Protein AF-A0A182UXP3-F1 (afdb_monomer)

Structure (mmCIF, N/CA/C/O backbone):
data_AF-A0A182UXP3-F1
#
_entry.id   AF-A0A182UXP3-F1
#
loop_
_atom_site.group_PDB
_atom_site.id
_atom_site.type_symbol
_atom_site.label_atom_id
_atom_site.label_alt_id
_atom_site.label_comp_id
_atom_site.label_asym_id
_atom_site.label_entity_id
_atom_site.label_seq_id
_atom_site.pdbx_PDB_ins_code
_atom_site.Cartn_x
_atom_site.Cartn_y
_atom_site.Cartn_z
_atom_site.occupancy
_atom_site.B_iso_or_equiv
_atom_site.auth_seq_id
_atom_site.auth_comp_id
_atom_site.auth_asym_id
_atom_site.auth_atom_id
_atom_site.pdbx_PDB_model_num
ATOM 1 N N . MET A 1 1 ? 19.948 -19.173 -11.809 1.00 62.03 1 MET A N 1
ATOM 2 C CA . MET A 1 1 ? 19.025 -18.063 -12.138 1.00 62.03 1 MET A CA 1
ATOM 3 C C . MET A 1 1 ? 19.729 -16.770 -11.766 1.00 62.03 1 MET A C 1
ATOM 5 O O . MET A 1 1 ? 20.438 -16.775 -10.772 1.00 62.03 1 MET A O 1
ATOM 9 N N . HIS A 1 2 ? 19.605 -15.715 -12.572 1.00 82.38 2 HIS A N 1
ATOM 10 C CA . HIS A 1 2 ? 20.210 -14.409 -12.286 1.00 82.38 2 HIS A CA 1
ATOM 11 C C . HIS A 1 2 ? 19.103 -13.373 -12.166 1.00 82.38 2 HIS A C 1
ATOM 13 O O . HIS A 1 2 ? 18.172 -13.402 -12.971 1.00 82.38 2 HIS A O 1
ATOM 19 N N . TYR A 1 3 ? 19.229 -12.465 -11.202 1.00 86.94 3 TYR A N 1
ATOM 20 C CA . TYR A 1 3 ? 18.337 -11.322 -11.067 1.00 86.94 3 TYR A CA 1
ATOM 21 C C . TYR A 1 3 ? 18.344 -10.472 -12.348 1.00 86.94 3 TYR A C 1
ATOM 23 O O . TYR A 1 3 ? 19.385 -10.322 -12.998 1.00 86.94 3 TYR A O 1
ATOM 31 N N . LYS A 1 4 ? 17.167 -9.976 -12.743 1.00 88.31 4 LYS A N 1
ATOM 32 C CA . LYS A 1 4 ? 16.987 -9.187 -13.972 1.00 8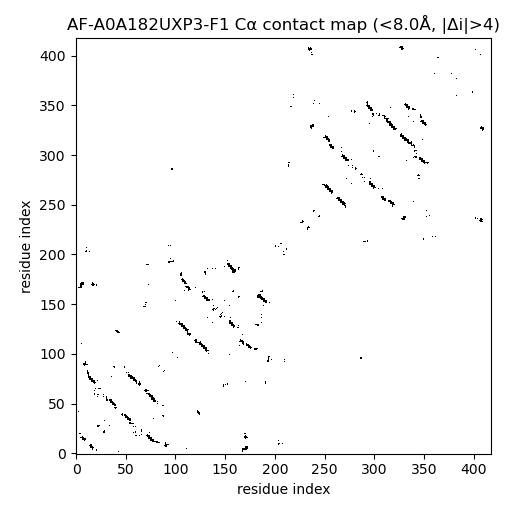8.31 4 LYS A CA 1
ATOM 33 C C . LYS A 1 4 ? 16.250 -7.881 -13.736 1.00 88.31 4 LYS A C 1
ATOM 35 O O . LYS A 1 4 ? 16.727 -6.858 -14.206 1.00 88.31 4 LYS A O 1
ATOM 40 N N . CYS A 1 5 ? 15.129 -7.937 -13.029 1.00 91.06 5 CYS A N 1
ATOM 41 C CA . CYS A 1 5 ? 14.286 -6.789 -12.739 1.00 91.06 5 CYS A CA 1
ATOM 42 C C . CYS A 1 5 ? 13.566 -6.969 -11.405 1.00 91.06 5 CYS A C 1
ATOM 44 O O . CYS A 1 5 ? 13.410 -8.093 -10.919 1.00 91.06 5 CYS A O 1
ATOM 46 N N . GLY A 1 6 ? 13.103 -5.852 -10.855 1.00 92.50 6 GLY A N 1
ATOM 47 C CA . GLY A 1 6 ? 12.132 -5.807 -9.776 1.00 92.50 6 GLY A CA 1
ATOM 48 C C . GLY A 1 6 ? 10.692 -5.964 -10.268 1.00 92.50 6 GLY A C 1
ATOM 49 O O . GLY A 1 6 ? 10.398 -6.070 -11.463 1.00 92.50 6 GLY A O 1
ATOM 50 N N . GLY A 1 7 ? 9.787 -5.976 -9.301 1.00 94.00 7 GLY A N 1
ATOM 51 C CA . GLY A 1 7 ? 8.348 -6.023 -9.501 1.00 94.00 7 GLY A CA 1
ATOM 52 C C . GLY A 1 7 ? 7.636 -5.756 -8.181 1.00 94.00 7 GLY A C 1
ATOM 53 O O . GLY A 1 7 ? 8.225 -5.926 -7.113 1.00 94.00 7 GLY A O 1
ATOM 54 N N . SER A 1 8 ? 6.379 -5.339 -8.255 1.00 92.62 8 SER A N 1
ATOM 55 C CA . SER A 1 8 ? 5.533 -5.082 -7.089 1.00 92.62 8 SER A CA 1
ATOM 56 C C . SER A 1 8 ? 4.389 -6.085 -7.048 1.00 92.62 8 SER A C 1
ATOM 58 O O . SER A 1 8 ? 3.711 -6.288 -8.052 1.00 92.62 8 SER A O 1
ATOM 60 N N . ILE A 1 9 ? 4.171 -6.715 -5.897 1.00 90.75 9 ILE A N 1
ATOM 61 C CA . ILE A 1 9 ? 3.018 -7.593 -5.676 1.00 90.75 9 ILE A CA 1
ATOM 62 C C . ILE A 1 9 ? 1.778 -6.705 -5.612 1.00 90.75 9 ILE A C 1
ATOM 64 O O . ILE A 1 9 ? 1.746 -5.800 -4.786 1.00 90.75 9 ILE A O 1
ATOM 68 N N . ILE A 1 10 ? 0.781 -6.941 -6.462 1.00 81.50 10 ILE A N 1
ATOM 69 C CA . ILE A 1 10 ? -0.471 -6.159 -6.450 1.00 81.50 10 ILE A CA 1
ATOM 70 C C . ILE A 1 10 ? -1.686 -6.992 -6.023 1.00 81.50 10 ILE A C 1
ATOM 72 O O . ILE A 1 10 ? -2.678 -6.430 -5.579 1.00 81.50 10 ILE A O 1
ATOM 76 N N . ASP A 1 11 ? -1.593 -8.323 -6.102 1.00 77.94 11 ASP A N 1
ATOM 77 C CA . ASP A 1 11 ? -2.537 -9.271 -5.499 1.00 77.94 11 ASP A CA 1
ATOM 78 C C . ASP A 1 11 ? -1.846 -10.627 -5.232 1.00 77.94 11 ASP A C 1
ATOM 80 O O . ASP A 1 11 ? -0.632 -10.766 -5.398 1.00 77.94 11 ASP A O 1
ATOM 84 N N . GLU A 1 12 ? -2.611 -11.644 -4.822 1.00 81.31 12 GLU A N 1
ATOM 85 C CA . GLU A 1 12 ? -2.111 -12.994 -4.517 1.00 81.31 12 GLU A CA 1
ATOM 86 C C . GLU A 1 12 ? -1.378 -13.693 -5.668 1.00 81.31 12 GLU A C 1
ATOM 88 O O . GLU A 1 12 ? -0.625 -14.626 -5.423 1.00 81.31 12 GLU A O 1
ATOM 93 N N . SER A 1 13 ? -1.573 -13.298 -6.920 1.00 86.88 13 SER A N 1
ATOM 94 C CA . SER A 1 13 ? -1.021 -14.011 -8.077 1.00 86.88 13 SER A CA 1
ATOM 95 C C . SER A 1 13 ? -0.477 -13.089 -9.165 1.00 86.88 13 SER A C 1
ATOM 97 O O . SER A 1 13 ? -0.181 -13.557 -10.266 1.00 86.88 13 SER A O 1
ATOM 99 N N . THR A 1 14 ? -0.321 -11.795 -8.879 1.00 86.00 14 THR A N 1
ATOM 100 C CA . THR A 1 14 ? -0.002 -10.787 -9.892 1.00 86.00 14 THR A CA 1
ATOM 101 C C . THR A 1 14 ? 1.121 -9.873 -9.448 1.00 86.00 14 THR A C 1
ATOM 103 O O . THR A 1 14 ? 1.072 -9.259 -8.381 1.00 86.00 14 THR A O 1
ATOM 106 N N . ILE A 1 15 ? 2.114 -9.745 -10.325 1.00 95.88 15 ILE A N 1
ATOM 107 C CA . ILE A 1 15 ? 3.226 -8.813 -10.182 1.00 95.88 15 ILE A CA 1
ATOM 108 C C . ILE A 1 15 ? 3.107 -7.727 -11.244 1.00 95.88 15 ILE A C 1
ATOM 110 O O . ILE A 1 15 ? 3.004 -8.033 -12.432 1.00 95.88 15 ILE A O 1
ATOM 114 N N . LEU A 1 16 ? 3.173 -6.472 -10.820 1.00 91.56 16 LEU A N 1
ATOM 115 C CA . LEU A 1 16 ? 3.361 -5.321 -11.692 1.00 91.56 16 LEU A CA 1
ATOM 116 C C . LEU A 1 16 ? 4.857 -5.094 -11.925 1.00 91.56 16 LEU A C 1
ATOM 118 O O . LEU A 1 16 ? 5.638 -5.087 -10.976 1.00 91.56 16 LEU A O 1
ATOM 122 N N . THR A 1 17 ? 5.266 -4.917 -13.176 1.00 94.25 17 THR A N 1
ATOM 123 C CA . THR A 1 17 ? 6.661 -4.656 -13.560 1.00 94.25 17 THR A CA 1
ATOM 124 C C . THR A 1 17 ? 6.715 -3.796 -14.828 1.00 94.25 17 THR A C 1
ATOM 126 O O . THR A 1 17 ? 5.683 -3.366 -15.341 1.00 94.25 17 THR A O 1
ATOM 129 N N . ALA A 1 18 ? 7.912 -3.536 -15.347 1.00 89.56 18 ALA A N 1
ATOM 130 C CA . ALA A 1 18 ? 8.109 -2.821 -16.603 1.00 89.56 18 ALA A CA 1
ATOM 131 C C . ALA A 1 18 ? 8.052 -3.777 -17.808 1.00 89.56 18 ALA A C 1
ATOM 133 O O . ALA A 1 18 ? 8.523 -4.917 -17.746 1.00 89.56 18 ALA A O 1
ATOM 134 N N . SER A 1 19 ? 7.531 -3.310 -18.941 1.00 89.38 19 SER A N 1
ATOM 135 C CA . SER A 1 19 ? 7.472 -4.092 -20.182 1.00 89.38 19 SER A CA 1
ATOM 136 C C . SER A 1 19 ? 8.856 -4.504 -20.672 1.00 89.38 19 SER A C 1
ATOM 138 O O . SER A 1 19 ? 9.049 -5.648 -21.094 1.00 89.38 19 SER A O 1
ATOM 140 N N . HIS A 1 20 ? 9.854 -3.622 -20.574 1.00 89.19 20 HIS A N 1
ATOM 141 C CA . HIS A 1 20 ? 11.214 -3.922 -21.025 1.00 89.19 20 HIS A CA 1
ATOM 142 C C . HIS A 1 20 ? 11.888 -5.061 -20.237 1.00 89.19 20 HIS A C 1
ATOM 144 O O . HIS A 1 20 ? 12.834 -5.672 -20.737 1.00 89.19 20 HIS A O 1
ATOM 150 N N . CYS A 1 21 ? 11.391 -5.393 -19.040 1.00 91.38 21 CYS A N 1
ATOM 151 C CA . CYS A 1 21 ? 11.876 -6.522 -18.242 1.00 91.38 21 CYS A CA 1
ATOM 152 C C . CYS A 1 21 ? 11.464 -7.882 -18.814 1.00 91.38 21 CYS A C 1
ATOM 154 O O . CYS A 1 21 ? 12.150 -8.884 -18.608 1.00 91.38 21 CYS A O 1
ATOM 156 N N . VAL A 1 22 ? 10.350 -7.919 -19.546 1.00 92.06 22 VAL A N 1
ATOM 157 C CA . VAL A 1 22 ? 9.732 -9.148 -20.062 1.00 92.06 22 VAL A CA 1
ATOM 158 C C . VAL A 1 22 ? 9.630 -9.177 -21.589 1.00 92.06 22 VAL A C 1
ATOM 160 O O . VAL A 1 22 ? 9.131 -10.150 -22.154 1.00 92.06 22 VAL A O 1
ATOM 163 N N . TYR A 1 23 ? 10.133 -8.145 -22.273 1.00 89.19 23 TYR A N 1
ATOM 164 C CA . TYR A 1 23 ? 10.050 -7.982 -23.723 1.00 89.19 23 TYR A CA 1
ATOM 165 C C . TYR A 1 23 ? 11.433 -7.757 -24.356 1.00 89.19 23 TYR A C 1
ATOM 167 O O . TYR A 1 23 ? 12.206 -6.882 -23.969 1.00 89.19 23 TYR A O 1
ATOM 175 N N . THR A 1 24 ? 11.755 -8.538 -25.386 1.00 88.00 24 THR A N 1
ATOM 176 C CA . THR A 1 24 ? 13.035 -8.485 -26.113 1.00 88.00 24 THR A CA 1
ATOM 177 C C . THR A 1 24 ? 12.837 -8.070 -27.571 1.00 88.00 24 THR A C 1
ATOM 179 O O . THR A 1 24 ? 11.728 -7.782 -28.003 1.00 88.00 24 THR A O 1
ATOM 182 N N . GLN A 1 25 ? 13.912 -8.036 -28.372 1.00 81.62 25 GLN A N 1
ATOM 183 C CA . GLN A 1 25 ? 13.764 -7.824 -29.824 1.00 81.62 25 GLN A CA 1
ATOM 184 C C . GLN A 1 25 ? 12.939 -8.938 -30.489 1.00 81.62 25 GLN A C 1
ATOM 186 O O . GLN A 1 25 ? 12.302 -8.700 -31.506 1.00 81.62 25 GLN A O 1
ATOM 191 N N . SER A 1 26 ? 12.923 -10.132 -29.893 1.00 85.81 26 SER A N 1
ATOM 192 C CA . SER A 1 26 ? 12.168 -11.291 -30.371 1.00 85.81 26 SER A CA 1
ATOM 193 C C . SER A 1 26 ? 10.737 -11.349 -29.820 1.00 85.81 26 SER A C 1
ATOM 195 O O . SER A 1 26 ? 10.078 -12.372 -29.977 1.00 85.81 26 SER A O 1
ATOM 197 N N . GLY A 1 27 ? 10.262 -10.287 -29.159 1.00 88.69 27 GLY A N 1
ATOM 198 C CA . GLY A 1 27 ? 8.958 -10.250 -28.497 1.00 88.69 27 GLY A CA 1
ATOM 199 C C . GLY A 1 27 ? 9.014 -10.619 -27.014 1.00 88.69 27 GLY A C 1
ATOM 200 O O . GLY A 1 27 ? 10.079 -10.576 -26.383 1.00 88.69 27 GLY A O 1
ATOM 201 N N . VAL A 1 28 ? 7.847 -10.966 -26.463 1.00 91.25 28 VAL A N 1
ATOM 202 C CA . VAL A 1 28 ? 7.668 -11.384 -25.063 1.00 91.25 28 VAL A CA 1
ATOM 203 C C . VAL A 1 28 ? 8.527 -12.617 -24.763 1.00 91.25 28 VAL A C 1
ATOM 205 O O . VAL A 1 28 ? 8.575 -13.570 -25.543 1.00 91.25 28 VAL A O 1
ATOM 208 N N . ILE A 1 29 ? 9.233 -12.603 -23.633 1.00 93.25 29 ILE A N 1
ATOM 209 C CA . ILE A 1 29 ? 10.074 -13.720 -23.192 1.00 93.25 29 ILE A CA 1
ATOM 210 C C . ILE A 1 29 ? 9.187 -14.925 -22.849 1.00 93.25 29 ILE A C 1
ATOM 212 O O . ILE A 1 29 ? 8.133 -14.782 -22.238 1.00 93.25 29 ILE A O 1
ATOM 216 N N . SER A 1 30 ? 9.636 -16.136 -23.193 1.00 94.31 30 SER A N 1
ATOM 217 C CA . SER A 1 30 ? 8.952 -17.370 -22.782 1.00 94.31 30 SER A CA 1
ATOM 218 C C . SER A 1 30 ? 8.782 -17.438 -21.261 1.00 94.31 30 SER A C 1
ATOM 220 O O . SER A 1 30 ? 9.770 -17.332 -20.532 1.00 94.31 30 SER A O 1
ATOM 222 N N . ILE A 1 31 ? 7.562 -17.721 -20.792 1.00 93.81 31 ILE A N 1
ATOM 223 C CA . ILE A 1 31 ? 7.227 -17.859 -19.363 1.00 93.81 31 ILE A CA 1
ATOM 224 C C . ILE A 1 31 ? 8.121 -18.874 -18.635 1.00 93.81 31 ILE A C 1
ATOM 226 O O . ILE A 1 31 ? 8.457 -18.686 -17.474 1.00 93.81 31 ILE A O 1
ATOM 230 N N . SER A 1 32 ? 8.601 -19.911 -19.335 1.00 93.69 32 SER A N 1
ATOM 231 C CA . SER A 1 32 ? 9.517 -20.923 -18.782 1.00 93.69 32 SER A CA 1
ATOM 232 C C . SER A 1 32 ? 10.904 -20.384 -18.417 1.00 93.69 32 SER A C 1
ATOM 234 O O . SER A 1 32 ? 11.661 -21.056 -17.718 1.00 93.69 32 SER A O 1
ATOM 236 N N . ARG A 1 33 ? 11.257 -19.188 -18.900 1.00 93.06 33 ARG A N 1
ATOM 237 C CA . ARG A 1 33 ? 12.532 -18.512 -18.624 1.00 93.06 33 ARG A CA 1
ATOM 238 C C . ARG A 1 33 ? 12.428 -17.483 -17.500 1.00 93.06 33 ARG A C 1
ATOM 240 O O . ARG A 1 33 ? 13.441 -16.860 -17.185 1.00 93.06 33 ARG A O 1
ATOM 247 N N . VAL A 1 34 ? 11.239 -17.292 -16.933 1.00 94.12 34 VAL A N 1
ATOM 248 C CA . VAL A 1 34 ? 10.964 -16.295 -15.898 1.00 94.12 34 VAL A CA 1
ATOM 249 C C . VAL A 1 34 ? 10.492 -17.009 -14.633 1.00 94.12 34 VAL A C 1
ATOM 251 O O . VAL A 1 34 ? 9.607 -17.862 -14.672 1.00 94.12 34 VAL A O 1
ATOM 254 N N . SER A 1 35 ? 11.092 -16.652 -13.504 1.00 94.81 35 SER A N 1
ATOM 255 C CA . SER A 1 35 ? 10.607 -16.984 -12.167 1.00 94.81 35 SER A CA 1
ATOM 256 C C . SER A 1 35 ? 10.473 -15.693 -11.371 1.00 94.81 35 SER A C 1
ATOM 258 O O . SER A 1 35 ? 11.198 -14.729 -11.623 1.00 94.81 35 SER A O 1
ATOM 260 N N . VAL A 1 36 ? 9.535 -15.677 -10.433 1.00 96.25 36 VAL A N 1
ATOM 261 C CA . VAL A 1 36 ? 9.325 -14.562 -9.513 1.00 96.25 36 VAL A CA 1
ATOM 262 C C . VAL A 1 36 ? 9.659 -15.044 -8.112 1.00 96.25 36 VAL A C 1
ATOM 264 O O . VAL A 1 36 ? 9.061 -16.006 -7.636 1.00 96.25 36 VAL A O 1
ATOM 267 N N . ASP A 1 37 ? 10.575 -14.346 -7.451 1.00 94.81 37 ASP A N 1
ATOM 268 C CA . ASP A 1 37 ? 10.960 -14.625 -6.072 1.00 94.81 37 ASP A CA 1
ATOM 269 C C . ASP A 1 37 ? 10.480 -13.452 -5.204 1.00 94.81 37 ASP A C 1
ATOM 271 O O . ASP A 1 37 ? 10.926 -12.319 -5.390 1.00 94.81 37 ASP A O 1
ATOM 275 N N . VAL A 1 38 ? 9.561 -13.714 -4.272 1.00 94.25 38 VAL A N 1
ATOM 276 C CA . VAL A 1 38 ? 9.027 -12.721 -3.321 1.00 94.25 38 VAL A CA 1
ATOM 277 C C . VAL A 1 38 ? 9.599 -12.946 -1.923 1.00 94.25 38 VAL A C 1
ATOM 279 O O . VAL A 1 38 ? 10.053 -14.046 -1.609 1.00 94.25 38 VAL A O 1
ATOM 282 N N . GLY A 1 39 ? 9.600 -11.909 -1.077 1.00 91.62 39 GLY A N 1
ATOM 283 C CA . GLY A 1 39 ? 10.169 -12.001 0.273 1.00 91.62 39 GLY A CA 1
ATOM 284 C C . GLY A 1 39 ? 11.678 -12.260 0.255 1.00 91.62 39 GLY A C 1
ATOM 285 O O . GLY A 1 39 ? 12.181 -13.100 0.997 1.00 91.6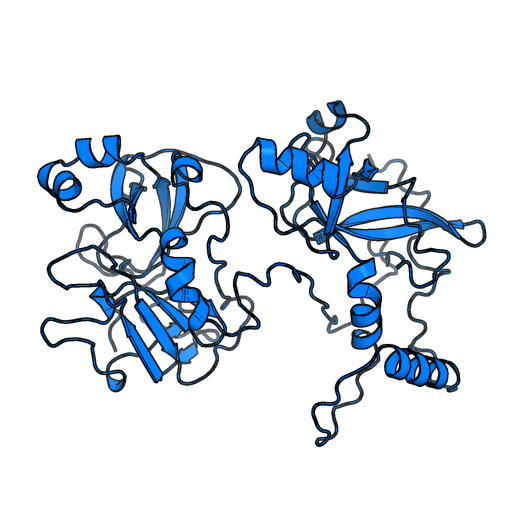2 39 GLY A O 1
ATOM 286 N N . ARG A 1 40 ? 12.417 -11.608 -0.648 1.00 90.44 40 ARG A N 1
ATOM 287 C CA . ARG A 1 40 ? 13.870 -11.771 -0.764 1.00 90.44 40 ARG A CA 1
ATOM 288 C C . ARG A 1 40 ? 14.584 -10.479 -0.379 1.00 90.44 40 ARG A C 1
ATOM 290 O O . ARG A 1 40 ? 14.295 -9.429 -0.939 1.00 90.44 40 ARG A O 1
ATOM 297 N N . ILE A 1 41 ? 15.538 -10.584 0.548 1.00 89.94 41 ILE A N 1
ATOM 298 C CA . ILE A 1 41 ? 16.388 -9.465 0.994 1.00 89.94 41 ILE A CA 1
ATOM 299 C C . ILE A 1 41 ? 17.864 -9.620 0.602 1.00 89.94 41 ILE A C 1
ATOM 301 O O . ILE A 1 41 ? 18.580 -8.624 0.594 1.00 89.94 41 ILE A O 1
ATOM 305 N N . HIS A 1 42 ? 18.296 -10.840 0.260 1.00 90.50 42 HIS A N 1
ATOM 306 C CA . HIS A 1 42 ? 19.625 -11.159 -0.265 1.00 90.50 42 HIS A CA 1
ATOM 307 C C . HIS A 1 42 ? 19.476 -11.957 -1.566 1.00 90.50 42 HIS A C 1
ATOM 309 O O . HIS A 1 42 ? 18.630 -12.849 -1.646 1.00 90.50 42 HIS A O 1
ATOM 315 N N . LEU A 1 43 ? 20.259 -11.650 -2.600 1.00 87.19 43 LEU A N 1
ATOM 316 C CA . LEU A 1 43 ? 20.188 -12.352 -3.887 1.00 87.19 43 LEU A CA 1
ATOM 317 C C . LEU A 1 43 ? 20.867 -13.722 -3.845 1.00 87.19 43 LEU A C 1
ATOM 319 O O . LEU A 1 43 ? 20.407 -14.654 -4.508 1.00 87.19 43 LEU A O 1
ATOM 323 N N . ASN A 1 44 ? 21.940 -13.841 -3.068 1.00 86.94 44 ASN A N 1
ATOM 324 C CA . ASN A 1 44 ? 22.767 -15.039 -2.982 1.00 86.94 44 ASN A CA 1
ATOM 325 C C . ASN A 1 44 ? 22.316 -16.015 -1.885 1.00 86.94 44 ASN A C 1
ATOM 327 O O . ASN A 1 44 ? 22.809 -17.141 -1.839 1.00 86.94 44 ASN A O 1
ATOM 331 N N . GLU A 1 45 ? 21.371 -15.615 -1.030 1.00 85.88 45 GLU A N 1
ATOM 332 C CA . GLU A 1 45 ? 20.872 -16.419 0.086 1.00 85.88 45 GLU A CA 1
ATOM 333 C C . GLU A 1 45 ? 19.338 -16.485 0.088 1.00 85.88 45 GLU A C 1
ATOM 335 O O . GLU A 1 45 ? 18.638 -15.488 -0.103 1.00 85.88 45 GLU A O 1
ATOM 340 N N . SER A 1 46 ? 18.790 -17.684 0.294 1.00 78.56 46 SER A N 1
ATOM 341 C CA . SER A 1 46 ? 17.356 -17.874 0.519 1.00 78.56 46 SER A CA 1
ATOM 342 C C . SER A 1 46 ? 17.031 -17.732 1.999 1.00 78.56 46 SER A C 1
ATOM 344 O O . SER A 1 46 ? 17.677 -18.361 2.832 1.00 78.56 46 SER A O 1
ATOM 346 N N . SER A 1 47 ? 15.980 -16.984 2.310 1.00 84.75 47 SER A N 1
ATOM 347 C CA . SER A 1 47 ? 15.438 -16.890 3.666 1.00 84.75 47 SER A CA 1
ATOM 348 C C . SER A 1 47 ? 14.207 -17.786 3.839 1.00 84.75 47 SER A C 1
ATOM 350 O O . SER A 1 47 ? 13.614 -18.221 2.851 1.00 84.75 47 SER A O 1
ATOM 352 N N . GLU A 1 48 ? 13.783 -18.022 5.082 1.00 86.25 48 GLU A N 1
ATOM 353 C CA . GLU A 1 48 ? 12.583 -18.821 5.396 1.00 86.25 48 GLU A CA 1
ATOM 354 C C . GLU A 1 48 ? 11.276 -18.236 4.827 1.00 86.25 48 GLU A C 1
ATOM 356 O O . GLU A 1 48 ? 10.298 -18.955 4.649 1.00 86.25 48 GLU A O 1
ATOM 361 N N . TYR A 1 49 ? 11.260 -16.938 4.519 1.00 85.81 49 TYR A N 1
ATOM 362 C CA . TYR A 1 49 ? 10.103 -16.218 3.983 1.00 85.81 49 TYR A CA 1
ATOM 363 C C . TYR A 1 49 ? 10.185 -15.988 2.466 1.00 85.81 49 TYR A C 1
ATOM 365 O O . TYR A 1 49 ? 9.273 -15.391 1.889 1.00 85.81 49 TYR A O 1
ATOM 373 N N . THR A 1 50 ? 11.244 -16.472 1.806 1.00 93.19 50 THR A N 1
ATOM 374 C CA . THR A 1 50 ? 11.383 -16.388 0.350 1.00 93.19 50 THR A CA 1
ATOM 375 C C . THR A 1 50 ? 10.485 -17.417 -0.334 1.00 93.19 50 THR A C 1
ATOM 377 O O . THR A 1 50 ? 10.585 -18.612 -0.067 1.00 93.19 50 THR A O 1
ATOM 380 N N . GLN A 1 51 ? 9.643 -16.966 -1.264 1.00 94.38 51 GLN A N 1
ATOM 381 C CA . GLN A 1 51 ? 8.753 -17.833 -2.043 1.00 94.38 51 GLN A CA 1
ATOM 382 C C . GLN A 1 51 ? 9.060 -17.682 -3.533 1.00 94.38 51 GLN A C 1
ATOM 384 O O . GLN A 1 51 ? 9.077 -16.569 -4.057 1.00 94.38 51 GLN A O 1
ATOM 389 N N . MET A 1 52 ? 9.308 -18.801 -4.216 1.00 95.25 52 MET A N 1
ATOM 390 C CA . MET A 1 52 ? 9.546 -18.839 -5.661 1.00 95.25 52 MET A CA 1
ATOM 391 C C . MET A 1 52 ? 8.277 -19.287 -6.386 1.00 95.25 52 MET A C 1
ATOM 393 O O . MET A 1 52 ? 7.744 -20.364 -6.117 1.00 95.25 52 MET A O 1
ATOM 397 N N . HIS A 1 53 ? 7.851 -18.504 -7.370 1.00 96.38 53 HIS A N 1
ATOM 398 C CA . HIS A 1 53 ? 6.681 -18.768 -8.196 1.00 96.38 53 HIS A CA 1
ATOM 399 C C . HIS A 1 53 ? 7.070 -18.865 -9.671 1.00 96.38 53 HIS A C 1
ATOM 401 O O . HIS A 1 53 ? 7.867 -18.077 -10.192 1.00 96.38 53 HIS A O 1
ATOM 407 N N . ARG A 1 54 ? 6.481 -19.841 -10.369 1.00 96.38 54 ARG A N 1
ATOM 408 C CA . ARG A 1 54 ? 6.553 -19.906 -11.832 1.00 96.38 54 ARG A CA 1
ATOM 409 C C . ARG A 1 54 ? 5.536 -18.950 -12.438 1.00 96.38 54 AR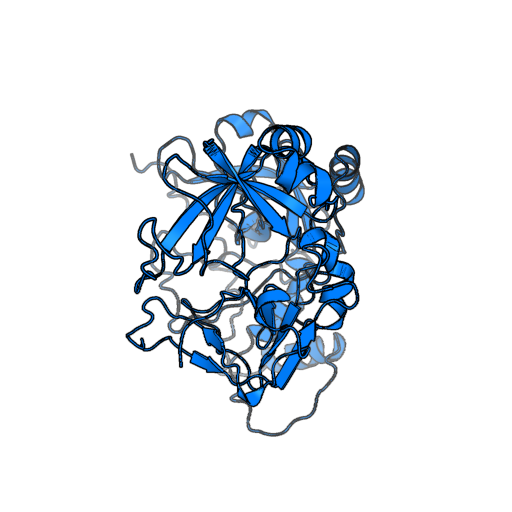G A C 1
ATOM 411 O O . ARG A 1 54 ? 4.507 -18.641 -11.836 1.00 96.38 54 ARG A O 1
ATOM 418 N N . VAL A 1 55 ? 5.821 -18.519 -13.658 1.00 96.62 55 VAL A N 1
ATOM 419 C CA . VAL A 1 55 ? 4.942 -17.638 -14.420 1.00 96.62 55 VAL A CA 1
ATOM 420 C C . VAL A 1 55 ? 3.926 -18.460 -15.211 1.00 96.62 55 VAL A C 1
ATOM 422 O O . VAL A 1 55 ? 4.288 -19.407 -15.908 1.00 96.62 55 VAL A O 1
ATOM 425 N N . ARG A 1 56 ? 2.651 -18.084 -15.096 1.00 92.94 56 ARG A N 1
ATOM 426 C CA . ARG A 1 56 ? 1.527 -18.585 -15.896 1.00 92.94 56 ARG A CA 1
ATOM 427 C C . ARG A 1 56 ? 1.355 -17.774 -17.176 1.00 92.94 56 ARG A C 1
ATOM 429 O O . ARG A 1 56 ? 1.136 -18.357 -18.231 1.00 92.94 56 ARG A O 1
ATOM 436 N N . GLU A 1 57 ? 1.446 -16.452 -17.079 1.00 92.88 57 GLU A N 1
ATOM 437 C CA . GLU A 1 57 ? 1.181 -15.537 -18.191 1.00 92.88 57 GLU A CA 1
ATOM 438 C C . GLU A 1 57 ? 1.961 -14.230 -18.018 1.00 92.88 57 GLU A C 1
ATOM 440 O O . GLU A 1 57 ? 2.199 -13.782 -16.897 1.00 92.88 57 GLU A O 1
ATOM 445 N N . ILE A 1 58 ? 2.359 -13.624 -19.136 1.00 94.44 58 ILE A N 1
ATOM 446 C CA . ILE A 1 58 ? 2.976 -12.297 -19.182 1.00 94.44 58 ILE A CA 1
ATOM 447 C C . ILE A 1 58 ? 2.099 -11.423 -20.071 1.00 94.44 58 ILE A C 1
ATOM 449 O O . ILE A 1 58 ? 1.884 -11.749 -21.237 1.00 94.44 58 ILE A O 1
ATOM 453 N N . ILE A 1 59 ? 1.632 -10.307 -19.523 1.00 89.12 59 ILE A N 1
ATOM 454 C CA . ILE A 1 59 ? 0.714 -9.377 -20.174 1.00 89.12 59 ILE A CA 1
ATOM 455 C C . ILE A 1 59 ? 1.448 -8.047 -20.327 1.00 89.12 59 ILE A C 1
ATOM 457 O O . ILE A 1 59 ? 1.628 -7.303 -19.366 1.00 89.12 59 ILE A O 1
ATOM 461 N N . VAL A 1 60 ? 1.911 -7.764 -21.540 1.00 88.31 60 VAL A N 1
ATOM 462 C CA . VAL A 1 60 ? 2.584 -6.503 -21.884 1.00 88.31 60 VAL A CA 1
ATOM 463 C C . VAL A 1 60 ? 1.538 -5.496 -22.346 1.00 88.31 60 VAL A C 1
ATOM 465 O O . VAL A 1 60 ? 0.623 -5.870 -23.083 1.00 88.31 60 VAL A O 1
ATOM 468 N N . HIS A 1 61 ? 1.659 -4.230 -21.937 1.00 83.50 61 HIS A N 1
ATOM 469 C CA . HIS A 1 61 ? 0.737 -3.198 -22.405 1.00 83.50 61 HIS A CA 1
ATOM 470 C C . HIS A 1 61 ? 0.729 -3.139 -23.947 1.00 83.50 61 HIS A C 1
ATOM 472 O O . HIS A 1 61 ? 1.796 -3.055 -24.559 1.00 83.50 61 HIS A O 1
ATOM 478 N N . PRO A 1 62 ? -0.442 -3.153 -24.613 1.00 81.38 62 PRO A N 1
ATOM 479 C CA . PRO A 1 62 ? -0.526 -3.275 -26.074 1.00 81.38 62 PRO A CA 1
ATOM 480 C C . PRO A 1 62 ? 0.101 -2.091 -26.822 1.00 81.38 62 PRO A C 1
ATOM 482 O O . PRO A 1 62 ? 0.535 -2.231 -27.961 1.00 81.38 62 PRO A O 1
ATOM 485 N N . GLY A 1 63 ? 0.161 -0.925 -26.176 1.00 76.69 63 GLY A N 1
ATOM 486 C CA . GLY A 1 63 ? 0.835 0.267 -26.694 1.00 76.69 63 GLY A CA 1
ATOM 487 C C . GLY A 1 63 ? 2.351 0.314 -26.454 1.00 76.69 63 GLY A C 1
ATOM 488 O O . GLY A 1 63 ? 2.964 1.325 -26.791 1.00 76.69 63 GLY A O 1
ATOM 489 N N . PHE A 1 64 ? 2.958 -0.706 -25.834 1.00 78.69 64 PHE A N 1
ATOM 490 C CA . PHE A 1 64 ? 4.406 -0.754 -25.624 1.00 78.69 64 PHE A CA 1
ATOM 491 C C . PHE A 1 64 ? 5.143 -1.110 -26.918 1.00 78.69 64 PHE A C 1
ATOM 493 O O . PHE A 1 64 ? 4.752 -2.009 -27.662 1.00 78.69 64 PHE A O 1
ATOM 500 N N . SER A 1 65 ? 6.271 -0.447 -27.154 1.00 76.19 65 SER A N 1
ATOM 501 C CA . SER A 1 65 ? 7.202 -0.782 -28.229 1.00 76.19 65 SER A CA 1
ATOM 502 C C . SER A 1 65 ? 8.622 -0.637 -27.717 1.00 76.19 65 SER A C 1
ATOM 504 O O . SER A 1 65 ? 8.949 0.375 -27.120 1.00 76.19 65 SER A O 1
ATOM 506 N N . LYS A 1 66 ? 9.502 -1.598 -28.016 1.00 73.00 66 LYS A N 1
ATOM 507 C CA . LYS A 1 66 ? 10.893 -1.601 -27.528 1.00 73.00 66 LYS A CA 1
ATOM 508 C C . LYS A 1 66 ? 11.725 -0.380 -27.966 1.00 73.00 66 LYS A C 1
ATOM 510 O O . LYS A 1 66 ? 12.743 -0.086 -27.348 1.00 73.00 66 LYS A O 1
ATOM 515 N N . ASN A 1 67 ? 11.313 0.316 -29.025 1.00 70.38 67 ASN A N 1
ATOM 516 C CA . ASN A 1 67 ? 11.976 1.539 -29.497 1.00 70.38 67 ASN A CA 1
ATOM 517 C C . ASN A 1 67 ? 11.455 2.807 -28.798 1.00 70.38 67 ASN A C 1
ATOM 519 O O . ASN A 1 67 ? 11.843 3.913 -29.163 1.00 70.38 67 ASN A O 1
ATOM 523 N N . SER A 1 68 ? 10.548 2.647 -27.839 1.00 69.25 68 SER A N 1
ATOM 524 C CA . SER A 1 68 ? 9.919 3.704 -27.067 1.00 69.25 68 SER A CA 1
ATOM 525 C C . SER A 1 68 ? 9.982 3.348 -25.585 1.00 69.25 68 SER A C 1
ATOM 527 O O . SER A 1 68 ? 9.979 2.176 -25.218 1.00 69.25 68 SER A O 1
ATOM 529 N N . ILE A 1 69 ? 10.021 4.361 -24.728 1.00 69.75 69 ILE A N 1
ATOM 530 C CA . ILE A 1 69 ? 9.841 4.175 -23.282 1.00 69.75 69 ILE A CA 1
ATOM 531 C C . ILE A 1 69 ? 8.372 4.343 -22.864 1.00 69.75 69 ILE A C 1
ATOM 533 O O . ILE A 1 69 ? 8.037 4.192 -21.697 1.00 69.75 69 ILE A O 1
ATOM 537 N N . VAL A 1 70 ? 7.481 4.652 -23.812 1.00 75.88 70 VAL A N 1
ATOM 538 C CA . VAL A 1 70 ? 6.043 4.843 -23.574 1.00 75.88 70 VAL A CA 1
ATOM 539 C C . VAL A 1 70 ? 5.359 3.506 -23.297 1.00 75.88 70 VAL A C 1
ATOM 541 O O . VAL A 1 70 ? 5.667 2.503 -23.946 1.00 75.88 70 VAL A O 1
ATOM 544 N N . ASN A 1 71 ? 4.392 3.508 -22.373 1.00 77.75 71 ASN A N 1
ATOM 545 C CA . ASN A 1 71 ? 3.651 2.322 -21.941 1.00 77.75 71 ASN A CA 1
ATOM 546 C C . ASN A 1 71 ? 4.551 1.197 -21.403 1.00 77.75 71 ASN A C 1
ATOM 548 O O . ASN A 1 71 ? 4.280 0.011 -21.613 1.00 77.75 71 ASN A O 1
ATOM 552 N N . ASP A 1 72 ? 5.651 1.552 -20.738 1.00 80.12 72 ASP A N 1
ATOM 553 C CA . ASP A 1 72 ? 6.591 0.595 -20.157 1.00 80.12 72 ASP A CA 1
ATOM 554 C C . ASP A 1 72 ? 6.049 -0.001 -18.847 1.00 80.12 72 ASP A C 1
ATOM 556 O O . ASP A 1 72 ? 6.538 0.266 -17.750 1.00 80.12 72 ASP A O 1
ATOM 560 N N . ILE A 1 73 ? 4.981 -0.788 -18.978 1.00 85.50 73 ILE A N 1
ATOM 561 C CA . ILE A 1 73 ? 4.242 -1.429 -17.892 1.00 85.50 73 ILE A CA 1
ATOM 562 C C . ILE A 1 73 ? 3.708 -2.799 -18.332 1.00 85.50 73 ILE A C 1
ATOM 564 O O . ILE A 1 73 ? 3.115 -2.956 -19.401 1.00 85.50 73 ILE A O 1
ATOM 568 N N . ALA A 1 74 ? 3.920 -3.810 -17.496 1.00 89.44 74 ALA A N 1
ATOM 569 C CA . ALA A 1 74 ? 3.505 -5.182 -17.744 1.00 89.44 74 ALA A CA 1
ATOM 570 C C . ALA A 1 74 ? 3.034 -5.863 -16.456 1.00 89.44 74 ALA A C 1
ATOM 572 O O . ALA A 1 74 ? 3.463 -5.524 -15.352 1.00 89.44 74 ALA A O 1
ATOM 573 N N . LEU A 1 75 ? 2.174 -6.866 -16.613 1.00 91.56 75 LEU A N 1
ATOM 574 C CA . LEU A 1 75 ? 1.738 -7.750 -15.541 1.00 91.56 75 LEU A CA 1
ATOM 575 C C . LEU A 1 75 ? 2.324 -9.146 -15.749 1.00 91.56 75 LEU A C 1
ATOM 577 O O . LEU A 1 75 ? 2.369 -9.663 -16.867 1.00 91.56 75 LEU A O 1
ATOM 581 N N . ILE A 1 76 ? 2.733 -9.782 -14.658 1.00 96.12 76 ILE A N 1
ATOM 582 C CA . ILE A 1 76 ? 3.108 -11.194 -14.624 1.00 96.12 76 ILE A CA 1
ATOM 583 C C . ILE A 1 76 ? 2.090 -11.921 -13.754 1.00 96.12 76 ILE A C 1
ATOM 585 O O . ILE A 1 76 ? 1.973 -11.635 -12.562 1.00 96.12 76 ILE A O 1
ATOM 589 N N . LYS A 1 77 ? 1.379 -12.884 -14.342 1.00 91.50 77 LYS A N 1
ATOM 590 C CA . LYS A 1 77 ? 0.499 -13.806 -13.622 1.00 91.50 77 LYS A CA 1
ATOM 591 C C . LYS A 1 77 ? 1.275 -15.028 -13.178 1.00 91.50 77 LYS A C 1
ATOM 593 O O . LYS A 1 77 ? 1.959 -15.664 -13.982 1.00 91.50 77 LYS A O 1
ATOM 598 N N . LEU A 1 78 ? 1.141 -15.384 -11.912 1.00 93.12 78 LEU A N 1
ATOM 599 C CA . LEU A 1 78 ? 1.811 -16.518 -11.295 1.00 93.12 78 LEU A CA 1
ATOM 600 C C . LEU A 1 78 ? 0.988 -17.799 -11.463 1.00 93.12 78 LEU A C 1
ATOM 602 O O . LEU A 1 78 ? -0.235 -17.776 -11.586 1.00 93.12 78 LEU A O 1
ATOM 606 N N . SER A 1 79 ? 1.668 -18.945 -11.482 1.00 92.50 79 SER A N 1
ATOM 607 C CA . SER A 1 79 ? 1.019 -20.261 -11.556 1.00 92.50 79 SER A CA 1
ATOM 608 C C . SER A 1 79 ? 0.408 -20.721 -10.230 1.00 92.50 79 SER A C 1
ATOM 610 O O . SER A 1 79 ? -0.350 -21.685 -10.215 1.00 92.50 79 SER A O 1
ATOM 612 N N . SER A 1 80 ? 0.785 -20.083 -9.124 1.00 91.06 80 SER A N 1
ATOM 613 C CA . SER A 1 80 ? 0.329 -20.382 -7.766 1.00 91.06 80 SER A CA 1
ATOM 614 C C . SER A 1 80 ? 0.263 -19.099 -6.946 1.00 91.06 80 SER A C 1
ATOM 616 O O . SER A 1 80 ? 1.093 -18.207 -7.148 1.00 91.06 80 SER A O 1
ATOM 618 N N . ASN A 1 81 ? -0.691 -19.033 -6.015 1.00 89.00 81 ASN A N 1
ATOM 619 C CA . ASN A 1 81 ? -0.865 -17.878 -5.141 1.00 89.00 81 ASN A CA 1
ATOM 620 C C . ASN A 1 81 ? 0.316 -17.732 -4.176 1.00 89.00 81 ASN A C 1
ATOM 622 O O . ASN A 1 81 ? 0.834 -18.718 -3.647 1.00 89.00 81 ASN A O 1
ATOM 626 N N . ILE A 1 82 ? 0.713 -16.488 -3.948 1.00 90.25 82 ILE A N 1
ATOM 627 C CA . ILE A 1 82 ? 1.658 -16.046 -2.934 1.00 90.25 82 ILE A CA 1
ATOM 628 C C . ILE A 1 82 ? 1.008 -16.218 -1.564 1.00 90.25 82 ILE A C 1
ATOM 630 O O . ILE A 1 82 ? -0.126 -15.799 -1.338 1.0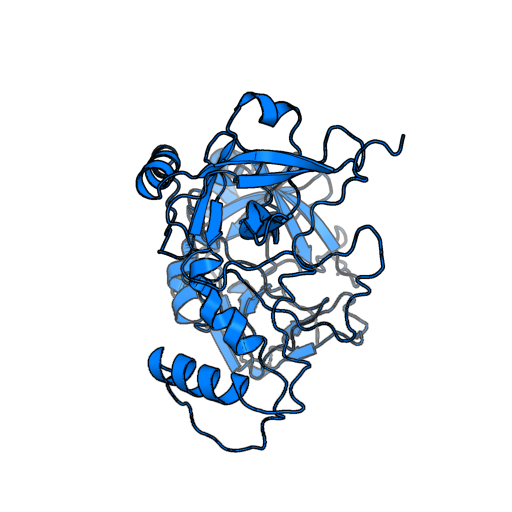0 90.25 82 ILE A O 1
ATOM 634 N N . THR A 1 83 ? 1.751 -16.796 -0.625 1.00 88.19 83 THR A N 1
ATOM 635 C CA . THR A 1 83 ? 1.322 -16.882 0.770 1.00 88.19 83 THR A CA 1
ATOM 636 C C . THR A 1 83 ? 1.669 -15.576 1.476 1.00 88.19 83 THR A C 1
ATOM 638 O O . THR A 1 83 ? 2.834 -15.331 1.806 1.00 88.19 83 THR A O 1
ATOM 641 N N . MET A 1 84 ? 0.665 -14.726 1.695 1.00 82.44 84 MET A N 1
ATOM 642 C CA . MET A 1 84 ? 0.854 -13.439 2.365 1.00 82.44 84 MET A CA 1
ATOM 643 C C . MET A 1 84 ? 1.227 -13.632 3.834 1.00 82.44 84 MET A C 1
ATOM 645 O O . MET A 1 84 ? 0.694 -14.496 4.529 1.00 82.44 84 MET A O 1
ATOM 649 N N . ASN A 1 85 ? 2.169 -12.824 4.309 1.00 79.50 85 ASN A N 1
ATOM 650 C CA . ASN A 1 85 ? 2.635 -12.826 5.691 1.00 79.50 85 ASN A CA 1
ATOM 651 C C . ASN A 1 85 ? 3.284 -11.472 6.024 1.00 79.50 85 ASN A C 1
ATOM 653 O O . ASN A 1 85 ? 3.304 -10.565 5.201 1.00 79.50 85 ASN A O 1
ATOM 657 N N . LYS A 1 86 ? 3.855 -11.324 7.222 1.00 79.81 86 LYS A N 1
ATOM 658 C CA . LYS A 1 86 ? 4.484 -10.063 7.658 1.00 79.81 86 LYS A CA 1
ATOM 659 C C . LYS A 1 86 ? 5.680 -9.586 6.805 1.00 79.81 86 LYS A C 1
ATOM 661 O O . LYS A 1 86 ? 6.101 -8.450 6.965 1.00 79.81 86 LYS A O 1
ATOM 666 N N . TYR A 1 87 ? 6.247 -10.439 5.947 1.00 83.62 87 TYR A N 1
ATOM 667 C CA . TYR A 1 87 ? 7.357 -10.127 5.034 1.00 83.62 87 TYR A CA 1
ATOM 668 C C . TYR A 1 87 ? 6.930 -10.029 3.564 1.00 83.62 87 TYR A C 1
ATOM 670 O O . TYR A 1 87 ? 7.692 -9.531 2.738 1.00 83.62 87 TYR A O 1
ATOM 678 N N . VAL A 1 88 ? 5.750 -10.552 3.220 1.00 85.38 88 VAL A N 1
ATOM 679 C CA . VAL A 1 88 ? 5.257 -10.647 1.843 1.00 85.38 88 VAL A CA 1
ATOM 680 C C . VAL A 1 88 ? 3.822 -10.149 1.818 1.00 85.38 88 VAL A C 1
ATOM 682 O O . VAL A 1 88 ? 2.916 -10.841 2.281 1.00 85.38 88 VAL A O 1
ATOM 685 N N . GLN A 1 89 ? 3.632 -8.935 1.308 1.00 81.06 89 GLN A N 1
ATOM 686 C CA . GLN A 1 89 ? 2.342 -8.252 1.241 1.00 81.06 89 GLN A CA 1
ATOM 687 C C . GLN A 1 89 ? 2.199 -7.531 -0.105 1.00 81.06 89 GLN A C 1
ATOM 689 O O . GLN A 1 89 ? 3.217 -7.142 -0.690 1.00 81.06 89 GLN A O 1
ATOM 694 N N . PRO A 1 90 ? 0.965 -7.352 -0.610 1.00 80.00 90 PRO A N 1
ATOM 695 C CA . PRO A 1 90 ? 0.728 -6.534 -1.786 1.00 80.00 90 PRO A CA 1
ATOM 696 C C . PRO A 1 90 ? 0.906 -5.045 -1.466 1.00 80.00 90 PRO A C 1
ATOM 698 O O . PRO A 1 90 ? 0.678 -4.602 -0.340 1.00 80.00 90 PRO A O 1
ATOM 701 N N . VAL A 1 91 ? 1.281 -4.266 -2.477 1.00 80.19 91 VAL A N 1
ATOM 702 C CA . VAL A 1 91 ? 1.240 -2.804 -2.434 1.00 80.19 91 VAL A CA 1
ATOM 703 C C . VAL A 1 91 ? -0.147 -2.306 -2.839 1.00 80.19 91 VAL A C 1
ATOM 705 O O . VAL A 1 91 ? -0.802 -2.890 -3.703 1.00 80.19 91 VAL A O 1
ATOM 708 N N . CYS A 1 92 ? -0.574 -1.181 -2.269 1.00 70.69 92 CYS A N 1
ATOM 709 C CA . CYS A 1 92 ? -1.726 -0.442 -2.770 1.00 70.69 92 CYS A CA 1
ATOM 710 C C . CYS A 1 92 ? -1.408 0.222 -4.117 1.00 70.69 92 CYS A C 1
ATOM 712 O O . CYS A 1 92 ? -0.349 0.826 -4.297 1.00 70.69 92 CYS A O 1
ATOM 714 N N . LEU A 1 93 ? -2.359 0.174 -5.047 1.00 69.88 93 LEU A N 1
ATOM 715 C CA . LEU A 1 93 ? -2.304 0.979 -6.263 1.00 69.88 93 LEU A CA 1
ATOM 716 C C . LEU A 1 93 ? -2.833 2.386 -5.973 1.00 69.88 93 LEU A C 1
ATOM 718 O O . LEU A 1 93 ? -3.727 2.562 -5.150 1.00 69.88 93 LEU A O 1
ATOM 722 N N . TRP A 1 94 ? -2.266 3.400 -6.624 1.00 68.94 94 TRP A N 1
ATOM 723 C CA . TRP A 1 94 ? -2.699 4.784 -6.440 1.00 68.94 94 TRP A CA 1
ATOM 724 C C . TRP A 1 94 ? -4.058 4.991 -7.104 1.00 68.94 94 TRP A C 1
ATOM 726 O O . TRP A 1 94 ? -4.128 5.072 -8.322 1.00 68.94 94 TRP A O 1
ATOM 736 N N . THR A 1 95 ? -5.127 5.046 -6.313 1.00 56.25 95 THR A N 1
ATOM 737 C CA . THR A 1 95 ? -6.523 5.130 -6.795 1.00 56.25 95 THR A CA 1
ATOM 738 C C . THR A 1 95 ? -7.091 6.543 -6.766 1.00 56.25 95 THR A C 1
ATOM 740 O O . THR A 1 95 ? -8.196 6.787 -7.246 1.00 56.25 95 THR A O 1
ATOM 743 N N . MET A 1 96 ? -6.338 7.459 -6.157 1.00 58.12 96 MET A N 1
ATOM 744 C CA . MET A 1 96 ? -6.689 8.865 -6.049 1.00 58.12 96 MET A CA 1
ATOM 745 C C . MET A 1 96 ? -6.574 9.536 -7.423 1.00 58.12 96 MET A C 1
ATOM 747 O O . MET A 1 96 ? -6.212 8.910 -8.419 1.00 58.12 96 MET A O 1
ATOM 751 N N . ASP A 1 97 ? -6.858 10.835 -7.474 1.00 63.66 97 ASP A N 1
ATOM 752 C CA . ASP A 1 97 ? -6.722 11.623 -8.696 1.00 63.66 97 ASP A CA 1
ATOM 753 C C . ASP A 1 97 ? -5.340 11.407 -9.355 1.00 63.66 97 ASP A C 1
ATOM 755 O O . ASP A 1 97 ? -4.289 11.433 -8.706 1.00 63.66 97 ASP A O 1
ATOM 759 N N . SER A 1 98 ? -5.381 11.141 -10.664 1.00 65.88 98 SER A N 1
ATOM 760 C CA . SER A 1 98 ? -4.215 10.930 -11.528 1.00 65.88 98 SER A CA 1
ATOM 761 C C . SER A 1 98 ? -3.500 12.238 -11.884 1.00 65.88 98 SER A C 1
ATOM 763 O O . SER A 1 98 ? -2.593 12.257 -12.718 1.00 65.88 98 SER A O 1
ATOM 765 N N . ASN A 1 99 ? -3.939 13.367 -11.330 1.00 72.81 99 ASN A N 1
ATOM 766 C CA . ASN A 1 99 ? -3.251 14.632 -11.467 1.00 72.81 99 ASN A CA 1
ATOM 767 C C . ASN A 1 99 ? -1.877 14.563 -10.785 1.00 72.81 99 ASN A C 1
ATOM 769 O O . ASN A 1 99 ? -1.762 14.584 -9.559 1.00 72.81 99 ASN A O 1
ATOM 773 N N . GLN A 1 100 ? -0.827 14.520 -11.604 1.00 72.25 100 GLN A N 1
ATOM 774 C CA . GLN A 1 100 ? 0.564 14.424 -11.169 1.00 72.25 100 GLN A CA 1
ATOM 775 C C . GLN A 1 100 ? 0.972 15.568 -10.226 1.00 72.25 100 GLN A C 1
ATOM 777 O O . GLN A 1 100 ? 1.822 15.371 -9.361 1.00 72.25 100 GLN A O 1
ATOM 782 N N . GLU A 1 101 ? 0.330 16.738 -10.310 1.00 75.31 101 GLU A N 1
ATOM 783 C CA . GLU A 1 101 ? 0.557 17.861 -9.385 1.00 75.31 101 GLU A CA 1
ATOM 784 C C . GLU A 1 101 ? 0.352 17.470 -7.910 1.00 75.31 101 GLU A C 1
ATOM 786 O O . GLU A 1 101 ? 0.941 18.063 -7.010 1.00 75.31 101 GLU A O 1
ATOM 791 N N . LEU A 1 102 ? -0.439 16.427 -7.636 1.00 70.81 102 LEU A N 1
ATOM 792 C CA . LEU A 1 102 ? -0.641 15.911 -6.282 1.00 70.81 102 LEU A CA 1
ATOM 793 C C . LEU A 1 102 ? 0.592 15.222 -5.702 1.00 70.81 102 LEU A C 1
ATOM 795 O O . LEU A 1 102 ? 0.661 15.050 -4.480 1.00 70.81 102 LEU A O 1
ATOM 799 N N . ILE A 1 103 ? 1.530 14.794 -6.545 1.00 79.81 103 ILE A N 1
ATOM 800 C CA . ILE A 1 103 ? 2.769 14.133 -6.132 1.00 79.81 103 ILE A CA 1
ATOM 801 C C . ILE A 1 103 ? 4.010 14.992 -6.365 1.00 79.81 103 ILE A C 1
ATOM 803 O O . ILE A 1 103 ? 5.021 14.718 -5.728 1.00 79.81 103 ILE A O 1
ATOM 807 N N . VAL A 1 104 ? 3.944 16.048 -7.184 1.00 84.50 104 VAL A N 1
ATOM 808 C CA . VAL A 1 104 ? 5.061 16.989 -7.379 1.00 84.50 104 VAL A CA 1
ATOM 809 C C . VAL A 1 104 ? 5.546 17.545 -6.035 1.00 84.50 104 VAL A C 1
ATOM 811 O O . VAL A 1 104 ? 4.766 17.935 -5.165 1.00 84.50 104 VAL A O 1
ATOM 814 N N . GLY A 1 105 ? 6.865 17.528 -5.839 1.00 82.56 105 GLY A N 1
ATOM 815 C CA . GLY A 1 105 ? 7.532 17.925 -4.602 1.00 82.56 105 GLY A CA 1
ATOM 816 C C . GLY A 1 105 ? 7.468 16.888 -3.476 1.00 82.56 105 GLY A C 1
ATOM 817 O O . GLY A 1 105 ? 8.199 17.031 -2.497 1.00 82.56 105 GLY A O 1
ATOM 818 N N . LYS A 1 106 ? 6.647 15.833 -3.578 1.00 83.38 106 LYS A N 1
ATOM 819 C CA . LYS A 1 106 ? 6.617 14.747 -2.587 1.00 83.38 106 LYS A CA 1
ATOM 820 C C . LYS A 1 106 ? 7.773 13.783 -2.798 1.00 83.38 106 LYS A C 1
ATOM 822 O O . LYS A 1 106 ? 8.233 13.574 -3.915 1.00 83.38 106 LYS A O 1
ATOM 827 N N . ASN A 1 107 ? 8.199 13.140 -1.719 1.00 82.38 107 ASN A N 1
ATOM 828 C CA . ASN A 1 107 ? 9.154 12.047 -1.807 1.00 82.38 107 ASN A CA 1
ATOM 829 C C . ASN A 1 107 ? 8.431 10.714 -1.945 1.00 82.38 107 ASN A C 1
ATOM 831 O O . ASN A 1 107 ? 7.500 10.439 -1.192 1.00 82.38 107 ASN A O 1
ATOM 835 N N . GLY A 1 108 ? 8.921 9.876 -2.849 1.00 85.62 108 GLY A N 1
ATOM 836 C CA . GLY A 1 108 ? 8.650 8.448 -2.852 1.00 85.62 108 GLY A CA 1
ATOM 837 C C . GLY A 1 108 ? 9.911 7.650 -2.530 1.00 85.62 108 GLY A C 1
ATOM 838 O O . GLY A 1 108 ? 11.039 8.129 -2.667 1.00 85.62 108 GLY A O 1
ATOM 839 N N . THR A 1 109 ? 9.706 6.418 -2.098 1.00 87.44 109 THR A N 1
ATOM 840 C CA . THR A 1 109 ? 10.744 5.438 -1.808 1.00 87.44 109 THR A CA 1
ATOM 841 C C . THR A 1 109 ? 10.849 4.474 -2.978 1.00 87.44 109 THR A C 1
ATOM 843 O O . THR A 1 109 ? 9.854 3.874 -3.374 1.00 87.44 109 THR A O 1
ATOM 846 N N . ILE A 1 110 ? 12.050 4.296 -3.515 1.00 87.12 110 ILE A N 1
ATOM 847 C CA . ILE A 1 110 ? 12.366 3.204 -4.441 1.00 87.12 110 ILE A CA 1
ATOM 848 C C . ILE A 1 110 ? 13.087 2.098 -3.680 1.00 87.12 110 ILE A C 1
ATOM 850 O O . ILE A 1 110 ? 13.833 2.376 -2.737 1.00 87.12 110 ILE A O 1
ATOM 854 N N . VAL A 1 111 ? 12.865 0.852 -4.086 1.00 87.75 111 VAL A N 1
ATOM 855 C CA . VAL A 1 111 ? 13.453 -0.331 -3.452 1.00 87.75 111 VAL A CA 1
ATOM 856 C C . VAL A 1 111 ? 13.984 -1.263 -4.533 1.00 87.75 111 VAL A C 1
ATOM 858 O O . VAL A 1 111 ? 13.277 -1.560 -5.495 1.00 87.75 111 VAL A O 1
ATOM 861 N N . GLY A 1 112 ? 15.215 -1.745 -4.372 1.00 87.38 112 GLY A N 1
ATOM 862 C CA . GLY A 1 112 ? 15.836 -2.608 -5.368 1.00 87.38 112 GLY A CA 1
ATOM 863 C C . GLY A 1 112 ? 17.227 -3.100 -4.992 1.00 87.38 112 GLY A C 1
ATOM 864 O O . GLY A 1 112 ? 17.789 -2.759 -3.947 1.00 87.38 112 GLY A O 1
ATOM 865 N N . PHE A 1 113 ? 17.768 -3.957 -5.853 1.00 86.44 113 PHE A N 1
ATOM 866 C CA . PHE A 1 113 ? 19.124 -4.504 -5.743 1.00 86.44 113 PHE A CA 1
ATOM 867 C C . PHE A 1 113 ? 20.112 -3.765 -6.654 1.00 86.44 113 PHE A C 1
ATOM 869 O O . PHE A 1 113 ? 21.179 -4.303 -6.952 1.00 86.44 113 PHE A O 1
ATOM 876 N N . GLY A 1 114 ? 19.737 -2.566 -7.118 1.00 77.81 114 GLY A N 1
ATOM 877 C CA . GLY A 1 114 ? 20.394 -1.815 -8.175 1.00 77.81 114 GLY A CA 1
ATOM 878 C C . GLY A 1 114 ? 21.919 -1.788 -8.122 1.00 77.81 114 GLY A C 1
ATOM 879 O O . GLY A 1 114 ? 22.562 -1.886 -7.069 1.00 77.81 114 GLY A O 1
ATOM 880 N N . TYR A 1 115 ? 22.501 -1.657 -9.308 1.00 74.75 115 TYR A N 1
ATOM 881 C CA . TYR A 1 115 ? 23.936 -1.527 -9.491 1.00 74.75 115 TYR A CA 1
ATOM 882 C C . TYR A 1 115 ? 24.445 -0.232 -8.844 1.00 74.75 115 TYR A C 1
ATOM 884 O O . TYR A 1 115 ? 23.827 0.829 -8.956 1.00 74.75 115 TYR A O 1
ATOM 892 N N . ASN A 1 116 ? 25.587 -0.317 -8.162 1.00 69.31 116 ASN A N 1
ATOM 893 C CA . ASN A 1 116 ? 26.284 0.869 -7.669 1.00 69.31 116 ASN A CA 1
ATOM 894 C C . ASN A 1 116 ? 27.044 1.592 -8.801 1.00 69.31 116 ASN A C 1
ATOM 896 O O . ASN A 1 116 ? 27.055 1.153 -9.948 1.00 69.31 116 ASN A O 1
ATOM 900 N N . GLU A 1 117 ? 27.736 2.685 -8.469 1.00 66.00 117 GLU A N 1
ATOM 901 C CA . GLU A 1 117 ? 28.539 3.475 -9.421 1.00 66.00 117 GLU A CA 1
ATOM 902 C C . GLU A 1 117 ? 29.693 2.688 -10.084 1.00 66.00 117 GLU A C 1
ATOM 904 O O . GLU A 1 117 ? 30.330 3.194 -11.004 1.00 66.00 117 GLU A O 1
ATOM 909 N N . GLN A 1 118 ? 29.986 1.471 -9.616 1.00 67.50 118 GLN A N 1
ATOM 910 C CA . GLN A 1 118 ? 31.002 0.567 -10.163 1.00 67.50 118 GLN A CA 1
ATOM 911 C C . GLN A 1 118 ? 30.388 -0.596 -10.964 1.00 67.50 118 GLN A C 1
ATOM 913 O O . GLN A 1 118 ? 31.083 -1.578 -11.223 1.00 67.50 118 GLN A O 1
ATOM 918 N N . ASP A 1 119 ? 29.101 -0.519 -11.324 1.00 72.12 119 ASP A N 1
ATOM 919 C CA . ASP A 1 119 ? 28.354 -1.588 -12.000 1.00 72.12 119 ASP A CA 1
ATOM 920 C C . ASP A 1 119 ? 28.384 -2.927 -11.236 1.00 72.12 119 ASP A C 1
ATOM 922 O O . ASP A 1 119 ? 28.326 -4.016 -11.815 1.00 72.12 119 ASP A O 1
ATOM 926 N N . ILE A 1 120 ? 28.405 -2.864 -9.899 1.00 76.75 120 ILE A N 1
ATOM 927 C CA . ILE A 1 120 ? 28.292 -4.034 -9.021 1.00 76.75 120 ILE A CA 1
ATOM 928 C C . ILE A 1 120 ? 26.865 -4.126 -8.482 1.00 76.75 120 ILE A C 1
ATOM 930 O O . ILE A 1 120 ? 26.384 -3.208 -7.814 1.00 76.75 120 ILE A O 1
ATOM 934 N N . LEU A 1 121 ? 26.201 -5.251 -8.770 1.00 82.94 121 LEU A N 1
ATOM 935 C CA . LEU A 1 121 ? 24.860 -5.555 -8.271 1.00 82.94 121 LEU A CA 1
ATOM 936 C C . LEU A 1 121 ? 24.906 -5.725 -6.751 1.00 82.94 121 LEU A C 1
ATOM 938 O O . LEU A 1 121 ? 25.761 -6.444 -6.228 1.00 82.94 121 LEU A O 1
ATOM 942 N N . SER A 1 122 ? 23.983 -5.081 -6.042 1.00 85.62 122 SER A N 1
ATOM 943 C CA . SER A 1 122 ? 23.888 -5.224 -4.594 1.00 85.62 122 SER A CA 1
ATOM 944 C C . SER A 1 122 ? 23.315 -6.595 -4.250 1.00 85.62 122 SER A C 1
ATOM 946 O O . SER A 1 122 ? 22.230 -6.937 -4.705 1.00 85.62 122 SER A O 1
ATOM 948 N N . ASP A 1 123 ? 24.011 -7.380 -3.425 1.00 88.00 123 ASP A N 1
ATOM 949 C CA . ASP A 1 123 ? 23.434 -8.626 -2.906 1.00 88.00 123 ASP A CA 1
ATOM 950 C C . ASP A 1 123 ? 22.269 -8.337 -1.955 1.00 88.00 123 ASP A C 1
ATOM 952 O O . ASP A 1 123 ? 21.243 -9.000 -2.015 1.00 88.00 123 ASP A O 1
ATOM 956 N N . GLN A 1 124 ? 22.410 -7.308 -1.121 1.00 90.25 124 GLN A N 1
ATOM 957 C CA . GLN A 1 124 ? 21.393 -6.887 -0.166 1.00 90.25 124 GLN A CA 1
ATOM 958 C C . GLN A 1 124 ? 20.432 -5.869 -0.787 1.00 90.25 124 GLN A C 1
ATOM 960 O O . GLN A 1 124 ? 20.868 -4.944 -1.486 1.00 90.25 124 GLN A O 1
ATOM 965 N N . LEU A 1 125 ? 19.142 -6.012 -0.479 1.00 89.19 125 LEU A N 1
ATOM 966 C CA . LEU A 1 125 ? 18.090 -5.088 -0.889 1.00 89.19 125 LEU A CA 1
ATOM 967 C C . LEU A 1 125 ? 18.325 -3.708 -0.266 1.00 89.19 125 LEU A C 1
ATOM 969 O O . LEU A 1 125 ? 18.616 -3.588 0.927 1.00 89.19 125 LEU A O 1
ATOM 973 N N . LYS A 1 126 ? 18.190 -2.662 -1.077 1.00 88.31 126 LYS A N 1
ATOM 974 C CA . LYS A 1 126 ? 18.378 -1.270 -0.670 1.00 88.31 126 LYS A CA 1
ATOM 975 C C . LYS A 1 126 ? 17.121 -0.463 -0.935 1.00 88.31 126 LYS A C 1
ATOM 977 O O . LYS A 1 126 ? 16.308 -0.817 -1.783 1.00 88.31 126 LYS A O 1
ATOM 982 N N . GLN A 1 127 ? 17.006 0.649 -0.219 1.00 88.50 127 GLN A N 1
ATOM 983 C CA . GLN A 1 127 ? 15.964 1.640 -0.439 1.00 88.50 127 GLN A CA 1
ATOM 984 C C . GLN A 1 127 ? 16.561 3.039 -0.561 1.00 88.50 127 GLN A C 1
ATOM 986 O O . GLN A 1 127 ? 17.597 3.335 0.044 1.00 88.50 127 GLN A O 1
ATOM 991 N N . ALA A 1 128 ? 15.887 3.906 -1.308 1.00 84.19 128 ALA A N 1
ATOM 992 C CA . ALA A 1 128 ? 16.291 5.291 -1.495 1.00 84.19 128 ALA A CA 1
ATOM 993 C C . ALA A 1 128 ? 15.080 6.222 -1.606 1.00 84.19 128 ALA A C 1
ATOM 995 O O . ALA A 1 128 ? 14.048 5.844 -2.152 1.00 84.19 128 ALA A O 1
ATOM 996 N N . LEU A 1 129 ? 15.225 7.452 -1.106 1.00 85.12 129 LEU A N 1
ATOM 997 C CA . LEU A 1 129 ? 14.212 8.502 -1.225 1.00 85.12 129 LEU A CA 1
ATOM 998 C C . LEU A 1 129 ? 14.467 9.352 -2.469 1.00 85.12 129 LEU A C 1
ATOM 1000 O O . LEU A 1 129 ? 15.574 9.863 -2.664 1.00 85.12 129 LEU A O 1
ATOM 1004 N N . ILE A 1 130 ? 13.416 9.530 -3.261 1.00 84.44 130 ILE A N 1
ATOM 1005 C CA . ILE A 1 130 ? 13.403 10.242 -4.533 1.00 84.44 130 ILE A CA 1
ATOM 1006 C C . ILE A 1 130 ? 12.278 11.284 -4.481 1.00 84.44 130 ILE A C 1
ATOM 1008 O O . ILE A 1 130 ? 11.124 10.933 -4.256 1.00 84.44 130 ILE A O 1
ATOM 1012 N N . GLY A 1 131 ? 12.599 12.562 -4.673 1.00 86.94 131 GLY A N 1
ATOM 1013 C CA . GLY A 1 131 ? 11.616 13.648 -4.737 1.00 86.94 131 GLY A CA 1
ATOM 1014 C C . GLY A 1 131 ? 11.028 13.782 -6.136 1.00 86.94 131 GLY A C 1
ATOM 1015 O O . GLY A 1 131 ? 11.780 13.806 -7.101 1.00 86.94 131 GLY A O 1
ATOM 1016 N N . VAL A 1 132 ? 9.710 13.858 -6.277 1.00 87.50 132 VAL A N 1
ATOM 1017 C CA . VAL A 1 132 ? 9.057 14.056 -7.578 1.00 87.50 132 VAL A CA 1
ATOM 1018 C C . VAL A 1 132 ? 9.275 15.488 -8.051 1.00 87.50 132 VAL A C 1
ATOM 1020 O O . VAL A 1 132 ? 9.044 16.441 -7.309 1.00 87.50 132 VAL A O 1
ATOM 1023 N N . GLU A 1 133 ? 9.686 15.630 -9.302 1.00 86.44 133 GLU A N 1
ATOM 1024 C CA . GLU A 1 133 ? 9.931 16.905 -9.970 1.00 86.44 133 GLU A CA 1
ATOM 1025 C C . GLU A 1 133 ? 8.824 17.210 -10.975 1.00 86.44 133 GLU A C 1
ATOM 1027 O O . GLU A 1 133 ? 8.219 16.305 -11.563 1.00 86.44 133 GLU A O 1
ATOM 1032 N N . ASP A 1 134 ? 8.583 18.498 -11.205 1.00 87.50 134 ASP A N 1
ATOM 1033 C CA . ASP A 1 134 ? 7.667 18.915 -12.256 1.00 87.50 134 ASP A CA 1
ATOM 1034 C C . ASP A 1 134 ? 8.241 18.598 -13.649 1.00 87.50 134 ASP A C 1
ATOM 1036 O O . ASP A 1 134 ? 9.456 18.556 -13.886 1.00 87.50 134 ASP A O 1
ATOM 1040 N N . THR A 1 135 ? 7.339 18.372 -14.600 1.00 83.44 135 THR A N 1
ATOM 1041 C CA . THR A 1 135 ? 7.671 17.937 -15.960 1.00 83.44 135 THR A CA 1
ATOM 1042 C C . THR A 1 135 ? 8.589 18.925 -16.685 1.00 83.44 135 THR A C 1
ATOM 1044 O O . THR A 1 135 ? 9.498 18.505 -17.407 1.00 83.44 135 THR A O 1
ATOM 1047 N N . PHE A 1 136 ? 8.408 20.234 -16.490 1.00 83.50 136 PHE A N 1
ATOM 1048 C CA . PHE A 1 136 ? 9.209 21.243 -17.184 1.00 83.50 136 PHE A CA 1
ATOM 1049 C C . PHE A 1 136 ? 10.629 21.313 -16.632 1.00 83.50 136 PHE A C 1
ATOM 1051 O O . PHE A 1 136 ? 11.579 21.357 -17.420 1.00 83.50 136 PHE A O 1
ATOM 1058 N N . SER A 1 137 ? 10.792 21.255 -15.310 1.00 86.69 137 SER A N 1
ATOM 1059 C CA . SER A 1 137 ? 12.102 21.148 -14.661 1.00 86.69 137 SER A CA 1
ATOM 1060 C C . SER A 1 137 ? 12.828 19.873 -15.084 1.00 86.69 137 SER A C 1
ATOM 1062 O O . SER A 1 137 ? 14.032 19.905 -15.363 1.00 86.69 137 SER A O 1
ATOM 1064 N N . CYS A 1 138 ? 12.100 18.762 -15.234 1.00 84.94 138 CYS A N 1
ATOM 1065 C CA . CYS A 1 138 ? 12.672 17.525 -15.748 1.00 84.94 138 CYS A CA 1
ATOM 1066 C C . CYS A 1 138 ? 13.185 17.666 -17.186 1.00 84.94 138 CYS A C 1
ATOM 1068 O O . CYS A 1 138 ? 14.356 17.390 -17.454 1.00 84.94 138 CYS A O 1
ATOM 1070 N N . ILE A 1 139 ? 12.363 18.184 -18.101 1.00 83.38 139 ILE A N 1
ATOM 1071 C CA . ILE A 1 139 ? 12.765 18.422 -19.496 1.00 83.38 139 ILE A CA 1
ATOM 1072 C C . ILE A 1 139 ? 13.944 19.396 -19.576 1.00 83.38 139 ILE A C 1
ATOM 1074 O O . ILE A 1 139 ? 14.861 19.202 -20.372 1.00 83.38 139 ILE A O 1
ATOM 1078 N N . ALA A 1 140 ? 13.947 20.443 -18.750 1.00 86.06 140 ALA A N 1
ATOM 1079 C CA . ALA A 1 140 ? 15.028 21.419 -18.714 1.00 86.06 140 ALA A CA 1
ATOM 1080 C C . ALA A 1 140 ? 16.362 20.813 -18.251 1.00 86.06 140 ALA A C 1
ATOM 1082 O O . ALA A 1 140 ? 17.411 21.289 -18.683 1.00 86.06 140 ALA A O 1
ATOM 1083 N N . SER A 1 141 ? 16.328 19.770 -17.414 1.00 83.31 141 SER A N 1
ATOM 1084 C CA . SER A 1 141 ? 17.535 19.121 -16.892 1.00 83.31 141 SER A CA 1
ATOM 1085 C C . SER A 1 141 ? 18.338 18.366 -17.953 1.00 83.31 141 SER A C 1
ATOM 1087 O O . SER A 1 141 ? 19.566 18.390 -17.912 1.00 83.31 141 SER A O 1
ATOM 1089 N N . ASP A 1 142 ? 17.658 17.744 -18.919 1.00 80.19 142 ASP A N 1
ATOM 1090 C CA . ASP A 1 142 ? 18.267 17.116 -20.090 1.00 80.19 142 ASP A CA 1
ATOM 1091 C C . ASP A 1 142 ? 17.253 17.096 -21.239 1.00 80.19 142 ASP A C 1
ATOM 1093 O O . ASP A 1 142 ? 16.435 16.185 -21.383 1.00 80.19 142 ASP A O 1
ATOM 1097 N N . ARG A 1 143 ? 17.305 18.132 -22.079 1.00 83.69 143 ARG A N 1
ATOM 1098 C CA . ARG A 1 143 ? 16.384 18.272 -23.214 1.00 83.69 143 ARG A CA 1
ATOM 1099 C C . ARG A 1 143 ? 16.580 17.201 -24.282 1.00 83.69 143 ARG A C 1
ATOM 1101 O O . ARG A 1 143 ? 15.635 16.929 -25.015 1.00 83.69 143 ARG A O 1
ATOM 1108 N N . GLY A 1 144 ? 17.783 16.636 -24.400 1.00 76.56 144 GLY A N 1
ATOM 1109 C CA . GLY A 1 144 ? 18.076 15.611 -25.400 1.00 76.56 144 GLY A CA 1
ATOM 1110 C C . GLY A 1 144 ? 17.379 14.296 -25.068 1.00 76.56 144 GLY A C 1
ATOM 1111 O O . GLY A 1 144 ? 16.814 13.664 -25.959 1.00 76.56 144 GLY A O 1
ATOM 1112 N N . VAL A 1 145 ? 17.376 13.937 -23.782 1.00 74.88 145 VAL A N 1
ATOM 1113 C CA . VAL A 1 145 ? 16.753 12.710 -23.271 1.00 74.88 145 VAL A CA 1
ATOM 1114 C C . VAL A 1 145 ? 15.273 12.924 -22.958 1.00 74.88 145 VAL A C 1
ATOM 1116 O O . VAL A 1 145 ? 14.414 12.248 -23.515 1.00 74.88 145 VAL A O 1
ATOM 1119 N N . PHE A 1 146 ? 14.935 13.874 -22.088 1.00 77.69 146 PHE A N 1
ATOM 1120 C CA . PHE A 1 146 ? 13.561 14.019 -21.600 1.00 77.69 146 PHE A CA 1
ATOM 1121 C C . PHE A 1 146 ? 12.665 14.797 -22.563 1.00 77.69 146 PHE A C 1
ATOM 1123 O O . PHE A 1 146 ? 11.470 14.531 -22.627 1.00 77.69 146 PHE A O 1
ATOM 1130 N N . GLY A 1 147 ? 13.219 15.717 -23.358 1.00 75.19 147 GLY A N 1
ATOM 1131 C CA . GLY A 1 147 ? 12.427 16.526 -24.292 1.00 75.19 147 GLY A CA 1
ATOM 1132 C C . GLY A 1 147 ? 11.796 15.733 -25.441 1.00 75.19 147 GLY A C 1
ATOM 1133 O O . GLY A 1 147 ? 10.829 16.198 -26.036 1.00 75.19 147 GLY A O 1
ATOM 1134 N N . THR A 1 148 ? 12.328 14.552 -25.756 1.00 74.00 148 THR A N 1
ATOM 1135 C CA . THR A 1 148 ? 11.856 13.690 -26.853 1.00 74.00 148 THR A CA 1
ATOM 1136 C C . THR A 1 148 ? 11.096 12.455 -26.368 1.00 74.00 148 THR A C 1
ATOM 1138 O O . THR A 1 148 ? 10.352 11.862 -27.148 1.00 74.00 148 THR A O 1
ATOM 1141 N N . HIS A 1 149 ? 11.273 12.067 -25.102 1.00 71.88 149 HIS A N 1
ATOM 1142 C CA . HIS A 1 149 ? 10.798 10.784 -24.586 1.00 71.88 149 HIS A CA 1
ATOM 1143 C C . HIS A 1 149 ? 9.830 10.882 -23.399 1.00 71.88 149 HIS A C 1
ATOM 1145 O O . HIS A 1 149 ? 9.083 9.931 -23.172 1.00 71.88 149 HIS A O 1
ATOM 1151 N N . LEU A 1 150 ? 9.811 11.994 -22.652 1.00 77.75 150 LEU A N 1
ATOM 1152 C CA . LEU A 1 150 ? 8.896 12.164 -21.522 1.00 77.75 150 LEU A CA 1
ATOM 1153 C C . LEU A 1 150 ? 7.467 12.427 -22.026 1.00 77.75 150 LEU A C 1
ATOM 1155 O O . LEU A 1 150 ? 7.254 13.252 -22.914 1.00 77.75 150 LEU A O 1
ATOM 1159 N N . THR A 1 151 ? 6.484 11.730 -21.455 1.00 78.19 151 THR A N 1
ATOM 1160 C CA . THR A 1 151 ? 5.059 11.835 -21.827 1.00 78.19 151 THR A CA 1
ATOM 1161 C C . THR A 1 151 ? 4.191 12.120 -20.603 1.00 78.19 151 THR A C 1
ATOM 1163 O O . THR A 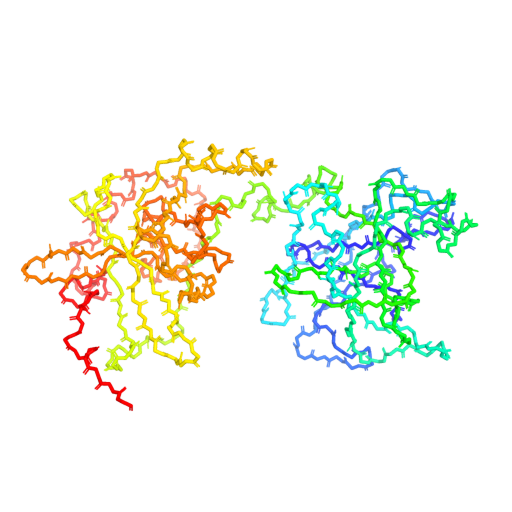1 151 ? 4.683 12.074 -19.482 1.00 78.19 151 THR A O 1
ATOM 1166 N N . SER A 1 152 ? 2.897 12.400 -20.803 1.00 78.56 152 SER A N 1
ATOM 1167 C CA . SER A 1 152 ? 1.931 12.609 -19.710 1.00 78.56 152 SER A CA 1
ATOM 1168 C C . SER A 1 152 ? 1.650 11.362 -18.868 1.00 78.56 152 SER A C 1
ATOM 1170 O O . SER A 1 152 ? 1.014 11.473 -17.824 1.00 78.56 152 SER A O 1
ATOM 1172 N N . ASP A 1 153 ? 2.102 10.193 -19.326 1.00 76.56 153 ASP A N 1
ATOM 1173 C CA . ASP A 1 153 ? 1.963 8.917 -18.620 1.00 76.56 153 ASP A CA 1
ATOM 1174 C C . ASP A 1 153 ? 3.209 8.587 -17.784 1.00 76.56 153 ASP A C 1
ATOM 1176 O O . ASP A 1 153 ? 3.429 7.440 -17.385 1.00 76.56 153 ASP A O 1
ATOM 1180 N N . MET A 1 154 ? 4.066 9.589 -17.568 1.00 80.31 154 MET A N 1
ATOM 1181 C CA . MET A 1 154 ? 5.317 9.495 -16.831 1.00 80.31 154 MET A CA 1
ATOM 1182 C C . MET A 1 154 ? 5.491 10.701 -15.922 1.00 80.31 154 MET A C 1
ATOM 1184 O O . MET A 1 154 ? 5.150 11.823 -16.289 1.00 80.31 154 MET A O 1
ATOM 1188 N N . PHE A 1 155 ? 6.148 10.488 -14.789 1.00 86.56 155 PHE A N 1
ATOM 1189 C CA . PHE A 1 155 ? 6.635 11.568 -13.941 1.00 86.56 155 PHE A CA 1
ATOM 1190 C C . PHE A 1 155 ? 8.135 11.428 -13.712 1.00 86.56 155 PHE A C 1
ATOM 1192 O O . PHE A 1 155 ? 8.705 10.344 -13.846 1.00 86.56 155 PHE A O 1
ATOM 1199 N N . CYS A 1 156 ? 8.793 12.528 -13.357 1.00 84.69 156 CYS A N 1
ATOM 1200 C CA . CYS A 1 156 ? 10.205 12.500 -13.011 1.00 84.69 156 CYS A CA 1
ATOM 1201 C C . CYS A 1 156 ? 10.399 12.520 -11.503 1.00 84.69 156 CYS A C 1
ATOM 1203 O O . CYS A 1 156 ? 9.682 13.199 -10.778 1.00 84.69 156 CYS A O 1
ATOM 1205 N N . GLY A 1 157 ? 11.410 11.803 -11.036 1.00 85.12 157 GLY A N 1
ATOM 1206 C CA . GLY A 1 157 ? 11.867 11.835 -9.661 1.00 85.12 157 GLY A CA 1
ATOM 1207 C C . GLY A 1 157 ? 13.364 12.090 -9.586 1.00 85.12 157 GLY A C 1
ATOM 1208 O O . GLY A 1 157 ? 14.114 11.753 -10.499 1.00 85.12 157 GLY A O 1
ATOM 1209 N N . LYS A 1 158 ? 13.803 12.680 -8.484 1.00 81.06 158 LYS A N 1
ATOM 1210 C CA . LYS A 1 158 ? 15.148 13.180 -8.276 1.00 81.06 158 LYS A CA 1
ATOM 1211 C C . LYS A 1 158 ? 15.702 12.726 -6.933 1.00 81.06 158 LYS A C 1
ATOM 1213 O O . LYS A 1 158 ? 15.092 12.978 -5.901 1.00 81.06 158 LYS A O 1
ATOM 1218 N N . GLY A 1 159 ? 16.825 12.007 -6.937 1.00 75.25 159 GLY A N 1
ATOM 1219 C CA . GLY A 1 159 ? 17.450 11.430 -5.732 1.00 75.25 159 GLY A CA 1
ATOM 1220 C C . GLY A 1 159 ? 18.599 12.277 -5.176 1.00 75.25 159 GLY A C 1
ATOM 1221 O O . GLY A 1 159 ? 19.050 13.199 -5.843 1.00 75.25 159 GLY A O 1
ATOM 1222 N N . ARG A 1 160 ? 19.056 12.050 -3.926 1.00 71.69 160 ARG A N 1
ATOM 1223 C CA . ARG A 1 160 ? 20.193 12.796 -3.299 1.00 71.69 160 ARG A CA 1
ATOM 1224 C C . ARG A 1 160 ? 21.472 12.645 -4.113 1.00 71.69 160 ARG A C 1
ATOM 1226 O O . ARG A 1 160 ? 21.605 11.739 -4.918 1.00 71.69 160 ARG A O 1
ATOM 1233 N N . LYS A 1 161 ? 22.458 13.523 -3.898 1.00 66.81 161 LYS A N 1
ATOM 1234 C CA . LYS A 1 161 ? 23.770 13.356 -4.540 1.00 66.81 161 LYS A CA 1
ATOM 1235 C C . LYS A 1 161 ? 24.324 11.961 -4.203 1.00 66.81 161 LYS A C 1
ATOM 1237 O O . LYS A 1 161 ? 24.481 11.649 -3.027 1.00 66.81 161 LYS A O 1
ATOM 1242 N N . GLY A 1 162 ? 24.606 11.156 -5.229 1.00 62.19 162 GLY A N 1
ATOM 1243 C CA . GLY A 1 162 ? 25.030 9.752 -5.089 1.00 62.19 162 GLY A CA 1
ATOM 1244 C C . GLY A 1 162 ? 23.880 8.745 -4.935 1.00 62.19 162 GLY A C 1
ATOM 1245 O O . GLY A 1 162 ? 24.126 7.577 -4.662 1.00 62.19 162 GLY A O 1
ATOM 1246 N N . VAL A 1 163 ? 22.629 9.187 -5.089 1.00 66.56 163 VAL A N 1
ATOM 1247 C CA . VAL A 1 163 ? 21.412 8.374 -5.008 1.00 66.56 163 VAL A CA 1
ATOM 1248 C C . VAL A 1 163 ? 20.581 8.617 -6.265 1.00 66.56 163 VAL A C 1
ATOM 1250 O O . VAL A 1 163 ? 20.068 9.711 -6.483 1.00 66.56 163 VAL A O 1
ATOM 1253 N N . SER A 1 164 ? 20.426 7.591 -7.088 1.00 64.69 164 SER A N 1
ATOM 1254 C CA . SER A 1 164 ? 19.554 7.586 -8.263 1.00 64.69 164 SER A CA 1
ATOM 1255 C C . SER A 1 164 ? 18.983 6.189 -8.452 1.00 64.69 164 SER A C 1
ATOM 1257 O O . SER A 1 164 ? 19.567 5.227 -7.954 1.00 64.69 164 SER A O 1
ATOM 1259 N N . ALA A 1 165 ? 17.880 6.071 -9.190 1.00 65.00 165 ALA A N 1
ATOM 1260 C CA . ALA A 1 165 ? 17.523 4.777 -9.753 1.00 65.00 165 ALA A CA 1
ATOM 1261 C C . ALA A 1 165 ? 18.601 4.386 -10.770 1.00 65.00 165 ALA A C 1
ATOM 1263 O O . ALA A 1 165 ? 19.028 5.214 -11.583 1.00 65.00 165 ALA A O 1
ATOM 1264 N N . CYS A 1 166 ? 19.060 3.145 -10.697 1.00 62.81 166 CYS A N 1
ATOM 1265 C CA . CYS A 1 166 ? 20.108 2.629 -11.563 1.00 62.81 166 CYS A CA 1
ATOM 1266 C C . CYS A 1 166 ? 19.625 1.374 -12.290 1.00 62.81 166 CYS A C 1
ATOM 1268 O O . CYS A 1 166 ? 18.510 0.880 -12.095 1.00 62.81 166 CYS A O 1
ATOM 1270 N N . ASN A 1 167 ? 20.500 0.821 -13.134 1.00 57.78 167 ASN A N 1
ATOM 1271 C CA . ASN A 1 167 ? 20.305 -0.528 -13.649 1.00 57.78 167 ASN A CA 1
ATOM 1272 C C . ASN A 1 167 ? 20.003 -1.476 -12.472 1.00 57.78 167 ASN A C 1
ATOM 1274 O O . ASN A 1 167 ? 20.579 -1.335 -11.393 1.00 57.78 167 ASN A O 1
ATOM 1278 N N . GLY A 1 168 ? 19.126 -2.456 -12.677 1.00 57.22 168 GLY A N 1
ATOM 1279 C CA . GLY A 1 168 ? 18.737 -3.407 -11.630 1.00 57.22 168 GLY A CA 1
ATOM 1280 C C . GLY A 1 168 ? 17.584 -2.946 -10.733 1.00 57.22 168 GLY A C 1
ATOM 1281 O O . GLY A 1 168 ? 16.996 -3.795 -10.083 1.00 57.22 168 GLY A O 1
ATOM 1282 N N . ASP A 1 169 ? 17.179 -1.674 -10.753 1.00 70.88 169 ASP A N 1
ATOM 1283 C CA . ASP A 1 169 ? 15.922 -1.240 -10.112 1.00 70.88 169 ASP A CA 1
ATOM 1284 C C . ASP A 1 169 ? 14.726 -1.290 -11.085 1.00 70.88 169 ASP A C 1
ATOM 1286 O O . ASP A 1 169 ? 13.572 -1.155 -10.682 1.00 70.88 169 ASP A O 1
ATOM 1290 N N . SER A 1 170 ? 14.997 -1.525 -12.376 1.00 80.69 170 SER A N 1
ATOM 1291 C CA . SER A 1 170 ? 14.012 -1.653 -13.456 1.00 80.69 170 SER A CA 1
ATOM 1292 C C . SER A 1 170 ? 12.831 -2.547 -13.086 1.00 80.69 170 SER A C 1
ATOM 1294 O O . SER A 1 170 ? 13.014 -3.681 -12.643 1.00 80.69 170 SER A O 1
ATOM 1296 N N . GLY A 1 171 ? 11.614 -2.049 -13.304 1.00 80.19 171 GLY A N 1
ATOM 1297 C CA . GLY A 1 171 ? 10.374 -2.757 -12.977 1.00 80.19 171 GLY A CA 1
ATOM 1298 C C . GLY A 1 171 ? 10.010 -2.763 -11.488 1.00 80.19 171 GLY A C 1
ATOM 1299 O O . GLY A 1 171 ? 8.900 -3.169 -11.151 1.00 80.19 171 GLY A O 1
ATOM 1300 N N . GLY A 1 172 ? 10.898 -2.298 -10.602 1.00 84.00 172 GLY A N 1
ATOM 1301 C CA . GLY A 1 172 ? 10.572 -1.978 -9.215 1.00 84.00 172 GLY A CA 1
ATOM 1302 C C . GLY A 1 172 ? 9.646 -0.761 -9.113 1.00 84.00 172 GLY A C 1
ATOM 1303 O O . GLY A 1 172 ? 9.633 0.105 -9.988 1.00 84.00 172 GLY A O 1
ATOM 1304 N N . GLY A 1 173 ? 8.840 -0.714 -8.053 1.00 85.31 173 GLY A N 1
ATOM 1305 C CA . GLY A 1 173 ? 7.913 0.389 -7.801 1.00 85.31 173 GLY A CA 1
ATOM 1306 C C . GLY A 1 173 ? 8.576 1.590 -7.123 1.00 85.31 173 GLY A C 1
ATOM 1307 O O . GLY A 1 173 ? 9.590 1.458 -6.434 1.00 85.31 173 GLY A O 1
ATOM 1308 N N . MET A 1 174 ? 7.954 2.759 -7.284 1.00 87.12 174 MET A N 1
ATOM 1309 C CA . MET A 1 174 ? 8.158 3.915 -6.412 1.00 87.12 174 MET A CA 1
ATOM 1310 C C . MET A 1 174 ? 6.931 4.054 -5.511 1.00 87.12 174 MET A C 1
ATOM 1312 O O . MET A 1 174 ? 5.802 4.122 -5.994 1.00 87.12 174 MET A O 1
ATOM 1316 N N . PHE A 1 175 ? 7.157 4.068 -4.203 1.00 86.19 175 PHE A N 1
ATOM 1317 C CA . PHE A 1 175 ? 6.117 3.980 -3.184 1.00 86.19 175 PHE A CA 1
ATOM 1318 C C . PHE A 1 175 ? 6.004 5.298 -2.428 1.00 86.19 175 PHE A C 1
ATOM 1320 O O . PHE A 1 175 ? 7.014 5.858 -2.012 1.00 86.19 175 PHE A O 1
ATOM 1327 N N . PHE A 1 176 ? 4.789 5.790 -2.211 1.00 78.19 176 PHE A N 1
ATOM 1328 C CA . PHE A 1 176 ? 4.558 7.021 -1.461 1.00 78.19 176 PHE A CA 1
ATOM 1329 C C . PHE A 1 176 ? 3.906 6.695 -0.123 1.00 78.19 176 PHE A C 1
ATOM 1331 O O . PHE A 1 176 ? 2.801 6.157 -0.084 1.00 78.19 176 PHE A O 1
ATOM 1338 N N . GLU A 1 177 ? 4.565 7.065 0.973 1.00 68.06 177 GLU A N 1
ATOM 1339 C CA . GLU A 1 177 ? 3.883 7.201 2.257 1.00 68.06 177 GLU A CA 1
ATOM 1340 C C . GLU A 1 177 ? 3.095 8.513 2.239 1.00 68.06 177 GLU A C 1
ATOM 1342 O O . GLU A 1 177 ? 3.608 9.570 1.858 1.00 68.06 177 GLU A O 1
ATOM 1347 N N . ILE A 1 178 ? 1.827 8.474 2.644 1.00 57.81 178 ILE A N 1
ATOM 1348 C CA . ILE A 1 178 ? 1.002 9.678 2.764 1.00 57.81 178 ILE A CA 1
ATOM 1349 C C . ILE A 1 178 ? 1.430 10.407 4.055 1.00 57.81 178 ILE A C 1
ATOM 1351 O O . ILE A 1 178 ? 0.751 10.353 5.074 1.00 57.81 178 ILE A O 1
ATOM 1355 N N . GLY A 1 179 ? 2.606 11.053 4.026 1.00 35.66 179 GLY A N 1
ATOM 1356 C CA . GLY A 1 179 ? 3.189 11.774 5.164 1.00 35.66 179 GLY A CA 1
ATOM 1357 C C . GLY A 1 179 ? 4.683 12.134 5.030 1.00 35.66 179 GLY A C 1
ATOM 1358 O O . GLY A 1 179 ? 5.541 11.337 5.372 1.00 35.66 179 GLY A O 1
ATOM 1359 N N . ALA A 1 180 ? 4.955 13.400 4.669 1.00 28.45 180 ALA A N 1
ATOM 1360 C CA . ALA A 1 180 ? 6.211 14.183 4.780 1.00 28.45 180 ALA A CA 1
ATOM 1361 C C . ALA A 1 180 ? 7.368 14.032 3.743 1.00 28.45 180 ALA A C 1
ATOM 1363 O O . ALA A 1 180 ? 7.717 12.959 3.268 1.00 28.45 180 ALA A O 1
ATOM 1364 N N . LEU A 1 181 ? 7.961 15.202 3.421 1.00 27.42 181 LEU A N 1
ATOM 1365 C CA . LEU A 1 181 ? 8.905 15.557 2.334 1.00 27.42 181 LEU A CA 1
ATOM 1366 C C . LEU A 1 181 ? 10.377 15.718 2.790 1.00 27.42 181 LEU A C 1
ATOM 1368 O O . LEU A 1 181 ? 10.597 16.100 3.937 1.00 27.42 181 LEU A O 1
ATOM 1372 N N . CYS A 1 182 ? 11.349 15.607 1.854 1.00 28.05 182 CYS A N 1
ATOM 1373 C CA . CYS A 1 182 ? 12.582 16.434 1.736 1.00 28.05 182 CYS A CA 1
ATOM 1374 C C . CYS A 1 182 ? 13.450 16.156 0.458 1.00 28.05 182 CYS A C 1
ATOM 1376 O O . CYS A 1 182 ? 13.923 15.035 0.265 1.00 28.05 182 CYS A O 1
ATOM 1378 N N . ASP A 1 183 ? 13.746 17.234 -0.286 1.00 32.06 183 ASP A N 1
ATOM 1379 C CA . ASP A 1 183 ? 14.464 17.485 -1.573 1.00 32.06 183 ASP A CA 1
ATOM 1380 C C . ASP A 1 183 ? 15.783 16.740 -1.902 1.00 32.06 183 ASP A C 1
ATOM 1382 O O . ASP A 1 183 ? 16.623 16.524 -1.008 1.00 32.06 183 ASP A O 1
ATOM 1386 N N . PRO A 1 184 ? 15.977 16.353 -3.192 1.00 38.69 184 PRO A N 1
ATOM 1387 C CA . PRO A 1 184 ? 17.338 16.236 -3.745 1.00 38.69 184 PRO A CA 1
ATOM 1388 C C . PRO A 1 184 ? 17.623 16.423 -5.286 1.00 38.69 184 PRO A C 1
ATOM 1390 O O . PRO A 1 184 ? 16.887 17.098 -5.981 1.00 38.69 184 PRO A O 1
ATOM 1393 N N . LEU A 1 185 ? 18.772 15.929 -5.833 1.00 49.34 185 LEU A N 1
ATOM 1394 C CA . LEU A 1 185 ? 19.421 16.248 -7.137 1.00 49.34 185 LEU A CA 1
ATOM 1395 C C . LEU A 1 185 ? 19.806 15.056 -8.084 1.00 49.34 185 LEU A C 1
ATOM 1397 O O . LEU A 1 185 ? 20.708 14.293 -7.752 1.00 49.34 185 LEU A O 1
ATOM 1401 N N . LYS A 1 186 ? 19.291 15.073 -9.336 1.00 45.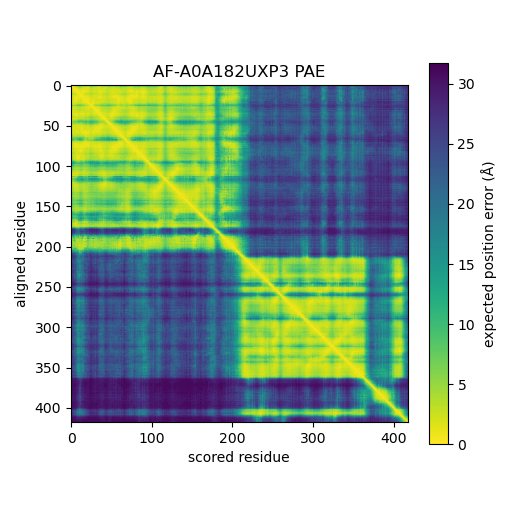69 186 LYS A N 1
ATOM 1402 C CA . LYS A 1 186 ? 19.425 14.195 -10.549 1.00 45.69 186 LYS A CA 1
ATOM 1403 C C . LYS A 1 186 ? 18.144 13.427 -10.910 1.00 45.69 186 LYS A C 1
ATOM 1405 O O . LYS A 1 186 ? 17.695 12.610 -10.119 1.00 45.69 186 LYS A O 1
ATOM 1410 N N . ASN A 1 187 ? 17.614 13.668 -12.113 1.00 46.66 187 ASN A N 1
ATOM 1411 C CA . ASN A 1 187 ? 16.278 13.236 -12.543 1.00 46.66 187 ASN A CA 1
ATOM 1412 C C . ASN A 1 187 ? 16.260 11.832 -13.174 1.00 46.66 187 ASN A C 1
ATOM 1414 O O . ASN A 1 187 ? 17.173 11.457 -13.902 1.00 46.66 187 ASN A O 1
ATOM 1418 N N . THR A 1 188 ? 15.196 11.077 -12.914 1.00 59.22 188 THR A N 1
ATOM 1419 C CA . THR A 1 188 ? 14.851 9.756 -13.466 1.00 59.22 188 THR A CA 1
ATOM 1420 C C . THR A 1 188 ? 13.366 9.770 -13.826 1.00 59.22 188 THR A C 1
ATOM 1422 O O . THR A 1 188 ? 12.575 10.260 -13.027 1.00 59.22 188 THR A O 1
ATOM 1425 N N . ALA A 1 189 ? 12.971 9.244 -14.987 1.00 64.00 189 ALA A N 1
ATOM 1426 C CA . ALA A 1 189 ? 11.559 9.100 -15.352 1.00 64.00 189 ALA A CA 1
ATOM 1427 C C . ALA A 1 189 ? 10.978 7.763 -14.852 1.00 64.00 189 ALA A C 1
ATOM 1429 O O . ALA A 1 189 ? 11.647 6.733 -14.919 1.00 64.00 189 ALA A O 1
ATOM 1430 N N . TYR A 1 190 ? 9.728 7.791 -14.395 1.00 69.75 190 TYR A N 1
ATOM 1431 C CA . TYR A 1 190 ? 8.948 6.646 -13.925 1.00 69.75 190 TYR A CA 1
ATOM 1432 C C . TYR A 1 190 ? 7.631 6.578 -14.699 1.00 69.75 190 TYR A C 1
ATOM 1434 O O . TYR A 1 190 ? 7.050 7.617 -15.011 1.00 69.75 190 TYR A O 1
ATOM 1442 N N . THR A 1 191 ? 7.135 5.370 -14.975 1.00 66.69 191 THR A N 1
ATOM 1443 C CA . THR A 1 191 ? 5.774 5.172 -15.495 1.00 66.69 191 THR A CA 1
ATOM 1444 C C . THR A 1 191 ? 4.753 5.535 -14.413 1.00 66.69 191 THR A C 1
ATOM 1446 O O . THR A 1 191 ? 4.811 5.000 -13.304 1.00 66.69 191 THR A O 1
ATOM 1449 N N . ASP A 1 192 ? 3.802 6.416 -14.727 1.00 73.56 192 ASP A N 1
ATOM 1450 C CA . ASP A 1 192 ? 2.736 6.807 -13.804 1.00 73.56 192 ASP A CA 1
ATOM 1451 C C . ASP A 1 192 ? 1.644 5.730 -13.749 1.00 73.56 192 ASP A C 1
ATOM 1453 O O . ASP A 1 192 ? 0.709 5.724 -14.547 1.00 73.56 192 ASP A O 1
ATOM 1457 N N . VAL A 1 193 ? 1.750 4.808 -12.788 1.00 73.19 193 VAL A N 1
ATOM 1458 C CA . VAL A 1 193 ? 0.804 3.693 -12.606 1.00 73.19 193 VAL A CA 1
ATOM 1459 C C . VAL A 1 193 ? -0.648 4.172 -12.451 1.00 73.19 193 VAL A C 1
ATOM 1461 O O . VAL A 1 193 ? -1.560 3.464 -12.885 1.00 73.19 193 VAL A O 1
ATOM 1464 N N . ALA A 1 194 ? -0.886 5.380 -11.919 1.00 68.44 194 ALA A N 1
ATOM 1465 C CA . ALA A 1 194 ? -2.233 5.934 -11.772 1.00 68.44 194 ALA A CA 1
ATOM 1466 C C . ALA A 1 194 ? -2.933 6.150 -13.128 1.00 68.44 194 ALA A C 1
ATOM 1468 O O . ALA A 1 194 ? -4.158 6.078 -13.217 1.00 68.44 194 ALA A O 1
ATOM 1469 N N . LYS A 1 195 ? -2.171 6.355 -14.211 1.00 75.81 195 LYS A N 1
ATOM 1470 C CA . LYS A 1 195 ? -2.703 6.502 -15.579 1.00 75.81 195 LYS A CA 1
ATOM 1471 C C . LYS A 1 195 ? -3.137 5.179 -16.205 1.00 75.81 195 LYS A C 1
ATOM 1473 O O . LYS A 1 195 ? -3.931 5.178 -17.140 1.00 75.81 195 LYS A O 1
ATOM 1478 N N . TYR A 1 196 ? -2.666 4.054 -15.669 1.00 68.25 196 TYR A N 1
ATOM 1479 C CA . TYR A 1 196 ? -2.912 2.721 -16.224 1.00 68.25 196 TYR A CA 1
ATOM 1480 C C . TYR A 1 196 ? -3.950 1.918 -15.440 1.00 68.25 196 TYR A C 1
ATOM 1482 O O . TYR A 1 196 ? -4.187 0.760 -15.780 1.00 68.25 196 TYR A O 1
ATOM 1490 N N . LEU A 1 197 ? -4.603 2.495 -14.424 1.00 68.75 197 LEU A N 1
ATOM 1491 C CA . LEU A 1 197 ? -5.567 1.764 -13.591 1.00 68.75 197 LEU A CA 1
ATOM 1492 C C . LEU A 1 197 ? -6.665 1.090 -14.421 1.00 68.75 197 LEU A C 1
ATOM 1494 O O . LEU A 1 197 ? -6.954 -0.077 -14.189 1.00 68.75 197 LEU A O 1
ATOM 1498 N N . GLU A 1 198 ? -7.224 1.772 -15.425 1.00 73.94 198 GLU A N 1
ATOM 1499 C CA . GLU A 1 198 ? -8.247 1.193 -16.314 1.00 73.94 198 GLU A CA 1
ATOM 1500 C C . GLU A 1 198 ? -7.737 -0.013 -17.110 1.00 73.94 198 GLU A C 1
ATOM 1502 O O . GLU A 1 198 ? -8.486 -0.955 -17.361 1.00 73.94 198 GLU A O 1
ATOM 1507 N N . TRP A 1 199 ? -6.453 -0.024 -17.470 1.00 75.38 199 TRP A N 1
ATOM 1508 C CA . TRP A 1 199 ? -5.828 -1.165 -18.133 1.00 75.38 199 TRP A CA 1
ATOM 1509 C C . TRP A 1 199 ? -5.499 -2.298 -17.152 1.00 75.38 199 TRP A C 1
ATOM 1511 O O . TRP A 1 199 ? -5.629 -3.462 -17.518 1.00 75.38 199 TRP A O 1
ATOM 1521 N N . ILE A 1 200 ? -5.097 -1.987 -15.915 1.00 66.50 200 ILE A N 1
ATOM 1522 C CA . ILE A 1 200 ? -4.727 -2.986 -14.899 1.00 66.50 200 ILE A CA 1
ATOM 1523 C C . ILE A 1 200 ? -5.972 -3.699 -14.340 1.00 66.50 200 ILE A C 1
ATOM 1525 O O . ILE A 1 200 ? -5.947 -4.915 -14.142 1.00 66.50 200 ILE A O 1
ATOM 1529 N N . LYS A 1 201 ? -7.061 -2.955 -14.099 1.00 68.75 201 LYS A N 1
ATOM 1530 C CA . LYS A 1 201 ? -8.287 -3.412 -13.415 1.00 68.75 201 LYS A CA 1
ATOM 1531 C C . LYS A 1 201 ? -8.832 -4.764 -13.894 1.00 68.75 201 LYS A C 1
ATOM 1533 O O . LYS A 1 201 ? -9.064 -5.607 -13.032 1.00 68.75 201 LYS A O 1
ATOM 1538 N N . PRO A 1 202 ? -9.004 -5.031 -15.207 1.00 73.81 202 PRO A N 1
ATOM 1539 C CA . PRO A 1 202 ? -9.585 -6.288 -15.690 1.00 73.81 202 PRO A CA 1
ATOM 1540 C C . PRO A 1 202 ? -8.759 -7.528 -15.345 1.00 73.81 202 PRO A C 1
ATOM 1542 O O . PRO A 1 202 ? -9.246 -8.648 -15.475 1.00 73.81 202 PRO A O 1
ATOM 1545 N N . TYR A 1 203 ? -7.499 -7.335 -14.958 1.00 74.56 203 TYR A N 1
ATOM 1546 C CA . TYR A 1 203 ? -6.598 -8.423 -14.645 1.00 74.56 203 TYR A CA 1
ATOM 1547 C C . TYR A 1 203 ? -6.507 -8.686 -13.144 1.00 74.56 203 TYR A C 1
ATOM 1549 O O . TYR A 1 203 ? -6.125 -9.791 -12.798 1.00 74.56 203 TYR A O 1
ATOM 1557 N N . ILE A 1 204 ? -6.834 -7.758 -12.245 1.00 62.25 204 ILE A N 1
ATOM 1558 C CA . ILE A 1 204 ? -6.725 -7.992 -10.791 1.00 62.25 204 ILE A CA 1
ATOM 1559 C C . ILE A 1 204 ? -7.889 -8.870 -10.298 1.00 62.25 204 ILE A C 1
ATOM 1561 O O . ILE A 1 204 ? -9.012 -8.744 -10.780 1.00 62.25 204 ILE A O 1
ATOM 1565 N N . ASP A 1 205 ? -7.625 -9.764 -9.338 1.00 57.31 205 ASP A N 1
ATOM 1566 C CA . ASP A 1 205 ? -8.676 -10.534 -8.647 1.00 57.31 205 ASP A CA 1
ATOM 1567 C C . ASP A 1 205 ? -9.714 -9.583 -8.015 1.00 57.31 205 ASP A C 1
ATOM 1569 O O . ASP A 1 205 ? -9.352 -8.610 -7.355 1.00 57.31 205 ASP A O 1
ATOM 1573 N N . GLU A 1 206 ? -11.011 -9.858 -8.195 1.00 53.28 206 GLU A N 1
ATOM 1574 C CA . GLU A 1 206 ? -12.108 -8.998 -7.722 1.00 53.28 206 GLU A CA 1
ATOM 1575 C C . GLU A 1 206 ? -12.011 -8.635 -6.228 1.00 53.28 206 GLU A C 1
ATOM 1577 O O . GLU A 1 206 ? -12.415 -7.539 -5.839 1.00 53.28 206 GLU A O 1
ATOM 1582 N N . ARG A 1 207 ? -11.418 -9.506 -5.396 1.00 48.81 207 ARG A N 1
ATOM 1583 C CA . ARG A 1 207 ? -11.192 -9.264 -3.958 1.00 48.81 207 ARG A CA 1
ATOM 1584 C C . ARG A 1 207 ? -10.175 -8.155 -3.675 1.00 48.81 207 ARG A C 1
ATOM 1586 O O . ARG A 1 207 ? -10.240 -7.533 -2.622 1.00 48.81 207 ARG A O 1
ATOM 1593 N N . PHE A 1 208 ? -9.254 -7.913 -4.604 1.00 48.97 208 PHE A N 1
ATOM 1594 C CA . PHE A 1 208 ? -8.227 -6.865 -4.548 1.00 48.97 208 PHE A CA 1
ATOM 1595 C C . PHE A 1 208 ? -8.522 -5.732 -5.539 1.00 48.97 208 PHE A C 1
ATOM 1597 O O . PHE A 1 208 ? -7.674 -4.872 -5.784 1.00 48.97 208 PHE A O 1
ATOM 1604 N N . ASN A 1 209 ? -9.718 -5.735 -6.141 1.00 46.03 209 ASN A N 1
ATOM 1605 C CA . ASN A 1 209 ? -10.105 -4.730 -7.109 1.00 46.03 209 ASN A CA 1
ATOM 1606 C C . ASN A 1 209 ? -10.106 -3.347 -6.452 1.00 46.03 209 ASN A C 1
ATOM 1608 O O . ASN A 1 209 ? -10.741 -3.095 -5.433 1.00 46.03 209 ASN A O 1
ATOM 1612 N N . ILE A 1 210 ? -9.391 -2.450 -7.111 1.00 45.75 210 ILE A N 1
ATOM 1613 C CA . ILE A 1 210 ? -9.092 -1.069 -6.752 1.00 45.75 210 ILE A CA 1
ATOM 1614 C C . ILE A 1 210 ? -10.367 -0.232 -6.535 1.00 45.75 210 ILE A C 1
ATOM 1616 O O . ILE A 1 210 ? -10.370 0.715 -5.752 1.00 45.75 210 ILE A O 1
ATOM 1620 N N . ASN A 1 211 ? -11.463 -0.610 -7.200 1.00 41.97 211 ASN A N 1
ATOM 1621 C CA . ASN A 1 211 ? -12.778 0.015 -7.045 1.00 41.97 211 ASN A CA 1
ATOM 1622 C C . ASN A 1 211 ? -13.572 -0.514 -5.833 1.00 41.97 211 ASN A C 1
ATOM 1624 O O . ASN A 1 211 ? -14.613 0.041 -5.504 1.00 41.97 211 ASN A O 1
ATOM 1628 N N . ASN A 1 212 ? -13.109 -1.577 -5.170 1.00 46.25 212 ASN A N 1
ATOM 1629 C CA . ASN A 1 212 ? -13.759 -2.165 -3.999 1.00 46.25 212 ASN A CA 1
ATOM 1630 C C . ASN A 1 212 ? -13.066 -1.744 -2.692 1.00 46.25 212 ASN A C 1
ATOM 1632 O O . ASN A 1 212 ? -13.042 -2.487 -1.714 1.00 46.25 212 ASN A O 1
ATOM 1636 N N . SER A 1 213 ? -12.503 -0.530 -2.655 1.00 49.19 213 SER A N 1
ATOM 1637 C CA . SER A 1 213 ? -12.035 0.090 -1.408 1.00 49.19 213 SER A CA 1
ATOM 1638 C C . SER A 1 213 ? -13.184 0.434 -0.454 1.00 49.19 213 SER A C 1
ATOM 1640 O O . SER A 1 213 ? -12.919 0.856 0.669 1.00 49.19 213 SER A O 1
ATOM 1642 N N . THR A 1 214 ? -14.445 0.227 -0.870 1.00 56.66 214 THR A N 1
ATOM 1643 C CA . THR A 1 214 ? -15.645 0.359 -0.031 1.00 56.66 214 THR A CA 1
ATOM 1644 C C . THR A 1 214 ? -15.552 -0.447 1.254 1.00 56.66 214 THR A C 1
ATOM 1646 O O . THR A 1 214 ? -16.087 -0.006 2.267 1.00 56.66 214 THR A O 1
ATOM 1649 N N . ASP A 1 215 ? -14.871 -1.595 1.213 1.00 67.06 215 ASP A N 1
ATOM 1650 C CA . ASP A 1 215 ? -14.774 -2.566 2.299 1.00 67.06 215 ASP A CA 1
ATOM 1651 C C . ASP A 1 215 ? -13.343 -2.650 2.856 1.00 67.06 215 ASP A C 1
ATOM 1653 O O . ASP A 1 215 ? -12.624 -3.619 2.633 1.00 67.06 215 ASP A O 1
ATOM 1657 N N . ASN A 1 216 ? -12.914 -1.622 3.598 1.00 70.88 216 ASN A N 1
ATOM 1658 C CA . ASN A 1 216 ? -11.578 -1.547 4.215 1.00 70.88 216 ASN A CA 1
ATOM 1659 C C . ASN A 1 216 ? -11.586 -1.958 5.708 1.00 70.88 216 ASN A C 1
ATOM 1661 O O . ASN A 1 216 ? -11.094 -1.251 6.586 1.00 70.88 216 ASN A O 1
ATOM 1665 N N . ILE A 1 217 ? -12.207 -3.101 6.011 1.00 78.56 217 ILE A N 1
ATOM 1666 C CA . ILE A 1 217 ? -12.324 -3.668 7.363 1.00 78.56 217 ILE A CA 1
ATOM 1667 C C . ILE A 1 217 ? -11.853 -5.124 7.384 1.00 78.56 217 ILE A C 1
ATOM 1669 O O . ILE A 1 217 ? -12.121 -5.888 6.460 1.00 78.56 217 ILE A O 1
ATOM 1673 N N . ALA A 1 218 ? -11.196 -5.529 8.472 1.00 80.38 218 ALA A N 1
ATOM 1674 C CA . ALA A 1 218 ? -10.814 -6.914 8.722 1.00 80.38 218 ALA A CA 1
ATOM 1675 C C . ALA A 1 218 ? -11.175 -7.338 10.152 1.00 80.38 218 ALA A C 1
ATOM 1677 O O . ALA A 1 218 ? -11.131 -6.534 11.085 1.00 80.38 218 ALA A O 1
ATOM 1678 N N . LEU A 1 219 ? -11.494 -8.622 10.325 1.00 75.44 219 LEU A N 1
ATOM 1679 C CA . LEU A 1 219 ? -11.629 -9.261 11.633 1.00 75.44 219 LEU A CA 1
ATOM 1680 C C . LEU A 1 219 ? -10.451 -10.196 11.844 1.00 75.44 219 LEU A C 1
ATOM 1682 O O . LEU A 1 219 ? -10.157 -11.033 10.994 1.00 75.44 219 LEU A O 1
ATOM 1686 N N . ILE A 1 220 ? -9.785 -10.042 12.983 1.00 77.56 220 ILE A N 1
ATOM 1687 C CA . ILE A 1 220 ? -8.610 -10.830 13.342 1.00 77.56 220 ILE A CA 1
ATOM 1688 C C . ILE A 1 220 ? -8.933 -11.585 14.627 1.00 77.56 220 ILE A C 1
ATOM 1690 O O . ILE A 1 220 ? -9.169 -10.975 15.672 1.00 77.56 220 ILE A O 1
ATOM 1694 N N . GLU A 1 221 ? -8.933 -12.913 14.555 1.00 74.75 221 GLU A N 1
ATOM 1695 C CA . GLU A 1 221 ? -9.003 -13.764 15.739 1.00 74.75 221 GLU A CA 1
ATOM 1696 C C . GLU A 1 221 ? -7.609 -13.865 16.374 1.00 74.75 221 GLU A C 1
ATOM 1698 O O . GLU A 1 221 ? -6.619 -14.180 15.710 1.00 74.75 221 GLU A O 1
ATOM 1703 N N . LEU A 1 222 ? -7.511 -13.563 17.670 1.00 71.94 222 LEU A N 1
ATOM 1704 C CA . LEU A 1 222 ? -6.255 -13.697 18.403 1.00 71.94 222 LEU A CA 1
ATOM 1705 C C . LEU A 1 222 ? -5.992 -15.170 18.727 1.00 71.94 222 LEU A C 1
ATOM 1707 O O . LEU A 1 222 ? -6.879 -15.863 19.219 1.00 71.94 222 LEU A O 1
ATOM 1711 N N . LEU A 1 223 ? -4.742 -15.614 18.556 1.00 66.75 223 LEU A N 1
ATOM 1712 C CA . LEU A 1 223 ? -4.313 -16.978 18.901 1.00 66.75 223 LEU A CA 1
ATOM 1713 C C . LEU A 1 223 ? -4.586 -17.334 20.375 1.00 66.75 223 LEU A C 1
ATOM 1715 O O . LEU A 1 223 ? -4.895 -18.479 20.697 1.00 66.75 223 LEU A O 1
ATOM 1719 N N . SER A 1 224 ? -4.481 -16.339 21.258 1.00 76.44 224 SER A N 1
ATOM 1720 C CA . SER A 1 224 ? -4.822 -16.436 22.676 1.00 76.44 224 SER A CA 1
ATOM 1721 C C . SER A 1 224 ? -5.726 -15.262 23.062 1.00 76.44 224 SER A C 1
ATOM 1723 O O . SER A 1 224 ? -5.505 -14.155 22.563 1.00 76.44 224 SER A O 1
ATOM 1725 N N . PRO A 1 225 ? -6.707 -15.448 23.969 1.00 75.25 225 PRO A N 1
ATOM 1726 C CA . PRO A 1 225 ? -7.556 -14.357 24.439 1.00 75.25 225 PRO A CA 1
ATOM 1727 C C . PRO A 1 225 ? -6.738 -13.186 24.998 1.00 75.25 225 PRO A C 1
ATOM 1729 O O . PRO A 1 225 ? -5.762 -13.396 25.720 1.00 75.25 225 PRO A O 1
ATOM 1732 N N . ALA A 1 226 ? -7.158 -11.955 24.697 1.00 79.44 226 ALA A N 1
ATOM 1733 C CA . ALA A 1 226 ? -6.544 -10.762 25.270 1.00 79.44 226 ALA A CA 1
ATOM 1734 C C . ALA A 1 226 ? -6.719 -10.736 26.800 1.00 79.44 226 ALA A C 1
ATOM 1736 O O . ALA A 1 226 ? -7.807 -11.007 27.313 1.00 79.44 226 ALA A O 1
ATOM 1737 N N . ASP A 1 227 ? -5.663 -10.365 27.528 1.00 81.88 227 ASP A N 1
ATOM 1738 C CA . ASP A 1 227 ? -5.712 -10.199 28.982 1.00 81.88 227 ASP A CA 1
ATOM 1739 C C . ASP A 1 227 ? -6.440 -8.898 29.356 1.00 81.88 227 ASP A C 1
ATOM 1741 O O . ASP A 1 227 ? -5.839 -7.839 29.542 1.00 81.88 227 ASP A O 1
ATOM 1745 N N . THR A 1 228 ? -7.766 -8.978 29.483 1.00 82.12 228 THR A N 1
ATOM 1746 C CA . THR A 1 228 ? -8.611 -7.835 29.853 1.00 82.12 228 THR A CA 1
ATOM 1747 C C . THR A 1 228 ? -8.503 -7.443 31.328 1.00 82.12 228 THR A C 1
ATOM 1749 O O . THR A 1 228 ? -9.226 -6.549 31.782 1.00 82.12 228 THR A O 1
ATOM 1752 N N . THR A 1 229 ? -7.654 -8.107 32.120 1.00 80.00 229 THR A N 1
ATOM 1753 C CA . THR A 1 229 ? -7.387 -7.691 33.505 1.00 80.00 229 THR A CA 1
ATOM 1754 C C . THR A 1 229 ? -6.464 -6.474 33.553 1.00 80.00 229 THR A C 1
ATOM 1756 O O . THR A 1 229 ? -6.579 -5.666 34.476 1.00 80.00 229 THR A O 1
ATOM 1759 N N . GLN A 1 230 ? -5.645 -6.269 32.514 1.00 80.50 230 GLN A N 1
ATOM 1760 C CA . GLN A 1 230 ? -4.766 -5.110 32.392 1.00 80.50 230 GLN A CA 1
ATOM 1761 C C . GLN A 1 230 ? -5.563 -3.792 32.400 1.00 80.50 230 GLN A C 1
ATOM 1763 O O . GLN A 1 230 ? -6.664 -3.717 31.839 1.00 80.50 230 GLN A O 1
ATOM 1768 N N . PRO A 1 231 ? -5.023 -2.716 33.004 1.00 77.56 231 PRO A N 1
ATOM 1769 C CA . PRO A 1 231 ? -5.743 -1.451 33.157 1.00 77.56 231 PRO A CA 1
ATOM 1770 C C . PRO A 1 231 ? -6.075 -0.786 31.814 1.00 77.56 231 PRO A C 1
ATOM 1772 O O . PRO A 1 231 ? -7.141 -0.195 31.681 1.00 77.56 231 PRO A O 1
ATOM 1775 N N . ASN A 1 232 ? -5.202 -0.948 30.814 1.00 76.25 232 ASN A N 1
ATOM 1776 C CA . ASN A 1 232 ? -5.320 -0.318 29.495 1.00 76.25 232 ASN A CA 1
ATOM 1777 C C . ASN A 1 232 ? -5.859 -1.263 28.404 1.00 76.25 232 ASN A C 1
ATOM 1779 O O . ASN A 1 232 ? -5.855 -0.901 27.231 1.00 76.25 232 ASN A O 1
ATOM 1783 N N . VAL A 1 233 ? -6.291 -2.478 28.759 1.00 81.62 233 VAL A N 1
ATOM 1784 C CA . VAL A 1 233 ? -6.828 -3.462 27.805 1.00 81.62 233 VAL A CA 1
ATOM 1785 C C . VAL A 1 233 ? -8.264 -3.772 28.201 1.00 81.62 233 VAL A C 1
ATOM 1787 O O . VAL A 1 233 ? -8.518 -4.588 29.087 1.00 81.62 233 VAL A O 1
ATOM 1790 N N . LYS A 1 234 ? -9.219 -3.085 27.569 1.00 83.94 234 LYS A N 1
ATOM 1791 C CA . LYS A 1 234 ? -10.656 -3.264 27.810 1.00 83.94 234 LYS A CA 1
ATOM 1792 C C . LYS A 1 234 ? -11.404 -3.383 26.480 1.00 83.94 234 LYS A C 1
ATOM 1794 O O . LYS A 1 234 ? -11.060 -2.671 25.538 1.00 83.94 234 LYS A O 1
ATOM 1799 N N . PRO A 1 235 ? -12.419 -4.257 26.384 1.00 87.88 235 PRO A N 1
ATOM 1800 C CA . PRO A 1 235 ? -13.249 -4.341 25.190 1.00 87.88 235 PRO A CA 1
ATOM 1801 C C . PRO A 1 235 ? -14.136 -3.096 25.066 1.00 87.88 235 PRO A C 1
ATOM 1803 O O . PRO A 1 235 ? -14.734 -2.661 26.050 1.00 87.88 235 PRO A O 1
ATOM 1806 N N . ILE A 1 236 ? -14.265 -2.547 23.860 1.00 89.38 236 ILE A N 1
ATOM 1807 C CA . ILE A 1 236 ? -15.275 -1.527 23.525 1.00 89.38 236 ILE A CA 1
ATOM 1808 C C . ILE A 1 236 ? -16.643 -2.191 23.299 1.00 89.38 236 ILE A C 1
ATOM 1810 O O . ILE A 1 236 ? -16.681 -3.395 23.065 1.00 89.38 236 ILE A O 1
ATOM 1814 N N . CYS A 1 237 ? -17.765 -1.470 23.401 1.00 87.12 237 CYS A N 1
ATOM 1815 C CA . CYS A 1 237 ? -19.084 -2.017 23.047 1.00 87.12 237 CYS A CA 1
ATOM 1816 C C . CYS A 1 237 ? -19.383 -1.885 21.543 1.00 87.12 237 CYS A C 1
ATOM 1818 O O . CYS A 1 237 ? -18.901 -0.955 20.903 1.00 87.12 237 CYS A O 1
ATOM 1820 N N . LEU A 1 238 ? -20.228 -2.765 20.989 1.00 86.00 238 LEU A N 1
ATOM 1821 C CA . LEU A 1 238 ? -20.816 -2.613 19.648 1.00 86.00 238 LEU A CA 1
ATOM 1822 C C . LEU A 1 238 ? -22.321 -2.297 19.735 1.00 86.00 238 LEU A C 1
ATOM 1824 O O . LEU A 1 238 ? -22.998 -2.830 20.622 1.00 86.00 238 LEU A O 1
ATOM 1828 N N . PRO A 1 239 ? -22.880 -1.484 18.819 1.00 80.31 239 PRO A N 1
ATOM 1829 C CA . PRO A 1 239 ? -24.298 -1.108 18.812 1.00 80.31 239 PRO A CA 1
ATOM 1830 C C . PRO A 1 239 ? -25.194 -2.226 18.240 1.00 80.31 239 PRO A C 1
ATOM 1832 O O . PRO A 1 239 ? -25.828 -2.097 17.195 1.00 80.31 239 PRO A O 1
ATOM 1835 N N . VAL A 1 240 ? -25.246 -3.377 18.915 1.00 75.06 240 VAL A N 1
ATOM 1836 C CA . VAL A 1 240 ? -25.891 -4.599 18.389 1.00 75.06 240 VAL A CA 1
ATOM 1837 C C . VAL A 1 240 ? -27.421 -4.561 18.353 1.00 75.06 240 VAL A C 1
ATOM 1839 O O . VAL A 1 240 ? -28.003 -5.347 17.609 1.00 75.06 240 VAL A O 1
ATOM 1842 N N . THR A 1 241 ? -28.073 -3.661 19.096 1.00 69.44 241 THR A N 1
ATOM 1843 C CA . THR A 1 241 ? -29.542 -3.533 19.126 1.00 69.44 241 THR A CA 1
ATOM 1844 C C . THR A 1 241 ? -30.021 -2.296 18.366 1.00 69.44 241 THR A C 1
ATOM 1846 O O . THR A 1 241 ? -29.278 -1.328 18.214 1.00 69.44 241 THR A O 1
ATOM 1849 N N . ALA A 1 242 ? -31.272 -2.311 17.899 1.00 66.62 242 ALA A N 1
ATOM 1850 C CA . ALA A 1 242 ? -31.854 -1.198 17.149 1.00 66.62 242 ALA A CA 1
ATOM 1851 C C . ALA A 1 242 ? -31.907 0.105 17.968 1.00 66.62 242 ALA A C 1
ATOM 1853 O O . ALA A 1 242 ? -31.741 1.185 17.417 1.00 66.62 242 ALA A O 1
ATOM 1854 N N . GLU A 1 243 ? -32.071 0.009 19.288 1.00 66.25 243 GLU A N 1
ATOM 1855 C CA . GLU A 1 243 ? -32.072 1.159 20.199 1.00 66.25 243 GLU A CA 1
ATOM 1856 C C . GLU A 1 243 ? -30.689 1.816 20.306 1.00 66.25 243 GLU A C 1
ATOM 1858 O O . GLU A 1 243 ? -30.583 3.011 20.579 1.00 66.25 243 GLU A O 1
ATOM 1863 N N . LEU A 1 244 ? -29.621 1.041 20.094 1.00 70.44 244 LEU A N 1
ATOM 1864 C CA . LEU A 1 244 ? -28.244 1.533 20.116 1.00 70.44 244 LEU A CA 1
ATOM 1865 C C . LEU A 1 244 ? -27.818 2.123 18.762 1.00 70.44 244 LEU A C 1
ATOM 1867 O O . LEU A 1 244 ? -26.958 3.007 18.747 1.00 70.44 244 LEU A O 1
ATOM 1871 N N . ARG A 1 245 ? -28.447 1.688 17.661 1.00 70.50 245 ARG A N 1
ATOM 1872 C CA . ARG A 1 245 ? -28.257 2.175 16.282 1.00 70.50 245 ARG A CA 1
ATOM 1873 C C . ARG A 1 245 ? -29.095 3.435 16.029 1.00 70.50 245 ARG A C 1
ATOM 1875 O O . ARG A 1 245 ? -30.138 3.412 15.379 1.00 70.50 245 ARG A O 1
ATOM 1882 N N . THR A 1 246 ? -28.686 4.551 16.623 1.00 64.12 246 THR A N 1
ATOM 1883 C CA . THR A 1 246 ? -29.339 5.854 16.411 1.00 64.12 246 THR A CA 1
ATOM 1884 C C . THR A 1 246 ? -28.816 6.511 15.139 1.00 64.12 246 THR A C 1
ATOM 1886 O O . THR A 1 246 ? -27.610 6.623 14.986 1.00 64.12 246 THR A O 1
ATOM 1889 N N . ARG A 1 247 ? -29.691 7.033 14.269 1.00 59.09 247 ARG A N 1
ATOM 1890 C CA . ARG A 1 247 ? -29.281 7.679 13.001 1.00 59.09 247 ARG A CA 1
ATOM 1891 C C . ARG A 1 247 ? -28.362 8.897 13.153 1.00 59.09 247 ARG A C 1
ATOM 1893 O O . ARG A 1 247 ? -27.623 9.204 12.228 1.00 59.09 247 ARG A O 1
ATOM 1900 N N . GLU A 1 248 ? -28.418 9.585 14.290 1.00 67.38 248 GLU A N 1
ATOM 1901 C CA . GLU A 1 248 ? -27.590 10.756 14.583 1.00 67.38 248 GLU A CA 1
ATOM 1902 C C . GLU A 1 248 ? -26.928 10.582 15.955 1.00 67.38 248 GLU A C 1
ATOM 1904 O O . GLU A 1 248 ? -27.590 10.751 16.983 1.00 67.38 248 GLU A O 1
ATOM 1909 N N . PRO A 1 249 ? -25.645 10.199 16.009 1.00 74.31 249 PRO A N 1
ATOM 1910 C CA . PRO A 1 249 ? -24.939 10.043 17.271 1.00 74.31 249 PRO A CA 1
ATOM 1911 C C . PRO A 1 249 ? -24.619 11.417 17.867 1.00 74.31 249 PRO A C 1
ATOM 1913 O O . PRO A 1 249 ? -24.066 12.296 17.203 1.00 74.31 249 PRO A O 1
ATOM 1916 N N . SER A 1 250 ? -24.958 11.612 19.139 1.00 73.69 250 SER A N 1
ATOM 1917 C CA . SER A 1 250 ? -24.897 12.931 19.789 1.00 73.69 250 SER A CA 1
ATOM 1918 C C . SER A 1 250 ? -23.615 13.177 20.585 1.00 73.69 250 SER A C 1
ATOM 1920 O O . SER A 1 250 ? -23.307 14.317 20.929 1.00 73.69 250 SER A O 1
ATOM 1922 N N . SER A 1 251 ? -22.874 12.120 20.918 1.00 87.50 251 SER A N 1
ATOM 1923 C CA . SER A 1 251 ? -21.731 12.181 21.841 1.00 87.50 251 SER A CA 1
ATOM 1924 C C . SER A 1 251 ? -20.522 11.443 21.279 1.00 87.50 251 SER A C 1
ATOM 1926 O O . SER A 1 251 ? -19.932 10.587 21.940 1.00 87.50 251 SER A O 1
ATOM 1928 N N . LEU A 1 252 ? -20.179 11.766 20.029 1.00 93.00 252 LEU A N 1
ATOM 1929 C CA . LEU A 1 252 ? -19.013 11.215 19.353 1.00 93.00 252 LEU A CA 1
ATOM 1930 C C . LEU A 1 252 ? -17.714 11.852 19.849 1.00 93.00 252 LEU A C 1
ATOM 1932 O O . LEU A 1 252 ? -17.614 13.056 20.096 1.00 93.00 252 LEU A O 1
ATOM 1936 N N . SER A 1 253 ? -16.680 11.028 19.927 1.00 93.44 253 SER A N 1
ATOM 1937 C CA . SER A 1 253 ? -15.322 11.462 20.205 1.00 93.44 253 SER A CA 1
ATOM 1938 C C . SER A 1 253 ? -14.300 10.553 19.534 1.00 93.44 253 SER A C 1
ATOM 1940 O O . SER A 1 253 ? -14.580 9.397 19.209 1.00 93.44 253 SER A O 1
ATOM 1942 N N . VAL A 1 254 ? -13.097 11.085 19.350 1.00 91.56 254 VAL A N 1
ATOM 1943 C CA . VAL A 1 254 ? -11.940 10.343 18.841 1.00 91.56 254 VAL A CA 1
ATOM 1944 C C . VAL A 1 254 ? -10.797 10.416 19.851 1.00 91.56 254 VAL A C 1
ATOM 1946 O O . VAL A 1 254 ? -10.541 11.493 20.399 1.00 91.56 254 VAL A O 1
ATOM 1949 N N . PRO A 1 255 ? -10.104 9.303 20.143 1.00 89.31 255 PRO A N 1
ATOM 1950 C CA . PRO A 1 255 ? -8.918 9.322 20.982 1.00 89.31 255 PRO A CA 1
ATOM 1951 C C . PRO A 1 255 ? -7.727 9.887 20.206 1.00 89.31 255 PRO A C 1
ATOM 1953 O O . PRO A 1 255 ? -7.493 9.564 19.042 1.00 89.31 255 PRO A O 1
ATOM 1956 N N . THR A 1 256 ? -6.951 10.733 20.869 1.00 86.56 256 THR A N 1
ATOM 1957 C CA . THR A 1 256 ? -5.829 11.468 20.278 1.00 86.56 256 THR A CA 1
ATOM 1958 C C . THR A 1 256 ? -4.683 11.547 21.274 1.00 86.56 256 THR A C 1
ATOM 1960 O O . THR A 1 256 ? -4.893 11.434 22.482 1.00 86.56 256 THR A O 1
ATOM 1963 N N . LYS A 1 257 ? -3.458 11.750 20.786 1.00 82.94 257 LYS A N 1
ATOM 1964 C CA . LYS A 1 257 ? -2.322 12.105 21.645 1.00 82.94 257 LYS A CA 1
ATOM 1965 C C . LYS A 1 257 ? -2.354 13.608 21.914 1.00 82.94 257 LYS A C 1
ATOM 1967 O O . LYS A 1 257 ? -2.616 14.399 21.006 1.00 82.94 257 LYS A O 1
ATOM 1972 N N . PHE A 1 258 ? -2.049 14.006 23.145 1.00 73.94 258 PHE A N 1
ATOM 1973 C CA . PHE A 1 258 ? -1.982 15.413 23.530 1.00 73.94 258 PHE A CA 1
ATOM 1974 C C . PHE A 1 258 ? -0.528 15.867 23.722 1.00 73.94 258 PHE A C 1
ATOM 1976 O O . PHE A 1 258 ? 0.195 15.356 24.572 1.00 73.94 258 PHE A O 1
ATOM 1983 N N . GLY A 1 259 ? -0.084 16.865 22.953 1.00 64.69 259 GLY A N 1
ATOM 1984 C CA . GLY A 1 259 ? 1.272 17.414 23.077 1.00 64.69 259 GLY A CA 1
ATOM 1985 C C . GLY A 1 259 ? 2.386 16.452 22.623 1.00 64.69 259 GLY A C 1
ATOM 1986 O O . GLY A 1 259 ? 2.252 15.773 21.608 1.00 64.69 259 GLY A O 1
ATOM 1987 N N . ARG A 1 260 ? 3.532 16.453 23.329 1.00 60.88 260 ARG A N 1
ATOM 1988 C CA . ARG A 1 260 ? 4.685 15.552 23.076 1.00 60.88 260 ARG A CA 1
ATOM 1989 C C . ARG A 1 260 ? 4.706 14.315 23.992 1.00 60.88 260 ARG A C 1
ATOM 1991 O O . ARG A 1 260 ? 5.629 13.512 23.894 1.00 60.88 260 ARG A O 1
ATOM 1998 N N . THR A 1 261 ? 3.743 14.185 24.899 1.00 57.97 261 THR A N 1
ATOM 1999 C CA . THR A 1 261 ? 3.618 13.060 25.837 1.00 57.97 261 THR A CA 1
ATOM 2000 C C . THR A 1 261 ? 2.727 11.955 25.252 1.00 57.97 261 THR A C 1
ATOM 2002 O O . THR A 1 261 ? 2.031 12.158 24.260 1.00 57.97 261 THR A O 1
ATOM 2005 N N . ILE A 1 262 ? 2.745 10.761 25.859 1.00 62.75 262 ILE A N 1
ATOM 2006 C CA . ILE A 1 262 ? 1.896 9.606 25.481 1.00 62.75 262 ILE A CA 1
ATOM 2007 C C . ILE A 1 262 ? 0.484 9.736 26.108 1.00 62.75 262 ILE A C 1
ATOM 2009 O O . ILE A 1 262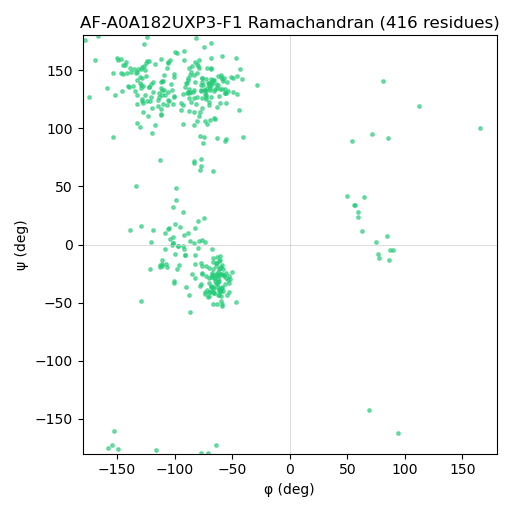 ? -0.284 8.783 26.161 1.00 62.75 262 ILE A O 1
ATOM 2013 N N . GLU A 1 263 ? 0.115 10.917 26.610 1.00 75.69 263 GLU A N 1
ATOM 2014 C CA . GLU A 1 263 ? -1.191 11.128 27.236 1.00 75.69 263 GLU A CA 1
ATOM 2015 C C . GLU A 1 263 ? -2.294 11.090 26.168 1.00 75.69 263 GLU A C 1
ATOM 2017 O O . GLU A 1 263 ? -2.288 11.881 25.218 1.00 75.69 263 GLU A O 1
ATOM 2022 N N . LEU A 1 264 ? -3.229 10.149 26.321 1.00 78.06 264 LEU A N 1
ATOM 2023 C CA . LEU A 1 264 ? -4.384 10.004 25.443 1.00 78.06 264 LEU A CA 1
ATOM 2024 C C . LEU A 1 264 ? -5.537 10.873 25.946 1.00 78.06 264 LEU A C 1
ATOM 2026 O O . LEU A 1 264 ? -5.899 10.813 27.120 1.00 78.06 264 LEU A O 1
ATOM 2030 N N . LYS A 1 265 ? -6.139 11.648 25.043 1.00 84.06 265 LYS A N 1
ATOM 2031 C CA . LYS A 1 265 ? -7.353 12.429 25.301 1.00 84.06 265 LYS A CA 1
ATOM 2032 C C . LYS A 1 265 ? -8.390 12.181 24.220 1.00 84.06 265 LYS A C 1
ATOM 2034 O O . LYS A 1 265 ? -8.058 12.142 23.035 1.00 84.06 265 LYS A O 1
ATOM 2039 N N . SER A 1 266 ? -9.646 12.064 24.634 1.00 88.38 266 SER A N 1
ATOM 2040 C CA . SER A 1 266 ? -10.781 12.036 23.715 1.00 88.38 266 SER A CA 1
ATOM 2041 C C . SER A 1 266 ? -11.181 13.461 23.351 1.00 88.38 266 SER A C 1
ATOM 2043 O O . SER A 1 266 ? -11.425 14.280 24.236 1.00 88.38 266 SER A O 1
ATOM 2045 N N . ILE A 1 267 ? -11.239 13.753 22.054 1.00 90.56 267 ILE A N 1
ATOM 2046 C CA . ILE A 1 267 ? -11.672 15.048 21.525 1.00 90.56 267 ILE A CA 1
ATOM 2047 C C . ILE A 1 267 ? -13.077 14.890 20.938 1.00 90.56 267 ILE A C 1
ATOM 2049 O O . ILE A 1 267 ? -13.307 13.935 20.189 1.00 90.56 267 ILE A O 1
ATOM 2053 N N . PRO A 1 268 ? -14.025 15.782 21.277 1.00 93.56 268 PRO A N 1
ATOM 2054 C CA . PRO A 1 268 ? -15.385 15.707 20.768 1.00 93.56 268 PRO A CA 1
ATOM 2055 C C . PRO A 1 268 ? -15.438 16.024 19.271 1.00 93.56 268 PRO A C 1
ATOM 2057 O O . PRO A 1 268 ? -14.875 17.015 18.792 1.00 93.56 268 PRO A O 1
ATOM 2060 N N . VAL A 1 269 ? -16.178 15.197 18.539 1.00 93.81 269 VAL A N 1
ATOM 2061 C CA . VAL A 1 269 ? -16.469 15.387 17.114 1.00 93.81 269 VAL A CA 1
ATOM 2062 C C . VAL A 1 269 ? -17.976 15.384 16.899 1.00 93.81 269 VAL A C 1
ATOM 2064 O O . VAL A 1 269 ? -18.729 14.841 17.704 1.00 93.81 269 VAL A O 1
ATOM 2067 N N . ARG A 1 270 ? -18.433 16.007 15.818 1.00 92.12 270 ARG A N 1
ATOM 2068 C CA . ARG A 1 270 ? -19.831 15.959 15.386 1.00 92.12 270 ARG A CA 1
ATOM 2069 C C . ARG A 1 270 ? -19.942 15.169 14.097 1.00 92.12 270 ARG A C 1
ATOM 2071 O O . ARG A 1 270 ? -19.101 15.316 13.211 1.00 92.12 270 ARG A O 1
ATOM 2078 N N . TYR A 1 271 ? -21.002 14.378 13.990 1.00 91.38 271 TYR A N 1
ATOM 2079 C CA . TYR A 1 271 ? -21.384 13.739 12.739 1.00 91.38 271 TYR A CA 1
ATOM 2080 C C . TYR A 1 271 ? -21.647 14.794 11.655 1.00 91.38 271 TYR A C 1
ATOM 2082 O O . TYR A 1 271 ? -22.175 15.880 11.928 1.00 91.38 271 TYR A O 1
ATOM 2090 N N . LEU A 1 272 ? -21.253 14.472 10.427 1.00 89.75 272 LEU A N 1
ATOM 2091 C CA . LEU A 1 272 ? -21.485 15.282 9.245 1.00 89.75 272 LEU A CA 1
ATOM 2092 C C . LEU A 1 272 ? -22.213 14.432 8.205 1.00 89.75 272 LEU A C 1
ATOM 2094 O O . LEU A 1 272 ? -21.715 13.381 7.804 1.00 89.75 272 LEU A O 1
ATOM 2098 N N . GLU A 1 273 ? -23.373 14.903 7.747 1.00 87.31 273 GLU A N 1
ATOM 2099 C CA . GLU A 1 273 ? -24.139 14.205 6.716 1.00 87.31 273 GLU A CA 1
ATOM 2100 C C . GLU A 1 273 ? -23.316 13.995 5.440 1.00 87.31 273 GLU A C 1
ATOM 2102 O O . GLU A 1 273 ? -22.559 14.874 5.013 1.00 87.31 273 GLU A O 1
ATOM 2107 N N . ALA A 1 274 ? -23.520 12.845 4.792 1.00 83.81 274 ALA A N 1
ATOM 2108 C CA . ALA A 1 274 ? -22.772 12.443 3.604 1.00 83.81 274 ALA A CA 1
ATOM 2109 C C . ALA A 1 274 ? -22.793 13.511 2.497 1.00 83.81 274 ALA A C 1
ATOM 2111 O O . ALA A 1 274 ? -21.754 13.793 1.906 1.00 83.81 274 ALA A O 1
ATOM 2112 N N . ALA A 1 275 ? -23.938 14.160 2.254 1.00 86.44 275 ALA A N 1
ATOM 2113 C CA . ALA A 1 275 ? -24.057 15.205 1.236 1.00 86.44 275 ALA A CA 1
ATOM 2114 C C . ALA A 1 275 ? -23.153 16.418 1.524 1.00 86.44 275 ALA A C 1
ATOM 2116 O O . ALA A 1 275 ? -22.476 16.919 0.625 1.00 86.44 275 ALA A O 1
ATOM 2117 N N . GLU A 1 276 ? -23.096 16.866 2.780 1.00 88.81 276 GLU A N 1
ATOM 2118 C CA . GLU A 1 276 ? -22.247 17.988 3.188 1.00 88.81 276 GLU A CA 1
ATOM 2119 C C . GLU A 1 276 ? -20.765 17.595 3.197 1.00 88.81 276 GLU A C 1
ATOM 2121 O O . GLU A 1 276 ? -19.917 18.362 2.739 1.00 88.81 276 GLU A O 1
ATOM 2126 N N . CYS A 1 277 ? -20.448 16.378 3.641 1.00 87.06 277 CYS A N 1
ATOM 2127 C CA . CYS A 1 277 ? -19.092 15.847 3.570 1.00 87.06 277 CYS A CA 1
ATOM 2128 C C . CYS A 1 277 ? -18.585 15.802 2.120 1.00 87.06 277 CYS A C 1
ATOM 2130 O O . CYS A 1 277 ? -17.550 16.387 1.791 1.00 87.06 277 CYS A O 1
ATOM 2132 N N . MET A 1 278 ? -19.373 15.206 1.222 1.00 83.12 278 MET A N 1
ATOM 2133 C CA . MET A 1 278 ? -19.071 15.109 -0.206 1.00 83.12 278 MET A CA 1
ATOM 2134 C C . MET A 1 278 ? -18.898 16.475 -0.865 1.00 83.12 278 MET A C 1
ATOM 2136 O O . MET A 1 278 ? -18.017 16.648 -1.712 1.00 83.12 278 MET A O 1
ATOM 2140 N N . ARG A 1 279 ? -19.682 17.475 -0.449 1.00 85.62 279 ARG A N 1
ATOM 2141 C CA . ARG A 1 279 ? -19.538 18.852 -0.926 1.00 85.62 279 ARG A CA 1
ATOM 2142 C C . ARG A 1 279 ? -18.145 19.410 -0.619 1.00 85.62 279 ARG A C 1
ATOM 2144 O O . ARG A 1 279 ? -17.537 20.014 -1.502 1.00 85.62 279 ARG A O 1
ATOM 2151 N N . GLN A 1 280 ? -17.617 19.192 0.588 1.00 84.31 280 GLN A N 1
ATOM 2152 C CA . GLN A 1 280 ? -16.291 19.693 0.981 1.00 84.31 280 GLN A CA 1
ATOM 2153 C C . GLN A 1 280 ? -15.144 19.015 0.220 1.00 84.31 280 GLN A C 1
ATOM 2155 O O . GLN A 1 280 ? -14.168 19.677 -0.138 1.00 84.31 280 GLN A O 1
ATOM 2160 N N . TYR A 1 281 ? -15.271 17.720 -0.070 1.00 80.50 281 TYR A N 1
ATOM 2161 C CA . TYR A 1 281 ? -14.299 16.988 -0.884 1.00 80.50 281 TYR A CA 1
ATOM 2162 C C . TYR A 1 281 ? -14.347 17.409 -2.361 1.00 80.50 281 TYR A C 1
ATOM 2164 O O . TYR A 1 281 ? -13.311 17.728 -2.950 1.00 80.50 281 TYR A O 1
ATOM 2172 N N . THR A 1 282 ? -15.550 17.551 -2.926 1.00 77.56 282 THR A N 1
ATOM 2173 C CA . THR A 1 282 ? -15.751 17.982 -4.322 1.00 77.56 282 THR A CA 1
ATOM 2174 C C . THR A 1 282 ? -15.209 19.393 -4.569 1.00 77.56 282 THR A C 1
ATOM 2176 O O . THR A 1 282 ? -14.610 19.654 -5.610 1.00 77.56 282 THR A O 1
ATOM 2179 N N . GLN A 1 283 ? -15.334 20.304 -3.594 1.00 78.19 283 GLN A N 1
ATOM 2180 C CA . GLN A 1 283 ? -14.742 21.651 -3.664 1.00 78.19 283 GLN A CA 1
ATOM 2181 C C . GLN A 1 283 ? -13.216 21.651 -3.821 1.00 78.19 283 GLN A C 1
ATOM 2183 O O . GLN A 1 283 ? -12.645 22.652 -4.248 1.00 78.19 283 GLN A O 1
ATOM 2188 N N . ARG A 1 284 ? -12.554 20.543 -3.484 1.00 72.19 284 ARG A N 1
ATOM 2189 C CA . ARG A 1 284 ? -11.109 20.350 -3.630 1.00 72.19 284 ARG A CA 1
ATOM 2190 C C . ARG A 1 284 ? -10.747 19.424 -4.784 1.00 72.19 284 ARG A C 1
ATOM 2192 O O . ARG A 1 284 ? -9.608 18.983 -4.848 1.00 72.19 284 ARG A O 1
ATOM 2199 N N . GLN A 1 285 ? -11.707 19.127 -5.661 1.00 71.75 285 GLN A N 1
ATOM 2200 C CA . GLN A 1 285 ? -11.544 18.195 -6.778 1.00 71.75 285 GLN A CA 1
ATOM 2201 C C . GLN A 1 285 ? -11.164 16.774 -6.326 1.00 71.75 285 GLN A C 1
ATOM 2203 O O . GLN A 1 285 ? -10.624 15.997 -7.102 1.00 71.75 285 GLN A O 1
ATOM 2208 N N . ILE A 1 286 ? -11.483 16.412 -5.077 1.00 64.44 286 ILE A N 1
ATOM 2209 C CA . ILE A 1 286 ? -11.317 15.050 -4.569 1.00 64.44 286 ILE A CA 1
ATOM 2210 C C . ILE A 1 286 ? -12.651 14.331 -4.747 1.00 64.44 286 ILE A C 1
ATOM 2212 O O . ILE A 1 286 ? -13.654 14.709 -4.138 1.00 64.44 286 ILE A O 1
ATOM 2216 N N . VAL A 1 287 ? -12.660 13.292 -5.577 1.00 63.69 287 VAL A N 1
ATOM 2217 C CA . VAL A 1 287 ? -13.815 12.407 -5.740 1.00 63.69 287 VAL A CA 1
ATOM 2218 C C . VAL A 1 287 ? -13.709 11.302 -4.697 1.00 63.69 287 VAL A C 1
ATOM 2220 O O . VAL A 1 287 ? -12.776 10.505 -4.733 1.00 63.69 287 VAL A O 1
ATOM 2223 N N . LEU A 1 288 ? -14.648 11.268 -3.754 1.00 62.41 288 LEU A N 1
ATOM 2224 C CA . LEU A 1 288 ? -14.828 10.122 -2.868 1.00 62.41 288 LEU A CA 1
ATOM 2225 C C . LEU A 1 288 ? -16.062 9.337 -3.313 1.00 62.41 288 LEU A C 1
ATOM 2227 O O . LEU A 1 288 ? -17.164 9.877 -3.348 1.00 62.41 288 LEU A O 1
ATOM 2231 N N . GLU A 1 289 ? -15.915 8.050 -3.598 1.00 59.47 289 GLU A N 1
ATOM 2232 C CA . GLU A 1 289 ? -17.065 7.158 -3.768 1.00 59.47 289 GLU A CA 1
ATOM 2233 C C . GLU A 1 289 ? -17.534 6.673 -2.389 1.00 59.47 289 GLU A C 1
ATOM 2235 O O . GLU A 1 289 ? -17.345 5.523 -1.991 1.00 59.47 289 GLU A O 1
ATOM 2240 N N . LEU A 1 290 ? -18.117 7.590 -1.608 1.00 60.75 290 LEU A N 1
ATOM 2241 C CA . LEU A 1 290 ? -18.712 7.236 -0.323 1.00 60.75 290 LEU A CA 1
ATOM 2242 C C . LEU A 1 290 ? -20.042 6.515 -0.576 1.00 60.75 290 LEU A C 1
ATOM 2244 O O . LEU A 1 290 ? -21.092 7.138 -0.726 1.00 60.75 290 LEU A O 1
ATOM 2248 N N . GLY A 1 291 ? -19.993 5.184 -0.639 1.00 64.88 291 GLY A N 1
ATOM 2249 C CA . GLY A 1 291 ? -21.180 4.342 -0.485 1.00 64.88 291 GLY A CA 1
ATOM 2250 C C . GLY A 1 291 ? -21.799 4.472 0.917 1.00 64.88 291 GLY A C 1
ATOM 2251 O O . GLY A 1 291 ? -21.355 5.253 1.755 1.00 64.88 291 GLY A O 1
ATOM 2252 N N . ASN A 1 292 ? -22.793 3.644 1.228 1.00 70.94 292 ASN A N 1
ATOM 2253 C CA . ASN A 1 292 ? -23.472 3.601 2.532 1.00 70.94 292 ASN A CA 1
ATOM 2254 C C . ASN A 1 292 ? -22.652 2.935 3.662 1.00 70.94 292 ASN A C 1
ATOM 2256 O O . ASN A 1 292 ? -23.238 2.410 4.602 1.00 70.94 292 ASN A O 1
ATOM 2260 N N . LYS A 1 293 ? -21.322 2.892 3.539 1.00 78.75 293 LYS A N 1
ATOM 2261 C CA . LYS A 1 293 ? -20.414 2.173 4.450 1.00 78.75 293 LYS A CA 1
ATOM 2262 C C . LYS A 1 293 ? -19.410 3.093 5.152 1.00 78.75 293 LYS A C 1
ATOM 2264 O O . LYS A 1 293 ? -18.443 2.617 5.745 1.00 78.75 293 LYS A O 1
ATOM 2269 N N . TRP A 1 294 ? -19.625 4.405 5.064 1.00 83.62 294 TRP A N 1
ATOM 2270 C CA . TRP A 1 294 ? -18.706 5.426 5.555 1.00 83.62 294 TRP A CA 1
ATOM 2271 C C . TRP A 1 294 ? -19.439 6.525 6.317 1.00 83.62 294 TRP A C 1
ATOM 2273 O O . TRP A 1 294 ? -20.575 6.872 5.997 1.00 83.62 294 TRP A O 1
ATOM 2283 N N . ILE A 1 295 ? -18.737 7.125 7.273 1.00 86.94 295 ILE A N 1
ATOM 2284 C CA . ILE A 1 295 ? -19.226 8.201 8.133 1.00 86.94 295 ILE A CA 1
ATOM 2285 C C . ILE A 1 295 ? -18.217 9.341 8.101 1.00 86.94 295 ILE A C 1
ATOM 2287 O O . ILE A 1 295 ? -17.016 9.110 8.208 1.00 86.94 295 ILE A O 1
ATOM 2291 N N . CYS A 1 296 ? -18.692 10.580 8.014 1.00 89.25 296 CYS A N 1
ATOM 2292 C CA . CYS A 1 296 ? -17.848 11.750 8.220 1.00 89.25 296 CYS A CA 1
ATOM 2293 C C . CYS A 1 296 ? -18.094 12.342 9.604 1.00 89.25 296 CYS A C 1
ATOM 2295 O O . CYS A 1 296 ? -19.238 12.466 10.048 1.00 89.25 296 CYS A O 1
ATOM 2297 N N . ALA A 1 297 ? -17.021 12.741 10.280 1.00 91.25 297 ALA A N 1
ATOM 2298 C CA . ALA A 1 297 ? -17.123 13.477 11.532 1.00 91.25 297 ALA A CA 1
ATOM 2299 C C . ALA A 1 297 ? -16.054 14.564 11.596 1.00 91.25 297 ALA A C 1
ATOM 2301 O O . ALA A 1 297 ? -14.898 14.322 11.260 1.00 91.25 297 ALA A O 1
ATOM 2302 N N . GLU A 1 298 ? -16.434 15.759 12.041 1.00 92.06 298 GLU A N 1
ATOM 2303 C CA . GLU A 1 298 ? -15.522 16.896 12.175 1.00 92.06 298 GLU A CA 1
ATOM 2304 C C . GLU A 1 298 ? -15.379 17.339 13.631 1.00 92.06 298 GLU A C 1
ATOM 2306 O O . GLU A 1 298 ? -16.272 17.129 14.452 1.00 92.06 298 GLU A O 1
ATOM 2311 N N . LEU A 1 299 ? -14.259 17.986 13.953 1.00 92.44 299 LEU A N 1
ATOM 2312 C CA . LEU A 1 299 ? -14.030 18.566 15.275 1.00 92.44 299 LEU A CA 1
ATOM 2313 C C . LEU A 1 299 ? -15.146 19.554 15.636 1.00 92.44 299 LEU A C 1
ATOM 2315 O O . LEU A 1 299 ? -15.434 20.472 14.865 1.00 92.44 299 LEU A O 1
ATOM 2319 N N . VAL A 1 300 ? -15.720 19.414 16.836 1.00 92.81 300 VAL A N 1
ATOM 2320 C CA . VAL A 1 300 ? -16.716 20.376 17.344 1.00 92.81 300 VAL A CA 1
ATOM 2321 C C . VAL A 1 300 ? -16.091 21.767 17.470 1.00 92.81 300 VAL A C 1
ATOM 2323 O O . VAL A 1 300 ? -16.682 22.761 17.050 1.00 92.81 300 VAL A O 1
ATOM 2326 N N . ASN A 1 301 ? -14.869 21.838 18.003 1.00 93.00 301 ASN A N 1
ATOM 2327 C CA . ASN A 1 301 ? -14.077 23.057 18.057 1.00 93.00 301 ASN A CA 1
ATOM 2328 C C . ASN A 1 301 ? -12.862 22.938 17.130 1.00 93.00 301 ASN A C 1
ATOM 2330 O O . ASN A 1 301 ? -11.921 22.192 17.394 1.00 93.00 301 ASN A O 1
ATOM 2334 N N . LYS A 1 302 ? -12.843 23.732 16.055 1.00 90.50 302 LYS A N 1
ATOM 2335 C CA . LYS A 1 302 ? -11.753 23.721 15.064 1.00 90.50 302 LYS A CA 1
ATOM 2336 C C . LYS A 1 302 ? -10.382 24.050 15.673 1.00 90.50 302 LYS A C 1
ATOM 2338 O O . LYS A 1 302 ? -9.366 23.614 15.133 1.00 90.50 302 LYS A O 1
ATOM 2343 N N . GLN A 1 303 ? -10.340 24.775 16.794 1.00 89.62 303 GLN A N 1
ATOM 2344 C CA . GLN A 1 303 ? -9.097 25.120 17.489 1.00 89.62 303 GLN A CA 1
ATOM 2345 C C . GLN A 1 303 ? -8.406 23.900 18.116 1.00 89.62 303 GLN A C 1
ATOM 2347 O O . GLN A 1 303 ? -7.182 23.906 18.272 1.00 89.62 303 GLN A O 1
ATOM 2352 N N . ASP A 1 304 ? -9.156 22.834 18.412 1.00 88.31 304 ASP A N 1
ATOM 2353 C CA . ASP A 1 304 ? -8.607 21.619 19.016 1.00 88.31 304 ASP A CA 1
ATOM 2354 C C . ASP A 1 304 ? -7.552 20.974 18.102 1.00 88.31 304 ASP A C 1
ATOM 2356 O O . ASP A 1 304 ? -6.581 20.400 18.599 1.00 88.31 304 ASP A O 1
ATOM 2360 N N . SER A 1 305 ? -7.650 21.189 16.781 1.00 87.69 305 SER A N 1
ATOM 2361 C CA . SER A 1 305 ? -6.672 20.742 15.774 1.00 87.69 305 SER A CA 1
ATOM 2362 C C . SER A 1 305 ? -5.225 21.168 16.058 1.00 87.69 305 SER A C 1
ATOM 2364 O O . SER A 1 305 ? -4.293 20.460 15.679 1.00 87.69 305 SER A O 1
ATOM 2366 N N . LEU A 1 306 ? -5.004 22.279 16.772 1.00 85.75 306 LEU A N 1
ATOM 2367 C CA . LEU A 1 306 ? -3.657 22.750 17.119 1.00 85.75 306 LEU A CA 1
ATOM 2368 C C . LEU A 1 306 ? -2.958 21.859 18.152 1.00 85.75 306 LEU A C 1
ATOM 2370 O O . LEU A 1 306 ? -1.729 21.780 18.178 1.00 85.75 306 LEU A O 1
ATOM 2374 N N . THR A 1 307 ? -3.740 21.206 19.010 1.00 84.56 307 THR A N 1
ATOM 2375 C CA . THR A 1 307 ? -3.245 20.350 20.102 1.00 84.56 307 THR A CA 1
ATOM 2376 C C . THR A 1 307 ? -3.531 18.867 19.878 1.00 84.56 307 THR A C 1
ATOM 2378 O O . THR A 1 307 ? -2.928 18.019 20.534 1.00 84.56 307 THR A O 1
ATOM 2381 N N . CYS A 1 308 ? -4.399 18.569 18.913 1.00 84.06 308 CYS A N 1
ATOM 2382 C CA . CYS A 1 308 ? -4.786 17.243 18.475 1.00 84.06 308 CYS A CA 1
ATOM 2383 C C . CYS A 1 308 ? -3.652 16.580 17.680 1.00 84.06 308 CYS A C 1
ATOM 2385 O O . CYS A 1 308 ? -3.108 17.138 16.718 1.00 84.06 308 CYS A O 1
ATOM 2387 N N . ARG A 1 309 ? -3.296 15.357 18.072 1.00 87.12 309 ARG A N 1
ATOM 2388 C CA . ARG A 1 309 ? -2.444 14.463 17.284 1.00 87.12 309 ARG A CA 1
ATOM 2389 C C . ARG A 1 309 ? -3.203 13.170 17.050 1.00 87.12 309 ARG A C 1
ATOM 2391 O O . ARG A 1 309 ? -3.453 12.420 17.994 1.00 87.12 309 ARG A O 1
ATOM 2398 N N . ALA A 1 310 ? -3.595 12.953 15.799 1.00 83.25 310 ALA A N 1
ATOM 2399 C CA . ALA A 1 310 ? -4.379 11.794 15.423 1.00 83.25 310 ALA A CA 1
ATOM 2400 C C . ALA A 1 310 ? -3.573 10.526 15.715 1.00 83.25 310 ALA A C 1
ATOM 2402 O O . ALA A 1 310 ? -2.341 10.514 15.620 1.00 83.25 310 ALA A O 1
ATOM 2403 N N . LEU A 1 311 ? -4.279 9.482 16.130 1.00 82.88 311 LEU A N 1
ATOM 2404 C CA . LEU A 1 311 ? -3.723 8.139 16.119 1.00 82.88 311 LEU A CA 1
ATOM 2405 C C . LEU A 1 311 ? -3.674 7.626 14.672 1.00 82.88 311 LEU A C 1
ATOM 2407 O O . LEU A 1 311 ? -4.205 8.261 13.761 1.00 82.88 311 LEU A O 1
ATOM 2411 N N . GLU A 1 312 ? -2.997 6.501 14.467 1.00 79.69 312 GLU A N 1
ATOM 2412 C CA . GLU A 1 312 ? -2.917 5.847 13.159 1.00 79.69 312 GLU A CA 1
ATOM 2413 C C . GLU A 1 312 ? -4.278 5.269 12.729 1.00 79.69 312 GLU A C 1
ATOM 2415 O O . GLU A 1 312 ? -5.246 5.274 13.499 1.00 79.69 312 GLU A O 1
ATOM 2420 N N . ALA A 1 313 ? -4.348 4.770 11.493 1.00 79.31 313 ALA A N 1
ATOM 2421 C CA . ALA A 1 313 ? -5.520 4.070 10.980 1.00 79.31 313 ALA A CA 1
ATOM 2422 C C . ALA A 1 313 ? -5.967 2.944 11.936 1.00 79.31 313 ALA A C 1
ATOM 2424 O O . ALA A 1 313 ? -5.152 2.290 12.589 1.00 79.31 313 ALA A O 1
ATOM 2425 N N . GLY A 1 314 ? -7.276 2.730 12.039 1.00 80.56 314 GLY A N 1
ATOM 2426 C CA . GLY A 1 314 ? -7.904 1.832 13.009 1.00 80.56 314 GLY A CA 1
ATOM 2427 C C . GLY A 1 314 ? -8.272 2.499 14.339 1.00 80.56 314 GLY A C 1
ATOM 2428 O O . GLY A 1 314 ? -8.913 1.868 15.180 1.00 80.56 314 GLY A O 1
ATOM 2429 N N . ALA A 1 315 ? -7.924 3.774 14.545 1.00 87.50 315 ALA A N 1
ATOM 2430 C CA . ALA A 1 315 ? -8.346 4.520 15.728 1.00 87.50 315 ALA A CA 1
ATOM 2431 C C . ALA A 1 315 ? -9.882 4.621 15.814 1.00 87.50 315 ALA A C 1
ATOM 2433 O O . ALA A 1 315 ? -10.520 4.951 14.811 1.00 87.50 315 ALA A O 1
ATOM 2434 N N . PRO A 1 316 ? -10.497 4.374 16.987 1.00 91.75 316 PRO A N 1
ATOM 2435 C CA . PRO A 1 316 ? -11.945 4.269 17.089 1.00 91.75 316 PRO A CA 1
ATOM 2436 C C . PRO A 1 316 ? -12.623 5.643 17.053 1.00 91.75 316 PRO A C 1
ATOM 2438 O O . PRO A 1 316 ? -12.275 6.548 17.810 1.00 91.75 316 PRO A O 1
ATOM 2441 N N . LEU A 1 317 ? -13.662 5.762 16.234 1.00 93.19 317 LEU A N 1
ATOM 2442 C CA . LEU A 1 317 ? -14.729 6.735 16.421 1.00 93.19 317 LEU A CA 1
ATOM 2443 C C . LEU A 1 317 ? -15.719 6.135 17.418 1.00 93.19 317 LEU A C 1
ATOM 2445 O O . LEU A 1 317 ? -16.347 5.109 17.145 1.00 93.19 317 LEU A O 1
ATOM 2449 N N . GLN A 1 318 ? -15.824 6.755 18.588 1.00 92.69 318 GLN A N 1
ATOM 2450 C CA . GLN A 1 318 ? -16.554 6.200 19.721 1.00 92.69 318 GLN A CA 1
ATOM 2451 C C . GLN A 1 318 ? -17.655 7.142 20.195 1.00 92.69 318 GLN A C 1
ATOM 2453 O O . GLN A 1 318 ? -17.444 8.345 20.339 1.00 92.69 318 GLN A O 1
ATOM 2458 N N . GLU A 1 319 ? -18.827 6.578 20.459 1.00 91.38 319 GLU A N 1
ATOM 2459 C CA . GLU A 1 319 ? -19.962 7.273 21.050 1.00 91.38 319 GLU A CA 1
ATOM 2460 C C . GLU A 1 319 ? -20.079 6.914 22.527 1.00 91.38 319 GLU A C 1
ATOM 2462 O O . GLU A 1 319 ? -20.054 5.738 22.897 1.00 91.38 319 GLU A O 1
ATOM 2467 N N . THR A 1 320 ? -20.249 7.918 23.377 1.00 89.25 320 THR A N 1
ATOM 2468 C CA . THR A 1 320 ? -20.531 7.693 24.793 1.00 89.25 320 THR A CA 1
ATOM 2469 C C . THR A 1 320 ? -22.040 7.671 25.036 1.00 89.25 320 THR A C 1
ATOM 2471 O O . THR A 1 320 ? -22.728 8.652 24.764 1.00 89.25 320 THR A O 1
ATOM 2474 N N . LYS A 1 321 ? -22.563 6.555 25.556 1.00 84.56 321 LYS A N 1
ATOM 2475 C CA . LYS A 1 321 ? -23.991 6.353 25.861 1.00 84.56 321 LYS A CA 1
ATOM 2476 C C . LYS A 1 321 ? -24.183 5.742 27.243 1.00 84.56 321 LYS A C 1
ATOM 2478 O O . LYS A 1 321 ? -23.393 4.912 27.687 1.00 84.56 321 LYS A O 1
ATOM 2483 N N . THR A 1 322 ? -25.276 6.098 27.912 1.00 83.12 322 THR A N 1
ATOM 2484 C CA . THR A 1 322 ? -25.684 5.442 29.161 1.00 83.12 322 THR A CA 1
ATOM 2485 C C . THR A 1 322 ? -26.507 4.194 28.856 1.00 83.12 322 THR A C 1
ATOM 2487 O O . THR A 1 322 ? -27.558 4.275 28.227 1.00 83.12 322 THR A O 1
ATOM 2490 N N . PHE A 1 323 ? -26.061 3.042 29.349 1.00 74.06 323 PHE A N 1
ATOM 2491 C CA . PHE A 1 323 ? -26.764 1.766 29.240 1.00 74.06 323 PHE A CA 1
ATOM 2492 C C . PHE A 1 323 ? -26.879 1.124 30.627 1.00 74.06 323 PHE A C 1
ATOM 2494 O O . PHE A 1 323 ? -25.874 0.966 31.324 1.00 74.06 323 PHE A O 1
ATOM 2501 N N . ASN A 1 324 ? -28.102 0.791 31.058 1.00 77.19 324 ASN A N 1
ATOM 2502 C CA . ASN A 1 324 ? -28.405 0.294 32.412 1.00 77.19 324 ASN A CA 1
ATOM 2503 C C . ASN A 1 324 ? -27.798 1.158 33.540 1.00 77.19 324 ASN A C 1
ATOM 2505 O O . ASN A 1 324 ? -27.242 0.648 34.510 1.00 77.19 324 ASN A O 1
ATOM 2509 N N . GLY A 1 325 ? -27.865 2.486 33.393 1.00 80.06 325 GLY A N 1
ATOM 2510 C CA . GLY A 1 325 ? -27.344 3.440 34.380 1.00 80.06 325 GLY A CA 1
ATOM 2511 C C . GLY A 1 325 ? -25.816 3.580 34.413 1.00 80.06 325 GLY A C 1
ATOM 2512 O O . GLY A 1 325 ? -25.307 4.337 35.231 1.00 80.06 325 GLY A O 1
ATOM 2513 N N . THR A 1 326 ? -25.083 2.888 33.534 1.00 82.88 326 THR A N 1
ATOM 2514 C CA . THR A 1 326 ? -23.621 2.998 33.408 1.00 82.88 326 THR A CA 1
ATOM 2515 C C . THR A 1 326 ? -23.258 3.667 32.088 1.00 82.88 326 THR A C 1
ATOM 2517 O O . THR A 1 326 ? -23.783 3.296 31.039 1.00 82.88 326 THR A O 1
ATOM 2520 N N . GLU A 1 327 ? -22.362 4.647 32.126 1.00 87.06 327 GLU A N 1
ATOM 2521 C CA . GLU A 1 327 ? -21.814 5.278 30.926 1.00 87.06 327 GLU A CA 1
ATOM 2522 C C . GLU A 1 327 ? -20.821 4.340 30.226 1.00 87.06 327 GLU A C 1
ATOM 2524 O O . GLU A 1 327 ? -19.976 3.715 30.877 1.00 87.06 327 GLU A O 1
ATOM 2529 N N . ARG A 1 328 ? -20.955 4.199 28.903 1.00 87.38 328 ARG A N 1
ATOM 2530 C CA . ARG A 1 328 ? -20.167 3.265 28.099 1.00 87.38 328 ARG A CA 1
ATOM 2531 C C . ARG A 1 328 ? -19.772 3.848 26.749 1.00 87.38 328 ARG A C 1
ATOM 2533 O O . ARG A 1 328 ? -20.548 4.575 26.135 1.00 87.38 328 ARG A O 1
ATOM 2540 N N . HIS A 1 329 ? -18.599 3.453 26.265 1.00 90.56 329 HIS A N 1
ATOM 2541 C CA . HIS A 1 329 ? -18.132 3.718 24.908 1.00 90.56 329 HIS A CA 1
ATOM 2542 C C . HIS A 1 329 ? -18.589 2.628 23.932 1.00 90.56 329 HIS A C 1
ATOM 2544 O O . HIS A 1 329 ? -18.311 1.438 24.123 1.00 90.56 329 HIS A O 1
ATOM 2550 N N . PHE A 1 330 ? -19.247 3.056 22.860 1.00 89.69 330 PHE A N 1
ATOM 2551 C CA . PHE A 1 330 ? -19.669 2.240 21.729 1.00 89.69 330 PHE A CA 1
ATOM 2552 C C . PHE A 1 330 ? -18.835 2.585 20.501 1.00 89.69 330 PHE A C 1
ATOM 2554 O O . PHE A 1 330 ? -18.657 3.757 20.179 1.00 89.69 330 PHE A O 1
ATOM 2561 N N . LEU A 1 331 ? -18.338 1.569 19.803 1.00 91.62 331 LEU A N 1
ATOM 2562 C CA . LEU A 1 331 ? -17.621 1.737 18.549 1.00 91.62 331 LEU A CA 1
ATOM 2563 C C . LEU A 1 331 ? -18.624 2.032 17.430 1.00 91.62 331 LEU A C 1
ATOM 2565 O O . LEU A 1 331 ? -19.478 1.202 17.119 1.00 91.62 331 LEU A O 1
ATOM 2569 N N . TRP A 1 332 ? -18.491 3.212 16.840 1.00 90.50 332 TRP A N 1
ATOM 2570 C CA . TRP A 1 332 ? -19.301 3.693 15.720 1.00 90.50 332 TRP A CA 1
ATOM 2571 C C . TRP A 1 332 ? -18.579 3.563 14.387 1.00 90.50 332 TRP A C 1
ATOM 2573 O O . TRP A 1 332 ? -19.181 3.311 13.350 1.00 90.50 332 TRP A O 1
ATOM 2583 N N . GLY A 1 333 ? -17.265 3.720 14.432 1.00 91.38 333 GLY A N 1
ATOM 2584 C CA . GLY A 1 333 ? -16.414 3.651 13.267 1.00 91.38 333 GLY A CA 1
ATOM 2585 C C . GLY A 1 333 ? -14.964 3.537 13.663 1.00 91.38 333 GLY A C 1
ATOM 2586 O O . GLY A 1 333 ? -14.621 3.557 14.845 1.00 91.38 333 GLY A O 1
ATOM 2587 N N . PHE A 1 334 ? -14.097 3.463 12.673 1.00 89.38 334 PHE A N 1
ATOM 2588 C CA . PHE A 1 334 ? -12.674 3.663 12.880 1.00 89.38 334 PHE A CA 1
ATOM 2589 C C . PHE A 1 334 ? -12.064 4.366 11.678 1.00 89.38 334 PHE A C 1
ATOM 2591 O O . PHE A 1 334 ? -12.611 4.364 10.575 1.00 89.38 334 PHE A O 1
ATOM 2598 N N . GLU A 1 335 ? -10.972 5.060 11.951 1.00 84.12 335 GLU A N 1
ATOM 2599 C CA . GLU A 1 335 ? -10.332 5.975 11.022 1.00 84.12 335 GLU A CA 1
ATOM 2600 C C . GLU A 1 335 ? -9.459 5.202 10.009 1.00 84.12 335 GLU A C 1
ATOM 2602 O O . GLU A 1 335 ? -8.916 4.147 10.330 1.00 84.12 335 GLU A O 1
ATOM 2607 N N . LEU A 1 336 ? -9.350 5.700 8.774 1.00 69.88 336 LEU A N 1
ATOM 2608 C CA . LEU A 1 336 ? -8.620 5.045 7.679 1.00 69.88 336 LEU A CA 1
ATOM 2609 C C . LEU A 1 336 ? -7.213 5.583 7.369 1.00 69.88 336 LEU A C 1
ATOM 2611 O O . LEU A 1 336 ? -6.381 4.840 6.858 1.00 69.88 336 LEU A O 1
ATOM 2615 N N . HIS A 1 337 ? -6.962 6.876 7.571 1.00 67.44 337 HIS A N 1
ATOM 2616 C CA . HIS A 1 337 ? -5.829 7.623 7.012 1.00 67.44 337 HIS A CA 1
ATOM 2617 C C . HIS A 1 337 ? -5.020 8.425 8.056 1.00 67.44 337 HIS A C 1
ATOM 2619 O O . HIS A 1 337 ? -4.276 9.337 7.702 1.00 67.44 337 HIS A O 1
ATOM 2625 N N . GLY A 1 338 ? -5.179 8.150 9.348 1.00 69.69 338 GLY A N 1
ATOM 2626 C CA . GLY A 1 338 ? -4.625 8.912 10.469 1.00 69.69 338 GLY A CA 1
ATOM 2627 C C . GLY A 1 338 ? -5.077 10.377 10.524 1.00 69.69 338 GLY A C 1
ATOM 2628 O O . GLY A 1 338 ? -4.335 11.243 10.981 1.00 69.69 338 GLY A O 1
ATOM 2629 N N . SER A 1 339 ? -6.263 10.698 10.012 1.00 81.31 339 SER A N 1
ATOM 2630 C CA . SER A 1 339 ? -6.682 12.068 9.705 1.00 81.31 339 SER A CA 1
ATOM 2631 C C . SER A 1 339 ? -7.612 12.716 10.733 1.00 81.31 339 SER A C 1
ATOM 2633 O O . SER A 1 339 ? -7.956 13.876 10.550 1.00 81.31 339 SER A O 1
ATOM 2635 N N . ALA A 1 340 ? -7.969 12.043 11.835 1.00 83.88 340 ALA A N 1
ATOM 2636 C CA . ALA A 1 340 ? -9.006 12.459 12.801 1.00 83.88 340 ALA A CA 1
ATOM 2637 C C . ALA A 1 340 ? -8.921 13.914 13.329 1.00 83.88 340 ALA A C 1
ATOM 2639 O O . ALA A 1 340 ? -9.922 14.480 13.762 1.00 83.88 340 ALA A O 1
ATOM 2640 N N . CYS A 1 341 ? -7.737 14.531 13.296 1.00 87.00 341 CYS A N 1
ATOM 2641 C CA . CYS A 1 341 ? -7.495 15.910 13.738 1.00 87.00 341 CYS A CA 1
ATOM 2642 C C . CYS A 1 341 ? -7.614 16.970 12.632 1.00 87.00 341 CYS A C 1
ATOM 2644 O O . CYS A 1 341 ? -7.436 18.162 12.901 1.00 87.00 341 CYS A O 1
ATOM 2646 N N . ASN A 1 342 ? -7.849 16.558 11.387 1.00 83.88 342 ASN A N 1
ATOM 2647 C CA . ASN A 1 342 ? -7.937 17.466 10.256 1.00 83.88 342 ASN A CA 1
ATOM 2648 C C . ASN A 1 342 ? -9.221 18.289 10.326 1.00 83.88 342 ASN A C 1
ATOM 2650 O O . ASN A 1 342 ? -10.299 17.791 10.637 1.00 83.88 342 ASN A O 1
ATOM 2654 N N . VAL A 1 343 ? -9.096 19.573 9.998 1.00 84.50 343 VAL A N 1
ATOM 2655 C CA . VAL A 1 343 ? -10.244 20.486 9.961 1.00 84.50 343 VAL A CA 1
ATOM 2656 C C . VAL A 1 343 ? -10.885 20.503 8.573 1.00 84.50 343 VAL A C 1
ATOM 2658 O O . VAL A 1 343 ? -12.097 20.632 8.471 1.00 84.50 343 VAL A O 1
ATOM 2661 N N . HIS A 1 344 ? -10.082 20.400 7.504 1.00 80.94 344 HIS A N 1
ATOM 2662 C CA . HIS A 1 344 ? -10.575 20.366 6.124 1.00 80.94 344 HIS A CA 1
ATOM 2663 C C . HIS A 1 344 ? -9.611 19.581 5.199 1.00 80.94 344 HIS A C 1
ATOM 2665 O O . HIS A 1 344 ? -8.430 19.949 5.126 1.00 80.94 344 HIS A O 1
ATOM 2671 N N . PRO A 1 345 ? -10.092 18.600 4.408 1.00 78.38 345 PRO A N 1
ATOM 2672 C CA . PRO A 1 345 ? -11.465 18.094 4.426 1.00 78.38 345 PRO A CA 1
ATOM 2673 C C . PRO A 1 345 ? -11.754 17.335 5.743 1.00 78.38 345 PRO A C 1
ATOM 2675 O O . PRO A 1 345 ? -10.802 16.993 6.453 1.00 78.38 345 PRO A O 1
ATOM 2678 N N . PRO A 1 346 ? -13.032 17.148 6.115 1.00 87.06 346 PRO A N 1
ATOM 2679 C CA . PRO A 1 346 ? -13.396 16.471 7.353 1.00 87.06 346 PRO A CA 1
ATOM 2680 C C . PRO A 1 346 ? -12.974 14.994 7.292 1.00 87.06 346 PRO A C 1
ATOM 2682 O O . PRO A 1 346 ? -13.104 14.384 6.233 1.00 87.06 346 PRO A O 1
ATOM 2685 N N . PRO A 1 347 ? -12.489 14.407 8.395 1.00 88.00 347 PRO A N 1
ATOM 2686 C CA . PRO A 1 347 ? -12.103 12.999 8.433 1.00 88.00 347 PRO A CA 1
ATOM 2687 C C . PRO A 1 347 ? -13.257 12.044 8.099 1.00 88.00 347 PRO A C 1
ATOM 2689 O O . PRO A 1 347 ? -14.411 12.281 8.474 1.00 88.00 347 PRO A O 1
ATOM 2692 N N . VAL A 1 348 ? -12.910 10.937 7.437 1.00 86.44 348 VAL A N 1
ATOM 2693 C CA . VAL A 1 348 ? -13.824 9.849 7.062 1.00 86.44 348 VAL A CA 1
ATOM 2694 C C . VAL A 1 348 ? -13.475 8.596 7.859 1.00 86.44 348 VAL A C 1
ATOM 2696 O O . VAL A 1 348 ? -12.303 8.264 8.047 1.00 86.44 348 VAL A O 1
ATOM 2699 N N . TYR A 1 349 ? -14.509 7.895 8.299 1.00 88.88 349 TYR A N 1
ATOM 2700 C CA . TYR A 1 349 ? -14.451 6.687 9.106 1.00 88.88 349 TYR A CA 1
ATOM 2701 C C . TYR A 1 349 ? -15.264 5.589 8.427 1.00 88.88 349 TYR A C 1
ATOM 2703 O O . TYR A 1 349 ? -16.223 5.872 7.706 1.00 88.88 349 TYR A O 1
ATOM 2711 N N . ILE A 1 350 ? -14.913 4.334 8.686 1.00 87.06 350 ILE A N 1
ATOM 2712 C CA . ILE A 1 350 ? -15.772 3.199 8.332 1.00 87.06 350 ILE A CA 1
ATOM 2713 C C . ILE A 1 350 ? -17.021 3.211 9.203 1.00 87.06 350 ILE A C 1
ATOM 2715 O O . ILE A 1 350 ? -16.917 3.420 10.408 1.00 87.06 350 ILE A O 1
ATOM 2719 N N . ASP A 1 351 ? -18.181 2.956 8.604 1.00 87.56 351 ASP A N 1
ATOM 2720 C CA . ASP A 1 351 ? -19.441 2.777 9.322 1.00 87.56 351 ASP A CA 1
ATOM 2721 C C . ASP A 1 351 ? -19.542 1.353 9.881 1.00 87.56 351 ASP A C 1
ATOM 2723 O O . ASP A 1 351 ? -19.802 0.414 9.132 1.00 87.56 351 ASP A O 1
ATOM 2727 N N . ILE A 1 352 ? -19.376 1.168 11.193 1.00 87.31 352 ILE A N 1
ATOM 2728 C CA . ILE A 1 352 ? -19.511 -0.160 11.813 1.00 87.31 352 ILE A CA 1
ATOM 2729 C C . ILE A 1 352 ? -20.917 -0.736 11.645 1.00 87.31 352 ILE A C 1
ATOM 2731 O O . ILE A 1 352 ? -21.051 -1.959 11.567 1.00 87.31 352 ILE A O 1
ATOM 2735 N N . GLU A 1 353 ? -21.958 0.096 11.563 1.00 83.75 353 GLU A N 1
ATOM 2736 C CA . GLU A 1 353 ? -23.329 -0.379 11.380 1.00 83.75 353 GLU A CA 1
ATOM 2737 C C . GLU A 1 353 ? -23.473 -1.152 10.065 1.00 83.75 353 GLU A C 1
ATOM 2739 O O . GLU A 1 353 ? -24.077 -2.228 10.051 1.00 83.75 353 GLU A O 1
ATOM 2744 N N . ALA A 1 354 ? -22.834 -0.674 8.994 1.00 82.44 354 ALA A N 1
ATOM 2745 C CA . ALA A 1 354 ? -22.852 -1.320 7.683 1.00 82.44 354 ALA A CA 1
ATOM 2746 C C . ALA A 1 354 ? -22.225 -2.729 7.683 1.00 82.44 354 ALA A C 1
ATOM 2748 O O . ALA A 1 354 ? -22.572 -3.556 6.838 1.00 82.44 354 ALA A O 1
ATOM 2749 N N . TYR A 1 355 ? -21.342 -3.026 8.643 1.00 83.12 355 TYR A N 1
ATOM 2750 C CA . TYR A 1 355 ? -20.646 -4.315 8.764 1.00 83.12 355 TYR A CA 1
ATOM 2751 C C . TYR A 1 355 ? -21.121 -5.163 9.932 1.00 83.12 355 TYR A C 1
ATOM 2753 O O . TYR A 1 355 ? -20.650 -6.286 10.099 1.00 83.12 355 TYR A O 1
ATOM 2761 N N . LEU A 1 356 ? -22.032 -4.660 10.759 1.00 78.50 356 LEU A N 1
ATOM 2762 C CA . LEU A 1 356 ? -22.312 -5.263 12.053 1.00 78.50 356 LEU A CA 1
ATOM 2763 C C . LEU A 1 356 ? -22.838 -6.696 11.934 1.00 78.50 356 LEU A C 1
ATOM 2765 O O . LEU A 1 356 ? -22.430 -7.564 12.701 1.00 78.50 356 LEU A O 1
ATOM 2769 N N . ASP A 1 357 ? -23.671 -6.974 10.932 1.00 72.06 357 ASP A N 1
ATOM 2770 C CA . ASP A 1 357 ? -24.176 -8.326 10.678 1.00 72.06 357 ASP A CA 1
ATOM 2771 C C . ASP A 1 357 ? -23.049 -9.281 10.237 1.00 72.06 357 ASP A C 1
ATOM 2773 O O . ASP A 1 357 ? -22.975 -10.412 10.721 1.00 72.06 357 ASP A O 1
ATOM 2777 N N . TRP A 1 358 ? -22.124 -8.816 9.386 1.00 77.12 358 TRP A N 1
ATOM 2778 C CA . TRP A 1 358 ? -20.939 -9.578 8.971 1.00 77.12 358 TRP A CA 1
ATOM 2779 C C . TRP A 1 358 ? -19.980 -9.817 10.145 1.00 77.12 358 TRP A C 1
ATOM 2781 O O . TRP A 1 358 ? -19.499 -10.937 10.324 1.00 77.12 358 TRP A O 1
ATOM 2791 N N . ILE A 1 359 ? -19.764 -8.810 10.996 1.00 78.06 359 ILE A N 1
ATOM 2792 C CA . ILE A 1 359 ? -18.965 -8.928 12.221 1.00 78.06 359 ILE A CA 1
ATOM 2793 C C . ILE A 1 359 ? -19.555 -9.996 13.135 1.00 78.06 359 ILE A C 1
ATOM 2795 O O . ILE A 1 359 ? -18.874 -10.946 13.518 1.00 78.06 359 ILE A O 1
ATOM 2799 N N . LEU A 1 360 ? -20.848 -9.890 13.435 1.00 71.94 360 LEU A N 1
ATOM 2800 C CA . LEU A 1 360 ? -21.534 -10.833 14.311 1.00 71.94 360 LEU A CA 1
ATOM 2801 C C . LEU A 1 360 ? -21.608 -12.244 13.719 1.00 71.94 360 LEU A C 1
ATOM 2803 O O . LEU A 1 360 ? -21.648 -13.209 14.480 1.00 71.94 360 LEU A O 1
ATOM 2807 N N . TYR A 1 361 ? -21.630 -12.385 12.391 1.00 65.88 361 TYR A N 1
ATOM 2808 C CA . TYR A 1 361 ? -21.571 -13.681 11.718 1.00 65.88 361 TYR A CA 1
ATOM 2809 C C . TYR A 1 361 ? -20.195 -14.345 11.821 1.00 65.88 361 TYR A C 1
ATOM 2811 O O . TYR A 1 361 ? -20.118 -15.529 12.135 1.00 65.88 361 TYR A O 1
ATOM 2819 N N . ASN A 1 362 ? -19.115 -13.598 11.601 1.00 67.88 362 ASN A N 1
ATOM 2820 C CA . ASN A 1 362 ? -17.763 -14.163 11.599 1.00 67.88 362 ASN A CA 1
ATOM 2821 C C . ASN A 1 362 ? -17.168 -14.308 13.005 1.00 67.88 362 ASN A C 1
ATOM 2823 O O . ASN A 1 362 ? -16.246 -15.084 13.206 1.00 67.88 362 ASN A O 1
ATOM 2827 N N . MET A 1 363 ? -17.727 -13.627 14.007 1.00 68.25 363 MET A N 1
ATOM 2828 C CA . MET A 1 363 ? -17.403 -13.870 15.418 1.00 68.25 363 MET A CA 1
ATOM 2829 C C . MET A 1 363 ? -18.116 -15.108 16.007 1.00 68.25 363 MET A C 1
ATOM 2831 O O . MET A 1 363 ? -18.000 -15.381 17.206 1.00 68.25 363 MET A O 1
ATOM 2835 N N . ARG A 1 364 ? -18.889 -15.858 15.207 1.00 56.44 364 ARG A N 1
ATOM 2836 C CA . ARG A 1 364 ? -19.491 -17.138 15.619 1.00 56.44 364 ARG A CA 1
ATOM 2837 C C . ARG A 1 364 ? -18.385 -18.188 15.718 1.00 56.44 364 ARG A C 1
ATOM 2839 O O . ARG A 1 364 ? -17.542 -18.274 14.841 1.00 56.44 364 ARG A O 1
ATOM 2846 N N . TYR A 1 365 ? -18.389 -18.978 16.790 1.00 46.88 365 TYR A N 1
ATOM 2847 C CA . TYR A 1 365 ? -17.368 -19.998 17.065 1.00 46.88 365 TYR A CA 1
ATOM 2848 C C . TYR A 1 365 ? -17.015 -20.878 15.851 1.00 46.88 365 TYR A C 1
ATOM 2850 O O . TYR A 1 365 ? -17.916 -21.299 15.126 1.00 46.88 365 TYR A O 1
ATOM 2858 N N . ASN A 1 366 ? -15.730 -21.254 15.775 1.00 40.19 366 ASN A N 1
ATOM 2859 C CA . ASN A 1 366 ? -15.160 -22.373 15.018 1.00 40.19 366 ASN A CA 1
ATOM 2860 C C . ASN A 1 366 ? -16.047 -23.633 15.087 1.00 40.19 366 ASN A C 1
ATOM 2862 O O . ASN A 1 366 ? -15.905 -24.470 15.982 1.00 40.19 366 ASN A O 1
ATOM 2866 N N . VAL A 1 367 ? -16.942 -23.800 14.116 1.00 37.28 367 VAL A N 1
ATOM 2867 C CA . VAL A 1 367 ? -17.229 -25.133 13.595 1.00 37.28 367 VAL A CA 1
ATOM 2868 C C . VAL A 1 367 ? -16.058 -25.387 12.660 1.00 37.28 367 VAL A C 1
ATOM 2870 O O . VAL A 1 367 ? -15.925 -24.686 11.664 1.00 37.28 367 VAL A O 1
ATOM 2873 N N . LEU A 1 368 ? -15.166 -26.317 13.017 1.00 34.69 368 LEU A N 1
ATOM 2874 C CA . LEU A 1 368 ? -14.289 -26.935 12.023 1.00 34.69 368 LEU A CA 1
ATOM 2875 C C . LEU A 1 368 ? -15.179 -27.241 10.822 1.00 34.69 368 LEU A C 1
ATOM 2877 O O . LEU A 1 368 ? -16.126 -28.010 10.995 1.00 34.69 368 LEU A O 1
ATOM 2881 N N . GLU A 1 369 ? -14.932 -26.602 9.677 1.00 37.44 369 GLU A N 1
ATOM 2882 C CA . GLU A 1 369 ? -15.564 -26.963 8.414 1.00 37.44 369 GLU A CA 1
ATOM 2883 C C . GLU A 1 369 ? -15.267 -28.446 8.190 1.00 37.44 369 GLU A C 1
ATOM 2885 O O . GLU A 1 369 ? -14.224 -28.841 7.671 1.00 37.44 369 GLU A O 1
ATOM 2890 N N . THR A 1 370 ? -16.162 -29.306 8.664 1.00 34.06 370 THR A N 1
ATOM 2891 C CA . THR A 1 370 ? -16.252 -30.660 8.167 1.00 34.06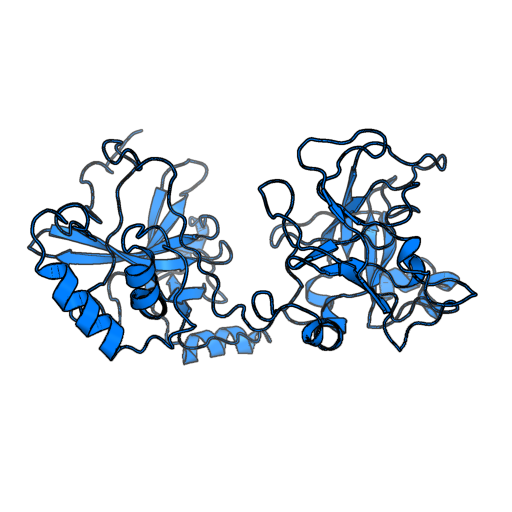 370 THR A CA 1
ATOM 2892 C C . THR A 1 370 ? -16.688 -30.493 6.732 1.00 34.06 370 THR A C 1
ATOM 2894 O O . THR A 1 370 ? -17.793 -30.028 6.464 1.00 34.06 370 THR A O 1
ATOM 2897 N N . THR A 1 371 ? -15.729 -30.778 5.863 1.00 41.88 371 THR A N 1
ATOM 2898 C CA . THR A 1 371 ? -15.790 -30.813 4.409 1.00 41.88 371 THR A CA 1
ATOM 2899 C C . THR A 1 371 ? -17.177 -31.160 3.874 1.00 41.88 371 THR A C 1
ATOM 2901 O O . THR A 1 371 ? -17.786 -32.118 4.347 1.00 41.88 371 THR A O 1
ATOM 2904 N N . ASP A 1 372 ? -17.570 -30.417 2.838 1.00 45.62 372 ASP A N 1
ATOM 2905 C CA . ASP A 1 372 ? -18.842 -30.412 2.102 1.00 45.62 372 ASP A CA 1
ATOM 2906 C C . ASP A 1 372 ? -19.967 -29.557 2.695 1.00 45.62 372 ASP A C 1
ATOM 2908 O O . ASP A 1 372 ? -20.847 -30.038 3.404 1.00 45.62 372 ASP A O 1
ATOM 2912 N N . SER A 1 373 ? -20.033 -28.300 2.247 1.00 35.53 373 SER A N 1
ATOM 2913 C CA . SER A 1 373 ? -21.318 -27.751 1.806 1.00 35.53 373 SER A CA 1
ATOM 2914 C C . SER A 1 373 ? -21.131 -26.554 0.878 1.00 35.53 373 SER A C 1
ATOM 2916 O O . SER A 1 373 ? -20.326 -25.663 1.135 1.00 35.53 373 SER A O 1
ATOM 2918 N N . ASP A 1 374 ? -21.905 -26.582 -0.198 1.00 38.59 374 ASP A N 1
ATOM 2919 C CA . ASP A 1 374 ? -21.995 -25.632 -1.297 1.00 38.59 374 ASP A CA 1
ATOM 2920 C C . ASP A 1 374 ? -22.076 -24.150 -0.899 1.00 38.59 374 ASP A C 1
ATOM 2922 O O . ASP A 1 374 ? -22.480 -23.781 0.203 1.00 38.59 374 ASP A O 1
ATOM 2926 N N . LYS A 1 375 ? -21.755 -23.279 -1.867 1.00 38.75 375 LYS A N 1
ATOM 2927 C CA . LYS A 1 375 ? -21.970 -21.824 -1.816 1.00 38.75 375 LYS A CA 1
ATOM 2928 C C . LYS A 1 375 ? -23.447 -21.500 -1.547 1.00 38.75 375 LYS A C 1
ATOM 2930 O O . LYS A 1 375 ? -24.228 -21.310 -2.478 1.00 38.75 375 LYS A O 1
ATOM 2935 N N . ILE A 1 376 ? -23.828 -21.405 -0.278 1.00 42.69 376 ILE A N 1
ATOM 2936 C CA . ILE A 1 376 ? -25.140 -20.914 0.141 1.00 42.69 376 ILE A CA 1
ATOM 2937 C C . ILE A 1 376 ? -25.096 -19.385 0.127 1.00 42.69 376 ILE A C 1
ATOM 2939 O O . ILE A 1 376 ? -24.293 -18.764 0.821 1.00 42.69 376 ILE A O 1
ATOM 2943 N N . THR A 1 377 ? -25.968 -18.757 -0.659 1.00 38.91 377 THR A N 1
ATOM 2944 C CA . THR A 1 377 ? -26.214 -17.313 -0.574 1.00 38.91 377 THR A CA 1
ATOM 2945 C C . THR A 1 377 ? -26.934 -17.025 0.742 1.00 38.91 377 THR A C 1
ATOM 2947 O O . THR A 1 377 ? -28.102 -17.369 0.915 1.00 38.91 377 THR A O 1
ATOM 2950 N N . ILE A 1 378 ? -26.217 -16.437 1.696 1.00 45.00 378 ILE A N 1
ATOM 2951 C CA . ILE A 1 378 ? -26.726 -16.162 3.039 1.00 45.00 378 ILE A CA 1
ATOM 2952 C C . ILE A 1 378 ? -27.627 -14.920 2.986 1.00 45.00 378 ILE A C 1
ATOM 2954 O O . ILE A 1 378 ? -27.150 -13.819 2.720 1.00 45.00 378 ILE A O 1
ATOM 2958 N N . THR A 1 379 ? -28.927 -15.082 3.245 1.00 44.66 379 THR A N 1
ATOM 2959 C CA . THR A 1 379 ? -29.872 -13.958 3.360 1.00 44.66 379 THR A CA 1
ATOM 2960 C C . THR A 1 379 ? -30.005 -13.478 4.806 1.00 44.66 379 THR A C 1
ATOM 2962 O O . THR A 1 379 ? -29.724 -14.214 5.759 1.00 44.66 379 THR A O 1
ATOM 2965 N N . LYS A 1 380 ? -30.471 -12.236 4.982 1.00 42.88 380 LYS A N 1
ATOM 2966 C CA . LYS A 1 380 ? -30.706 -11.627 6.298 1.00 42.88 380 LYS A CA 1
ATOM 2967 C C . LYS A 1 380 ? -31.691 -12.441 7.148 1.00 42.88 380 LYS A C 1
ATOM 2969 O O . LYS A 1 380 ? -31.439 -12.642 8.334 1.00 42.88 380 LYS A O 1
ATOM 2974 N N . GLU A 1 381 ? -32.756 -12.989 6.553 1.00 45.38 381 GLU A N 1
ATOM 2975 C CA . GLU A 1 381 ? -33.727 -13.801 7.304 1.00 45.38 381 GLU A CA 1
ATOM 2976 C C . GLU A 1 381 ? -33.135 -15.140 7.774 1.00 45.38 381 GLU A C 1
ATOM 2978 O O . GLU A 1 381 ? -33.432 -15.607 8.878 1.00 45.38 381 GLU A O 1
ATOM 2983 N N . LEU A 1 382 ? -32.267 -15.756 6.960 1.00 48.34 382 LEU A N 1
ATOM 2984 C CA . LEU A 1 382 ? -31.583 -17.001 7.316 1.00 48.34 382 LEU A CA 1
ATOM 2985 C C . LEU A 1 382 ? -30.621 -16.776 8.491 1.00 48.34 382 LEU A C 1
ATOM 2987 O O . LEU A 1 382 ? -30.592 -17.564 9.439 1.00 48.34 382 LEU A O 1
AT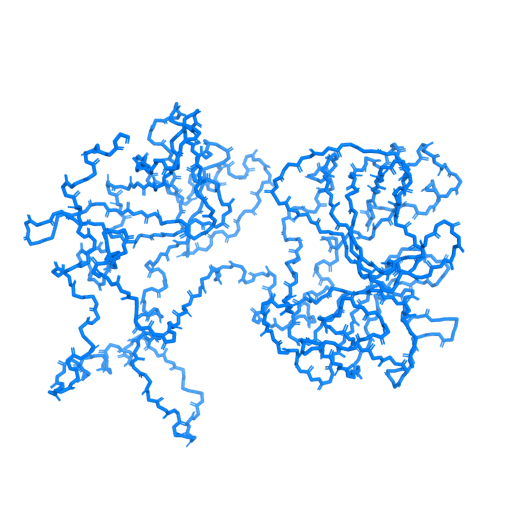OM 2991 N N . LEU A 1 383 ? -29.892 -15.656 8.463 1.00 47.25 383 LEU A N 1
ATOM 2992 C CA . LEU A 1 383 ? -29.016 -15.215 9.546 1.00 47.25 383 LEU A CA 1
ATOM 2993 C C . LEU A 1 383 ? -29.775 -15.002 10.854 1.00 47.25 383 LEU A C 1
ATOM 2995 O O . LEU A 1 383 ? -29.328 -15.513 11.878 1.00 47.25 383 LEU A O 1
ATOM 2999 N N . GLU A 1 384 ? -30.901 -14.285 10.831 1.00 48.34 384 GLU A N 1
ATOM 3000 C CA . GLU A 1 384 ? -31.719 -13.988 12.018 1.00 48.34 384 GLU A CA 1
ATOM 3001 C C . GLU A 1 384 ? -32.362 -15.247 12.629 1.00 48.34 384 GLU A C 1
ATOM 3003 O O . GLU A 1 384 ? -32.417 -15.397 13.859 1.00 48.34 384 GLU A O 1
ATOM 3008 N N . SER A 1 385 ? -32.800 -16.183 11.781 1.00 50.69 385 SER A N 1
ATOM 3009 C CA . SER A 1 385 ? -33.368 -17.475 12.186 1.00 50.69 385 SER A CA 1
ATOM 3010 C C . SER A 1 385 ? -32.326 -18.373 12.860 1.00 50.69 385 SER A C 1
ATOM 3012 O O . SER A 1 385 ? -32.528 -18.826 13.992 1.00 50.69 385 SER A O 1
ATOM 3014 N N . GLU A 1 386 ? -31.166 -18.564 12.225 1.00 51.91 386 GLU A N 1
ATOM 3015 C CA . GLU A 1 386 ? -30.058 -19.341 12.799 1.00 51.91 386 GLU A CA 1
ATOM 3016 C C . GLU A 1 386 ? -29.512 -18.690 14.082 1.00 51.91 386 GLU A C 1
ATOM 3018 O O . GLU A 1 386 ? -29.182 -19.371 15.057 1.00 51.91 386 GLU A O 1
ATOM 3023 N N . TRP A 1 387 ? -29.520 -17.356 14.152 1.00 49.75 387 TRP A N 1
ATOM 3024 C CA . TRP A 1 387 ? -29.127 -16.607 15.349 1.00 49.75 387 TRP A CA 1
ATOM 3025 C C . TRP A 1 387 ? -30.076 -16.792 16.529 1.00 49.75 387 TRP A C 1
ATOM 3027 O O . TRP A 1 387 ? -29.651 -16.852 17.685 1.00 49.75 387 TRP A O 1
ATOM 3037 N N . SER A 1 388 ? -31.373 -16.896 16.259 1.00 52.97 388 SER A N 1
ATOM 3038 C CA . SER A 1 388 ? -32.379 -17.133 17.295 1.00 52.97 388 SER A CA 1
ATOM 3039 C C . SER A 1 388 ? -32.290 -18.551 17.863 1.00 52.97 388 SER A C 1
ATOM 3041 O O . SER A 1 388 ? -32.471 -18.730 19.066 1.00 52.97 388 SER A O 1
ATOM 3043 N N . LYS A 1 389 ? -31.914 -19.540 17.040 1.00 53.78 389 LYS A N 1
ATOM 3044 C CA . LYS A 1 389 ? -31.670 -20.925 17.482 1.00 53.78 389 LYS A CA 1
ATOM 3045 C C . LYS A 1 389 ? -30.418 -21.051 18.352 1.00 53.78 389 LYS A C 1
ATOM 3047 O O . LYS A 1 389 ? -30.437 -21.753 19.362 1.00 53.78 389 LYS A O 1
ATOM 3052 N N . LEU A 1 390 ? -29.337 -20.351 18.000 1.00 46.94 390 LEU A N 1
ATOM 3053 C CA . LEU A 1 390 ? -28.079 -20.389 18.758 1.00 46.94 390 LEU A CA 1
ATOM 3054 C C . LEU A 1 390 ? -28.210 -19.798 20.171 1.00 46.94 390 LEU A C 1
ATOM 3056 O O . LEU A 1 390 ? -27.567 -20.296 21.093 1.00 46.94 390 LEU A O 1
ATOM 3060 N N . ARG A 1 391 ? -29.091 -18.806 20.367 1.00 44.88 391 ARG A N 1
ATOM 3061 C CA . ARG A 1 391 ? -29.390 -18.203 21.682 1.00 44.88 391 ARG A CA 1
ATOM 3062 C C . ARG A 1 391 ? -30.035 -19.163 22.691 1.00 44.88 391 ARG A C 1
ATOM 3064 O O . ARG A 1 391 ? -30.052 -18.853 23.877 1.00 44.88 391 ARG A O 1
ATOM 3071 N N . GLN A 1 392 ? -30.568 -20.301 22.246 1.00 50.62 392 GLN A N 1
ATOM 3072 C CA . GLN A 1 392 ? -31.376 -21.202 23.078 1.00 50.62 392 GLN A CA 1
ATOM 3073 C C . GLN A 1 392 ? -30.621 -22.452 23.575 1.00 50.62 392 GLN A C 1
ATOM 3075 O O . GLN A 1 392 ? -31.208 -23.264 24.285 1.00 50.62 392 GLN A O 1
ATOM 3080 N N . GLN A 1 393 ? -29.339 -22.640 23.227 1.00 44.72 393 GLN A N 1
ATOM 3081 C CA . GLN A 1 393 ? -28.600 -23.873 23.549 1.00 44.72 393 GLN A CA 1
ATOM 3082 C C . GLN A 1 393 ? -27.782 -23.774 24.862 1.00 44.72 393 GLN A C 1
ATOM 3084 O O . GLN A 1 393 ? -26.875 -22.940 24.947 1.00 44.72 393 GLN A O 1
ATOM 3089 N N . PRO A 1 394 ? -28.021 -24.646 25.866 1.00 41.00 394 PRO A N 1
ATOM 3090 C CA . PRO A 1 394 ? -27.233 -24.702 27.105 1.00 41.00 394 PRO A CA 1
ATOM 3091 C C . PRO A 1 394 ? -25.796 -25.195 26.853 1.00 41.00 394 PRO A C 1
ATOM 3093 O O . PRO A 1 394 ? -25.586 -26.085 26.032 1.00 41.00 394 PRO A O 1
ATOM 3096 N N . GLY A 1 395 ? -24.795 -24.643 27.552 1.00 47.56 395 GLY A N 1
ATOM 3097 C CA . GLY A 1 395 ? -23.376 -25.016 27.388 1.00 47.56 395 GLY A CA 1
ATOM 3098 C C . GLY A 1 395 ? -22.618 -24.261 26.284 1.00 47.56 395 GLY A C 1
ATOM 3099 O O . GLY A 1 395 ? -21.398 -24.371 26.187 1.00 47.56 395 GLY A O 1
ATOM 3100 N N . LYS A 1 396 ? -23.304 -23.410 25.507 1.00 45.12 396 LYS A N 1
ATOM 3101 C CA . LYS A 1 396 ? -22.699 -22.425 24.586 1.00 45.12 396 LYS A CA 1
ATOM 3102 C C . LYS A 1 396 ? -22.502 -21.044 25.228 1.00 45.12 396 LYS A C 1
ATOM 3104 O O . LYS A 1 396 ? -22.452 -20.022 24.552 1.00 45.12 396 LYS A O 1
ATOM 3109 N N . GLU A 1 397 ? -22.320 -21.014 26.546 1.00 45.53 397 GLU A N 1
ATOM 3110 C CA . GLU A 1 397 ? -22.147 -19.805 27.372 1.00 45.53 397 GLU A CA 1
ATOM 3111 C C . GLU A 1 397 ? -20.923 -18.953 26.987 1.00 45.53 397 GLU A C 1
ATOM 3113 O O . GLU A 1 397 ? -20.813 -17.799 27.395 1.00 45.53 397 GLU A O 1
ATOM 3118 N N . ARG A 1 398 ? -20.008 -19.492 26.170 1.00 41.47 398 ARG A N 1
ATOM 3119 C CA . ARG A 1 398 ? -18.857 -18.759 25.619 1.00 41.47 398 ARG A CA 1
ATOM 3120 C C . ARG A 1 398 ? -19.199 -17.864 24.421 1.00 41.47 398 ARG A C 1
ATOM 3122 O O . ARG A 1 398 ? -18.335 -17.122 23.975 1.00 41.47 398 ARG A O 1
ATOM 3129 N N . LEU A 1 399 ? -20.455 -17.869 23.963 1.00 43.66 399 LEU A N 1
ATOM 3130 C CA . LEU A 1 399 ? -21.037 -16.871 23.057 1.00 43.66 399 LEU A CA 1
ATOM 3131 C C . LEU A 1 399 ? -21.866 -15.817 23.821 1.00 43.66 399 LEU A C 1
ATOM 3133 O O . LEU A 1 399 ? -22.882 -15.335 23.325 1.00 43.66 399 LEU A O 1
ATOM 3137 N N . ARG A 1 400 ? -21.408 -15.388 25.009 1.00 43.28 400 ARG A N 1
ATOM 3138 C CA . ARG A 1 400 ? -21.725 -14.049 25.548 1.00 43.28 400 ARG A CA 1
ATOM 3139 C C . ARG A 1 400 ? -21.057 -12.984 24.661 1.00 43.28 400 ARG A C 1
ATOM 3141 O O . ARG A 1 400 ? -20.127 -12.306 25.089 1.00 43.28 400 ARG A O 1
ATOM 3148 N N . LEU A 1 401 ? -21.451 -12.896 23.393 1.00 43.38 401 LEU A N 1
ATOM 3149 C CA . LEU A 1 401 ? -20.978 -11.856 22.484 1.00 43.38 401 LEU A CA 1
ATOM 3150 C C . LEU A 1 401 ? -21.442 -10.511 23.043 1.00 43.38 401 LEU A C 1
ATOM 3152 O O . LEU A 1 401 ? -22.637 -10.294 23.218 1.00 43.38 401 LEU A O 1
ATOM 3156 N N . PHE A 1 402 ? -20.464 -9.667 23.374 1.00 55.25 402 PHE A N 1
ATOM 3157 C CA . PHE A 1 402 ? -20.610 -8.461 24.187 1.00 55.25 402 PHE A CA 1
ATOM 3158 C C . PHE A 1 402 ? -21.277 -8.753 25.525 1.00 55.25 402 PHE A C 1
ATOM 3160 O O . PHE A 1 402 ? -22.487 -8.626 25.697 1.00 55.25 402 PHE A O 1
ATOM 3167 N N . ASN A 1 403 ? -20.461 -9.080 26.527 1.00 64.75 403 ASN A N 1
ATOM 3168 C CA . ASN A 1 403 ? -20.885 -8.825 27.891 1.00 64.75 403 ASN A CA 1
ATOM 3169 C C . ASN A 1 403 ? -21.037 -7.299 28.038 1.00 64.75 403 ASN A C 1
ATOM 3171 O O . ASN A 1 403 ? -20.068 -6.594 28.334 1.00 64.75 403 ASN A O 1
ATOM 3175 N N . MET A 1 404 ? -22.262 -6.825 27.780 1.00 69.06 404 MET A N 1
ATOM 3176 C CA . MET A 1 404 ? -22.686 -5.429 27.881 1.00 69.06 404 MET A CA 1
ATOM 3177 C C . MET A 1 404 ? -22.484 -4.871 29.284 1.00 69.06 404 MET A C 1
ATOM 3179 O O . MET A 1 404 ? -22.411 -3.660 29.432 1.00 69.06 404 MET A O 1
ATOM 3183 N N . ASP A 1 405 ? -22.319 -5.727 30.295 1.00 69.88 405 ASP A N 1
ATOM 3184 C CA . ASP A 1 405 ? -21.964 -5.300 31.643 1.00 69.88 405 ASP A CA 1
ATOM 3185 C C . ASP A 1 405 ? -20.472 -4.935 31.747 1.00 69.88 405 ASP A C 1
ATOM 3187 O O . ASP A 1 405 ? -20.107 -4.083 32.557 1.00 69.88 405 ASP A O 1
ATOM 3191 N N . THR A 1 406 ? -19.610 -5.496 30.888 1.00 76.31 406 THR A N 1
ATOM 3192 C CA . THR A 1 406 ? -18.139 -5.337 30.934 1.00 76.31 406 THR A CA 1
ATOM 3193 C C . THR A 1 406 ? -17.517 -4.524 29.798 1.00 76.31 406 THR A C 1
ATOM 3195 O O . THR A 1 406 ? -16.386 -4.064 29.946 1.00 76.31 406 THR A O 1
ATOM 3198 N N . CYS A 1 407 ? -18.210 -4.337 28.672 1.00 83.00 407 CYS A N 1
ATOM 3199 C CA . CYS A 1 407 ? -17.675 -3.565 27.550 1.00 83.00 407 CYS A CA 1
ATOM 3200 C C . CYS A 1 407 ? -17.804 -2.056 27.773 1.00 83.00 407 CYS A C 1
ATOM 3202 O O . CYS A 1 407 ? -18.688 -1.590 28.497 1.00 83.00 407 CYS A O 1
ATOM 3204 N N . GLY A 1 408 ? -16.920 -1.292 27.133 1.00 84.38 408 GLY A N 1
ATOM 3205 C CA . GLY A 1 408 ? -17.008 0.160 27.020 1.00 84.38 408 GLY A CA 1
ATOM 3206 C C . GLY A 1 408 ? -16.946 0.916 28.346 1.00 84.38 408 GLY A C 1
ATOM 3207 O O . GLY A 1 408 ? -17.254 2.097 28.345 1.00 84.38 408 GLY A O 1
ATOM 3208 N N . ILE A 1 409 ? -16.589 0.279 29.466 1.00 84.69 409 ILE A N 1
ATOM 3209 C CA . ILE A 1 409 ? -16.626 0.915 30.790 1.00 84.69 409 ILE A CA 1
ATOM 3210 C C . ILE A 1 409 ? -15.702 2.135 30.810 1.00 84.69 409 ILE A C 1
ATOM 3212 O O . ILE A 1 409 ? -14.489 2.011 30.626 1.00 84.69 409 ILE A O 1
ATOM 3216 N N . VAL A 1 410 ? -16.279 3.299 31.107 1.00 70.75 410 VAL A N 1
ATOM 3217 C CA . VAL A 1 410 ? -15.529 4.531 31.354 1.00 70.75 410 VAL A CA 1
ATOM 3218 C C . VAL A 1 410 ? -14.864 4.407 32.726 1.00 70.75 410 VAL A C 1
ATOM 3220 O O . VAL A 1 410 ? -15.528 4.422 33.761 1.00 70.75 410 VAL A O 1
ATOM 3223 N N . SER A 1 411 ? -13.546 4.197 32.754 1.00 61.12 411 SER A N 1
ATOM 3224 C CA . SER A 1 411 ? -12.818 4.027 34.015 1.00 61.12 411 SER A CA 1
ATOM 3225 C C . SER A 1 411 ? -12.696 5.373 34.752 1.00 61.12 411 SER A C 1
ATOM 3227 O O . SER A 1 411 ? -12.156 6.319 34.173 1.00 61.12 411 SER A O 1
ATOM 3229 N N . PRO A 1 412 ? -13.088 5.479 36.039 1.00 47.75 412 PRO A N 1
ATOM 3230 C CA . PRO A 1 412 ? -12.929 6.706 36.830 1.00 47.75 412 PRO A CA 1
ATOM 3231 C C . PRO A 1 412 ? -11.464 7.130 37.058 1.00 47.75 412 PRO A C 1
ATOM 3233 O O . PRO A 1 412 ? -11.206 8.216 37.569 1.00 47.75 412 PRO A O 1
ATOM 3236 N N . HIS A 1 413 ? -10.491 6.274 36.723 1.00 41.94 413 HIS A N 1
ATOM 3237 C CA . HIS A 1 413 ? -9.070 6.452 37.047 1.00 41.94 413 HIS A CA 1
ATOM 3238 C C . HIS A 1 413 ? -8.219 7.165 35.986 1.00 41.94 413 HIS A C 1
ATOM 3240 O O . HIS A 1 413 ? -7.014 7.292 36.174 1.00 41.94 413 HIS A O 1
ATOM 3246 N N . TYR A 1 414 ? -8.813 7.730 34.933 1.00 41.50 414 TYR A N 1
ATOM 3247 C CA . TYR A 1 414 ? -8.089 8.636 34.024 1.00 41.50 414 TYR A CA 1
ATOM 3248 C C . TYR A 1 414 ? -7.935 10.071 34.569 1.00 41.50 414 TYR A C 1
ATOM 3250 O O . TYR A 1 414 ? -7.650 11.003 33.820 1.00 41.50 414 TYR A O 1
ATOM 3258 N N . GLN A 1 415 ? -8.066 10.267 35.885 1.00 33.47 415 GLN A N 1
ATOM 3259 C CA . GLN A 1 415 ? -7.491 11.428 36.558 1.00 33.47 415 GLN A CA 1
ATOM 3260 C C . GLN A 1 415 ? -6.098 11.074 37.092 1.00 33.47 415 GLN A C 1
ATOM 3262 O O . GLN A 1 415 ? -5.958 10.470 38.148 1.00 33.47 415 GLN A O 1
ATOM 3267 N N . ILE A 1 416 ? -5.087 11.569 36.374 1.00 33.62 416 ILE A N 1
ATOM 3268 C CA . ILE A 1 416 ? -3.744 11.877 36.880 1.00 33.62 416 ILE A CA 1
ATOM 3269 C C . ILE A 1 416 ? -2.880 10.646 37.210 1.00 33.62 416 ILE A C 1
ATOM 3271 O O . ILE A 1 416 ? -2.819 10.177 38.343 1.00 33.62 416 ILE A O 1
ATOM 3275 N N . LEU A 1 417 ? -2.055 10.240 36.244 1.00 27.00 417 LEU A N 1
ATOM 3276 C CA . LEU A 1 417 ? -0.698 9.785 36.548 1.00 27.00 417 LEU A CA 1
ATOM 3277 C C . LEU A 1 417 ? 0.255 10.834 35.967 1.00 27.00 417 LEU A C 1
ATOM 3279 O O . LEU A 1 417 ? 0.271 11.057 34.759 1.00 27.00 417 LEU A O 1
ATOM 3283 N N . ARG A 1 418 ? 0.920 11.555 36.878 1.00 31.33 418 ARG A N 1
ATOM 3284 C CA . ARG A 1 418 ? 1.916 12.600 36.599 1.00 31.33 418 ARG A CA 1
ATOM 3285 C C . ARG A 1 418 ? 3.187 12.032 35.990 1.00 31.33 418 ARG A C 1
ATOM 3287 O O . ARG A 1 418 ? 3.552 10.901 36.382 1.00 31.33 418 ARG A O 1
#

Foldseek 3Di:
DDQAEDWFALFQFKTKFFLVSQADPVGGHPQQVDKDWALDFFQVDDDPQIDIFGFPDKAQDPPDDPVASPSGMIMTGTPGTRDDDPRGDGDAFDQWDLPCVVQAQAKWKQKWQFAAPVRDGRRGIDIFIWHWHDLVVQCVVPVPPSVVHPDSQKTKTAGAVRDDDHRGSHGTDTGGDPDDGDDHHDIDMDGSRNVCLVVCQVPDDPVSRNVVPLDPDDDDDDPDDDPCVDPPRFAAAAQLDPVSPDPFFDAKWFWFAFDPDNQIDTFTKGWDDPVRLQVLCVVVVIDDPDDPFKTFIAGPDLVCLVGGFFDAWQTFTWGWDQDPNAIFTYGQFTFHGSCCSPHGSTGMTTGCVVCVLVVLVVPPDDPPPPDDDDDDPDDPVNSVVVVVVLVPDPPVVVPPPDPVVGHRGDDPPSPDDD

InterPro domains:
  IPR001254 Serine proteases, trypsin domain [PF00089] (3-179)
  IPR001254 Serine proteases, trypsin domain [PF00089] (206-359)
  IPR001254 Serine proteases, trypsin domain [PS50240] (1-205)
  IPR001254 Serine proteases, trypsin domain [PS50240] (203-364)
  IPR001254 Serine proteases, trypsin domain [SM00020] (3-200)
  IPR001254 Serine proteases, trypsin domain [cd00190] (2-201)
  IPR001314 Peptidase S1A, chymotrypsin family [PR00722] (6-21)
  IPR001314 Peptidase S1A, chymotrypsin family [PR00722] (68-82)
  IPR001314 Peptidase S1A, chymotrypsin family [PR00722] (163-175)
  IPR009003 Peptidase S1, PA clan [SSF50494] (3-205)
  IPR009003 Peptidase S1, PA clan [SSF50494] (203-368)
  IPR018114 Serine proteases, trypsin family, histidine active site [PS00134] (16-21)
  IPR051333 CLIP domain-containing serine protease [PTHR24260] (2-205)

Mean predicted aligned error: 16.35 Å

Nearest PDB structures (foldseek):
  1wu1-assembly1_A  TM=8.382E-01  e=1.684E-13  Homo sapiens
  1au8-assembly1_A  TM=8.681E-01  e=4.766E-12  Homo sapiens
  1gl0-assembly1_E  TM=8.152E-01  e=7.348E-13  Bos taurus
  4q7y-assembly1_A  TM=8.280E-01  e=5.338E-12  Homo sapiens
  5vof-assembly1_H  TM=7.924E-01  e=7.776E-13  Homo sapiens

pLDDT: mean 75.12, std 16.42, range [27.0, 96.62]

Sequence (418 aa):
MHYKCGGSIIDESTILTASHCVYTQSGVISISRVSVDVGRIHLNESSEYTQMHRVREIIVHPGFSKNSIVNDIALIKLSSNITMNKYVQPVCLWTMDSNQELIVGKNGTIVGFGYNEQDILSDQLKQALIGVEDTFSCIASDRGVFGTHLTSDMFCGKGRKGVSACNGDSGGGMFFEIGALCDPLKNTAYTDVAKYLEWIKPYIDERFNINNSTDNIALIELLSPADTTQPNVKPICLPVTAELRTREPSSLSVPTKFGRTIELKSIPVRYLEAAECMRQYTQRQIVLELGNKWICAELVNKQDSLTCRALEAGAPLQETKTFNGTERHFLWGFELHGSACNVHPPPVYIDIEAYLDWILYNMRYNVLETTDSDKITITKELLESEWSKLRQQPGKERLRLFNMDTCGIVSPHYQILR

Organism: Anopheles merus (NCBI:txid30066)

Solvent-accessible surface area (backbone atoms only — not comparable to full-atom values): 24868 Å² total; per-residue (Å²): 140,76,94,75,54,38,53,34,39,56,47,55,39,34,32,42,27,26,23,72,75,49,40,53,99,90,39,71,60,62,47,92,81,45,73,48,74,44,41,69,57,38,76,89,52,88,53,98,68,43,46,82,36,50,44,65,46,78,49,62,42,89,76,41,44,96,93,49,77,51,56,50,36,22,41,38,33,40,67,54,71,60,82,72,50,101,74,31,70,61,52,85,75,68,79,63,82,65,57,60,75,80,46,44,65,36,36,26,37,37,50,34,35,31,35,48,100,81,74,47,68,38,52,52,60,43,74,48,65,24,19,24,43,51,68,66,64,46,24,70,74,39,50,84,62,35,62,77,60,68,50,95,59,40,45,31,30,13,9,36,85,96,39,67,91,39,65,43,26,48,28,30,55,75,44,69,70,98,72,83,67,77,83,52,52,59,80,45,81,42,71,37,64,46,73,41,45,82,73,50,53,87,72,49,58,76,93,63,31,81,87,54,64,72,68,85,76,87,87,80,86,66,97,59,84,79,67,59,82,46,94,90,37,74,57,66,28,70,58,85,47,76,88,61,56,56,98,72,68,88,43,32,28,36,62,22,36,43,77,93,53,91,49,74,44,72,45,58,32,37,73,40,58,67,72,64,48,50,50,54,33,48,76,69,75,41,88,74,86,74,59,91,39,53,43,35,40,31,52,70,54,69,71,51,40,82,51,45,35,48,43,57,55,66,38,51,33,29,31,59,45,76,55,96,91,39,60,24,34,27,50,49,24,28,32,70,77,38,41,73,38,37,77,76,62,57,22,58,24,42,28,40,76,70,42,42,68,60,52,61,57,69,69,49,78,88,69,77,81,69,83,83,80,76,95,70,85,83,47,73,68,58,52,54,51,55,52,56,56,62,74,72,51,87,90,56,71,88,68,60,76,74,52,74,90,67,26,12,63,70,66,88,72,82,67,81,86,131

Secondary structure (DSSP, 8-state):
-------EEEETTEEEE-HHHHEETTEEPPGGG-EEEES-SBSSS--TT-EEEEEEEEEE-TT--TT--TT--EEEEESS----BTTB-PPPP--S---GGGTTT-EEEEEE--B-TTSPBPSB-EEEEEEEE-HHHHHHH-TTTHHHH--TTEEEEEEPTT----TT-TT--EE--SS-------EEEEE-GGGGHHHHGGGS-GGG-GGGTT--------SS---TTSTT--PPB---STTT--SS-SSEEEEEEETTS--EEEEEEEEE-HHHHHHHHHTTT------TTEEEEEESSGGGGGTEEEPPTT-EEEEEEEETTEEEEEEEEEESSS-TT-SSSPPEEEEHHHHHHHHHHHTS------S--------HHHHHHHHHHHTT-TT-GGG--S-TTTTTB--TT-S---

Radius of gyration: 25.53 Å; Cα contacts (8 Å, |Δi|>4): 723; chains: 1; bounding box: 65×56×67 Å